Protein AF-0000000070211841 (afdb_homodimer)

Nearest PDB structures (foldseek):
  2ha1-assembly1_A  TM=3.904E-01  e=1.856E-02  Homo sapiens
  8cka-assembly1_B  TM=4.497E-01  e=9.517E-02  Deinococcus radiodurans R1 = ATCC 13939 = DSM 20539
  4be5-assembly1_A  TM=4.054E-01  e=6.863E-02  Vibrio cholerae MJ-1236
  4yn2-assembly1_A  TM=4.132E-01  e=1.554E-01  unidentified entomopoxvirus
  8ytr-assembly1_A  TM=3.424E-01  e=3.333E-01  Thioalkalivibrio paradoxus ARh 1

Structure (mmCIF, N/CA/C/O backbone):
data_AF-0000000070211841-model_v1
#
loop_
_entity.id
_entity.type
_entity.pdbx_description
1 polymer 'Copper acquisition factor BIM1-like domain-containing protein'
#
loop_
_atom_site.group_PDB
_atom_site.id
_atom_site.type_symbol
_atom_site.label_atom_id
_atom_site.label_alt_id
_atom_site.label_comp_id
_atom_site.label_asym_id
_atom_site.label_entity_id
_atom_site.label_seq_id
_atom_site.pdbx_PDB_ins_code
_atom_site.Cartn_x
_atom_site.Cartn_y
_atom_site.Cartn_z
_atom_site.occupancy
_atom_site.B_iso_or_equiv
_atom_site.auth_seq_id
_atom_site.auth_comp_id
_atom_site.auth_asym_id
_atom_site.auth_atom_id
_atom_site.pdbx_PDB_model_num
ATOM 1 N N . MET A 1 1 ? 43.75 25.234 -26.172 1 31.55 1 MET A N 1
ATOM 2 C CA . MET A 1 1 ? 43 25.344 -24.922 1 31.55 1 MET A CA 1
ATOM 3 C C . MET A 1 1 ? 41.781 24.422 -24.938 1 31.55 1 MET A C 1
ATOM 5 O O . MET A 1 1 ? 40.844 24.625 -25.734 1 31.55 1 MET A O 1
ATOM 9 N N . LEU A 1 2 ? 41.938 23.078 -24.688 1 36.47 2 LEU A N 1
ATOM 10 C CA . LEU A 1 2 ? 41.031 21.938 -24.797 1 36.47 2 LEU A CA 1
ATOM 11 C C . LEU A 1 2 ? 39.906 22.062 -23.781 1 36.47 2 LEU A C 1
ATOM 13 O O . LEU A 1 2 ? 40.125 22.172 -22.578 1 36.47 2 LEU A O 1
ATOM 17 N N . ALA A 1 3 ? 38.719 22.609 -24.188 1 34.94 3 ALA A N 1
ATOM 18 C CA . ALA A 1 3 ? 37.5 22.656 -23.422 1 34.94 3 ALA A CA 1
ATOM 19 C C . ALA A 1 3 ? 37.125 21.297 -22.859 1 34.94 3 ALA A C 1
ATOM 21 O O . ALA A 1 3 ? 36.906 20.344 -23.625 1 34.94 3 ALA A O 1
ATOM 22 N N . LYS A 1 4 ? 37.625 20.906 -21.703 1 37.53 4 LYS A N 1
ATOM 23 C CA . LYS A 1 4 ? 37.156 19.734 -20.969 1 37.53 4 LYS A CA 1
ATOM 24 C C . LYS A 1 4 ? 35.656 19.812 -20.719 1 37.53 4 LYS A C 1
ATOM 26 O O . LYS A 1 4 ? 35.156 20.75 -20.094 1 37.53 4 LYS A O 1
ATOM 31 N N . SER A 1 5 ? 34.844 19.406 -21.719 1 36.03 5 SER A N 1
ATOM 32 C CA . SER A 1 5 ? 33.375 19.281 -21.562 1 36.03 5 SER A CA 1
ATOM 33 C C . SER A 1 5 ? 33.031 18.516 -20.281 1 36.03 5 SER A C 1
ATOM 35 O O . SER A 1 5 ? 33.5 17.391 -20.078 1 36.03 5 SER A O 1
ATOM 37 N N . PHE A 1 6 ? 32.812 19.219 -19.188 1 35.5 6 PHE A N 1
ATOM 38 C CA . PHE A 1 6 ? 32.25 18.672 -17.953 1 35.5 6 PHE A CA 1
ATOM 39 C C . PHE A 1 6 ? 30.953 17.922 -18.25 1 35.5 6 PHE A C 1
ATOM 41 O O . PHE A 1 6 ? 29.969 18.516 -18.672 1 35.5 6 PHE A O 1
ATOM 48 N N . LEU A 1 7 ? 31.031 16.672 -18.703 1 34.47 7 LEU A N 1
ATOM 49 C CA . LEU A 1 7 ? 29.859 15.812 -18.75 1 34.47 7 LEU A CA 1
ATOM 50 C C . LEU A 1 7 ? 29.141 15.789 -17.406 1 34.47 7 LEU A C 1
ATOM 52 O O . LEU A 1 7 ? 29.703 15.305 -16.422 1 34.47 7 LEU A O 1
ATOM 56 N N . ALA A 1 8 ? 28.312 16.766 -17.141 1 34.47 8 ALA A N 1
ATOM 57 C CA . ALA A 1 8 ? 27.406 16.688 -15.992 1 34.47 8 ALA A CA 1
ATOM 58 C C . ALA A 1 8 ? 26.703 15.336 -15.922 1 34.47 8 ALA A C 1
ATOM 60 O O . ALA A 1 8 ? 25.953 14.977 -16.828 1 34.47 8 ALA A O 1
ATOM 61 N N . VAL A 1 9 ? 27.312 14.328 -15.367 1 33.69 9 VAL A N 1
ATOM 62 C CA . VAL A 1 9 ? 26.562 13.117 -15.039 1 33.69 9 VAL A CA 1
ATOM 63 C C . VAL A 1 9 ? 25.312 13.477 -14.258 1 33.69 9 VAL A C 1
ATOM 65 O O . VAL A 1 9 ? 25.391 14.047 -13.164 1 33.69 9 VAL A O 1
ATOM 68 N N . ALA A 1 10 ? 24.25 13.883 -14.922 1 32.19 10 ALA A N 1
ATOM 69 C CA . ALA A 1 10 ? 22.953 13.93 -14.266 1 32.19 10 ALA A CA 1
ATOM 70 C C . ALA A 1 10 ? 22.766 12.734 -13.336 1 32.19 10 ALA A C 1
ATOM 72 O O . ALA A 1 10 ? 22.656 11.594 -13.797 1 32.19 10 ALA A O 1
ATOM 73 N N . ALA A 1 11 ? 23.422 12.734 -12.227 1 31 11 ALA A N 1
ATOM 74 C CA . ALA A 1 11 ? 23.016 11.766 -11.203 1 31 11 ALA A CA 1
ATOM 75 C C . ALA A 1 11 ? 21.5 11.688 -11.086 1 31 11 ALA A C 1
ATOM 77 O O . ALA A 1 11 ? 20.844 12.672 -10.719 1 31 11 ALA A O 1
ATOM 78 N N . LEU A 1 12 ? 20.812 11.055 -12.039 1 33.5 12 LEU A N 1
ATOM 79 C CA . LEU A 1 12 ? 19.438 10.688 -11.695 1 33.5 12 LEU A CA 1
ATOM 80 C C . LEU A 1 12 ? 19.328 10.359 -10.211 1 33.5 12 LEU A C 1
ATOM 82 O O . LEU A 1 12 ? 19.984 9.445 -9.719 1 33.5 12 LEU A O 1
ATOM 86 N N . ALA A 1 13 ? 19.375 11.328 -9.391 1 33.19 13 ALA A N 1
ATOM 87 C CA . ALA A 1 13 ? 18.906 11.008 -8.055 1 33.19 13 ALA A CA 1
ATOM 88 C C . ALA A 1 13 ? 17.828 9.93 -8.094 1 33.19 13 ALA A C 1
ATOM 90 O O . ALA A 1 13 ? 16.703 10.188 -8.508 1 33.19 13 ALA A O 1
ATOM 91 N N . ALA A 1 14 ? 18.094 8.734 -8.688 1 35.88 14 ALA A N 1
ATOM 92 C CA . ALA A 1 14 ? 17.188 7.621 -8.438 1 35.88 14 ALA A CA 1
ATOM 93 C C . ALA A 1 14 ? 16.594 7.699 -7.035 1 35.88 14 ALA A C 1
ATOM 95 O O . ALA A 1 14 ? 17.312 7.562 -6.043 1 35.88 14 ALA A O 1
ATOM 96 N N . GLY A 1 15 ? 15.938 8.773 -6.684 1 38.75 15 GLY A N 1
ATOM 97 C CA . GLY A 1 15 ? 15.234 8.461 -5.449 1 38.75 15 GLY A CA 1
ATOM 98 C C . GLY A 1 15 ? 15.148 6.969 -5.176 1 38.75 15 GLY A C 1
ATOM 99 O O . GLY A 1 15 ? 15.031 6.168 -6.105 1 38.75 15 GLY A O 1
ATOM 100 N N . ALA A 1 16 ? 15.945 6.477 -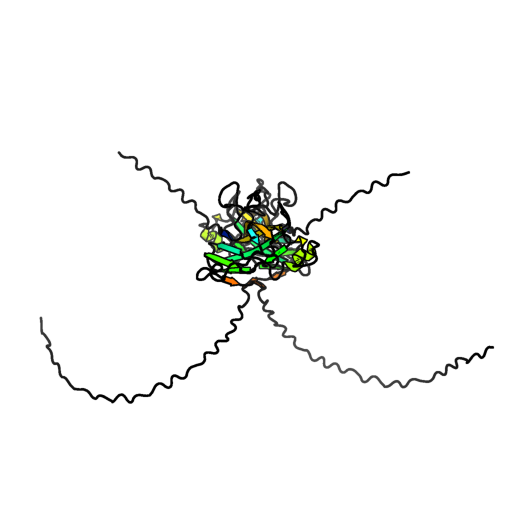4.293 1 43.5 16 ALA A N 1
ATOM 101 C CA . ALA A 1 16 ? 15.93 5.062 -3.922 1 43.5 16 ALA A CA 1
ATOM 102 C C . ALA A 1 16 ? 14.547 4.453 -4.148 1 43.5 16 ALA A C 1
ATOM 104 O O . ALA A 1 16 ? 13.68 4.527 -3.277 1 43.5 16 ALA A O 1
ATOM 105 N N . ASN A 1 17 ? 13.812 4.875 -5.219 1 48.81 17 ASN A N 1
ATOM 106 C CA . ASN A 1 17 ? 12.531 4.234 -5.512 1 48.81 17 ASN A CA 1
ATOM 107 C C . ASN A 1 17 ? 12.625 2.717 -5.383 1 48.81 17 ASN A C 1
ATOM 109 O O . ASN A 1 17 ? 13.453 2.082 -6.039 1 48.81 17 ASN A O 1
ATOM 113 N N . ALA A 1 18 ? 12.477 2.25 -4.25 1 60.25 18 ALA A N 1
ATOM 114 C CA . ALA A 1 18 ? 12.383 0.827 -3.93 1 60.25 18 ALA A CA 1
ATOM 115 C C . ALA A 1 18 ? 11.586 0.076 -4.992 1 60.25 18 ALA A C 1
ATOM 117 O O . ALA A 1 18 ? 10.438 0.419 -5.273 1 60.25 18 ALA A O 1
ATOM 118 N N . HIS A 1 19 ? 12.258 -0.409 -5.98 1 86.25 19 HIS A N 1
ATOM 119 C CA . HIS A 1 19 ? 11.719 -1.255 -7.043 1 86.25 19 HIS A CA 1
ATOM 120 C C . HIS A 1 19 ? 12.062 -2.721 -6.801 1 86.25 19 HIS A C 1
ATOM 122 O O . HIS A 1 19 ? 12.906 -3.037 -5.961 1 86.25 19 HIS A O 1
ATOM 128 N N . PHE A 1 20 ? 11.305 -3.547 -7.281 1 95.88 20 PHE A N 1
ATOM 129 C CA . PHE A 1 20 ? 11.586 -4.977 -7.172 1 95.88 20 PHE A CA 1
ATOM 130 C C . PHE A 1 20 ? 11.312 -5.68 -8.492 1 95.88 20 PHE A C 1
ATOM 132 O O . PHE A 1 20 ? 10.602 -5.156 -9.352 1 95.88 20 PHE A O 1
ATOM 139 N N . ARG A 1 21 ? 11.984 -6.848 -8.641 1 96.75 21 ARG A N 1
ATOM 140 C CA . ARG A 1 21 ? 11.75 -7.742 -9.766 1 96.75 21 ARG A CA 1
ATOM 141 C C . ARG A 1 21 ? 10.961 -8.977 -9.336 1 96.75 21 ARG A C 1
ATOM 143 O O . ARG A 1 21 ? 11.164 -9.484 -8.227 1 96.75 21 ARG A O 1
ATOM 150 N N . LEU A 1 22 ? 10.055 -9.391 -10.156 1 97.25 22 LEU A N 1
ATOM 151 C CA . LEU A 1 22 ? 9.422 -10.703 -10.047 1 97.25 22 LEU A CA 1
ATOM 152 C C . LEU A 1 22 ? 10.117 -11.719 -10.945 1 97.25 22 LEU A C 1
ATOM 154 O O . LEU A 1 22 ? 10.062 -11.602 -12.172 1 97.25 22 LEU A O 1
ATOM 158 N N . LEU A 1 23 ? 10.711 -12.703 -10.352 1 97.31 23 LEU A N 1
ATOM 159 C CA . LEU A 1 23 ? 11.562 -13.633 -11.086 1 97.31 23 LEU A CA 1
ATOM 160 C C . LEU A 1 23 ? 10.805 -14.906 -11.438 1 97.31 23 LEU A C 1
ATOM 162 O O . LEU A 1 23 ? 10.945 -15.422 -12.547 1 97.31 23 LEU A O 1
ATOM 166 N N . THR A 1 24 ? 10.07 -15.438 -10.461 1 97.25 24 THR A N 1
ATOM 167 C CA . THR A 1 24 ? 9.203 -16.609 -10.625 1 97.25 24 THR A CA 1
ATOM 168 C C . THR A 1 24 ? 7.855 -16.375 -9.945 1 97.25 24 THR A C 1
ATOM 170 O O . THR A 1 24 ? 7.805 -15.961 -8.781 1 97.25 24 THR A O 1
ATOM 173 N N . PRO A 1 25 ? 6.809 -16.766 -10.641 1 97.19 25 PRO A N 1
ATOM 174 C CA . PRO A 1 25 ? 6.699 -16.984 -12.086 1 97.19 25 PRO A CA 1
ATOM 175 C C . PRO A 1 25 ? 7.262 -15.828 -12.906 1 97.19 25 PRO A C 1
ATOM 177 O O . PRO A 1 25 ? 7.453 -14.734 -12.375 1 97.19 25 PRO A O 1
ATOM 180 N N . THR A 1 26 ? 7.59 -16.094 -14.172 1 95 26 THR A N 1
ATOM 181 C CA . THR A 1 26 ? 8.172 -15.055 -15.008 1 95 26 THR A CA 1
ATOM 182 C C . THR A 1 26 ? 7.223 -13.867 -15.133 1 95 26 THR A C 1
ATOM 184 O O . THR A 1 26 ? 6.059 -14.031 -15.492 1 95 26 THR A O 1
ATOM 187 N N . TRP A 1 27 ? 7.734 -12.727 -14.844 1 94.25 27 TRP A N 1
ATOM 188 C CA . TRP A 1 27 ? 6.867 -11.562 -14.914 1 94.25 27 TRP A CA 1
ATOM 189 C C . TRP A 1 27 ? 6.449 -11.266 -16.344 1 94.25 27 TRP A C 1
ATOM 191 O O . TRP A 1 27 ? 7.074 -11.758 -17.297 1 94.25 27 TRP A O 1
ATOM 201 N N . ARG A 1 28 ? 5.422 -10.492 -16.531 1 92.06 28 ARG A N 1
ATOM 202 C CA . ARG A 1 28 ? 4.91 -10.102 -17.844 1 92.06 28 ARG A CA 1
ATOM 203 C C . ARG A 1 28 ? 5.973 -9.359 -18.641 1 92.06 28 ARG A C 1
ATOM 205 O O . ARG A 1 28 ? 6.023 -9.477 -19.875 1 92.06 28 ARG A O 1
ATOM 212 N N . GLY A 1 29 ? 6.734 -8.602 -17.953 1 90.69 29 GLY A N 1
ATOM 213 C CA . GLY A 1 29 ? 7.762 -7.762 -18.547 1 90.69 29 GLY A CA 1
ATOM 214 C C . GLY A 1 29 ? 8.359 -6.762 -17.578 1 90.69 29 GLY A C 1
ATOM 215 O O . GLY A 1 29 ? 7.906 -6.656 -16.438 1 90.69 29 GLY A O 1
ATOM 216 N N . SER A 1 30 ? 9.344 -6.059 -18.141 1 90.75 30 SER A N 1
ATOM 217 C CA . SER A 1 30 ? 9.984 -5.055 -17.297 1 90.75 30 SER A CA 1
ATOM 218 C C . SER A 1 30 ? 9.016 -3.926 -16.953 1 90.75 30 SER A C 1
ATOM 220 O O . SER A 1 30 ? 8.32 -3.412 -17.828 1 90.75 30 SER A O 1
ATOM 222 N N . SER A 1 31 ? 8.969 -3.66 -15.719 1 94 31 SER A N 1
ATOM 223 C CA . SER A 1 31 ? 8.102 -2.596 -15.227 1 94 31 SER A CA 1
ATOM 224 C C . SER A 1 31 ? 8.891 -1.317 -14.961 1 94 31 SER A C 1
ATOM 226 O O . SER A 1 31 ? 8.422 -0.43 -14.242 1 94 31 SER A O 1
ATOM 228 N N . PHE A 1 32 ? 10.117 -1.175 -15.508 1 92.44 32 PHE A N 1
ATOM 229 C CA . PHE A 1 32 ? 11.016 -0.096 -15.125 1 92.44 32 PHE A CA 1
ATOM 230 C C . PHE A 1 32 ? 11.031 1.002 -16.188 1 92.44 32 PHE A C 1
ATOM 232 O O . PHE A 1 32 ? 11.516 2.105 -15.93 1 92.44 32 PHE A O 1
ATOM 239 N N . GLU A 1 33 ? 10.453 0.623 -17.312 1 91.12 33 GLU A N 1
ATOM 240 C CA . GLU A 1 33 ? 10.516 1.589 -18.406 1 91.12 33 GLU A CA 1
ATOM 241 C C . GLU A 1 33 ? 9.125 1.947 -18.922 1 91.12 33 GLU A C 1
ATOM 243 O O . GLU A 1 33 ? 8.266 1.072 -19.062 1 91.12 33 GLU A O 1
ATOM 248 N N . GLU A 1 34 ? 8.914 3.17 -19.188 1 92.5 34 GLU A N 1
ATOM 249 C CA . GLU A 1 34 ? 7.641 3.627 -19.734 1 92.5 34 GLU A CA 1
ATOM 250 C C . GLU A 1 34 ? 7.305 2.891 -21.031 1 92.5 34 GLU A C 1
ATOM 252 O O . GLU A 1 34 ? 8.195 2.588 -21.828 1 92.5 34 GLU A O 1
ATOM 257 N N . PRO A 1 35 ? 6.066 2.604 -21.25 1 94.94 35 PRO A N 1
ATOM 258 C CA . PRO A 1 35 ? 4.941 3.133 -20.484 1 94.94 35 PRO A CA 1
ATOM 259 C C . PRO A 1 35 ? 4.652 2.318 -19.219 1 94.94 35 PRO A C 1
ATOM 261 O O . PRO A 1 35 ? 3.719 2.633 -18.484 1 94.94 35 PRO A O 1
ATOM 264 N N . ALA A 1 36 ? 5.449 1.376 -18.938 1 95.38 36 ALA A N 1
ATOM 265 C CA . ALA A 1 36 ? 5.293 0.592 -17.703 1 95.38 36 ALA A CA 1
ATOM 266 C C . ALA A 1 36 ? 5.828 1.353 -16.5 1 95.38 36 ALA A C 1
ATOM 268 O O . ALA A 1 36 ? 6.738 2.176 -16.625 1 95.38 36 ALA A O 1
ATOM 269 N N . SER A 1 37 ? 5.168 1.138 -15.391 1 95.56 37 SER A N 1
ATOM 270 C CA . SER A 1 37 ? 5.609 1.665 -14.102 1 95.56 37 SER A CA 1
ATOM 271 C C . SER A 1 37 ? 5.047 0.844 -12.945 1 95.56 37 SER A C 1
ATOM 273 O O . SER A 1 37 ? 3.844 0.587 -12.891 1 95.56 37 SER A O 1
ATOM 275 N N . GLN A 1 38 ? 5.859 0.569 -12.031 1 95.81 38 GLN A N 1
ATOM 276 C CA . GLN A 1 38 ? 5.414 -0.226 -10.891 1 95.81 38 GLN A CA 1
ATOM 277 C C . GLN A 1 38 ? 4.391 0.537 -10.055 1 95.81 38 GLN A C 1
ATOM 279 O O . GLN A 1 38 ? 3.701 -0.052 -9.219 1 95.81 38 GLN A O 1
ATOM 284 N N . TRP A 1 39 ? 4.281 1.789 -10.305 1 94.06 39 TRP A N 1
ATOM 285 C CA . TRP A 1 39 ? 3.363 2.619 -9.539 1 94.06 39 TRP A CA 1
ATOM 286 C C . TRP A 1 39 ? 1.939 2.498 -10.07 1 94.06 39 TRP A C 1
ATOM 288 O O . TRP A 1 39 ? 1 3.037 -9.484 1 94.06 39 TRP A O 1
ATOM 298 N N . ILE A 1 40 ? 1.813 1.771 -11.188 1 94.25 40 ILE A N 1
ATOM 299 C CA . ILE A 1 40 ? 0.509 1.729 -11.836 1 94.25 40 ILE A CA 1
ATOM 300 C C . ILE A 1 40 ? -0.201 0.424 -11.484 1 94.25 40 ILE A C 1
ATOM 302 O O . ILE A 1 40 ? 0.254 -0.658 -11.867 1 94.25 40 ILE A O 1
ATOM 306 N N . TYR A 1 41 ? -1.296 0.522 -10.859 1 95 41 TYR A N 1
ATOM 307 C CA . TYR A 1 41 ? -2.172 -0.605 -10.555 1 95 41 TYR A CA 1
ATOM 308 C C . TYR A 1 41 ? -2.811 -1.151 -11.828 1 95 41 TYR A C 1
ATOM 310 O O . TYR A 1 41 ? -3.168 -0.387 -12.727 1 95 41 TYR A O 1
ATOM 318 N N . PRO A 1 42 ? -3.072 -2.385 -11.844 1 95.38 42 PRO A N 1
ATOM 319 C CA . PRO A 1 42 ? -2.695 -3.461 -10.922 1 95.38 42 PRO A CA 1
ATOM 320 C C . PRO A 1 42 ? -1.423 -4.188 -11.352 1 95.38 42 PRO A C 1
ATOM 322 O O . PRO A 1 42 ? -0.873 -4.98 -10.586 1 95.38 42 PRO A O 1
ATOM 325 N N . CYS A 1 43 ? -0.907 -4.016 -12.523 1 96.31 43 CYS A N 1
ATOM 326 C CA . CYS A 1 43 ? 0.16 -4.84 -13.078 1 96.31 43 CYS A CA 1
ATOM 327 C C . CYS A 1 43 ? 1.222 -3.977 -13.75 1 96.31 43 CYS A C 1
ATOM 329 O O . CYS A 1 43 ? 1.796 -4.371 -14.766 1 96.31 43 CYS A O 1
ATOM 331 N N . ALA A 1 44 ? 1.345 -2.748 -13.32 1 96.06 44 ALA A N 1
ATOM 332 C CA . ALA A 1 44 ? 2.424 -1.854 -13.734 1 96.06 44 ALA A CA 1
ATOM 333 C C . ALA A 1 44 ? 2.246 -1.415 -15.188 1 96.06 44 ALA A C 1
ATOM 335 O O . ALA A 1 44 ? 3.217 -1.053 -15.852 1 96.06 44 ALA A O 1
ATOM 336 N N . ASN A 1 45 ? 1.081 -1.588 -15.672 1 95.75 45 ASN A N 1
ATOM 337 C CA . ASN A 1 45 ? 0.749 -1.227 -17.047 1 95.75 45 ASN A CA 1
ATOM 338 C C . ASN A 1 45 ? 1.495 -2.1 -18.047 1 95.75 45 ASN A C 1
ATOM 340 O O . ASN A 1 45 ? 1.902 -1.622 -19.109 1 95.75 45 ASN A O 1
ATOM 344 N N . VAL A 1 46 ? 1.75 -3.33 -17.688 1 94.44 46 VAL A N 1
ATOM 345 C CA . VAL A 1 46 ? 2.303 -4.324 -18.594 1 94.44 46 VAL A CA 1
ATOM 346 C C . VAL A 1 46 ? 1.205 -5.297 -19.031 1 94.44 46 VAL A C 1
ATOM 348 O O . VAL A 1 46 ? 0.562 -5.93 -18.188 1 94.44 46 VAL A O 1
ATOM 351 N N . ASN A 1 47 ? 1.054 -5.438 -20.297 1 90.69 47 ASN A N 1
ATOM 352 C CA . ASN A 1 47 ? -0.044 -6.234 -20.828 1 90.69 47 ASN A CA 1
ATOM 353 C C . ASN A 1 47 ? 0.176 -7.727 -20.594 1 90.69 47 ASN A C 1
ATOM 355 O O . ASN A 1 47 ? 1.316 -8.195 -20.562 1 90.69 47 ASN A O 1
ATOM 359 N N . GLU A 1 48 ? -0.932 -8.367 -20.422 1 89.62 48 GLU A N 1
ATOM 360 C CA . GLU A 1 48 ? -0.885 -9.82 -20.375 1 89.62 48 GLU A CA 1
ATOM 361 C C . GLU A 1 48 ? -0.272 -10.391 -21.656 1 89.62 48 GLU A C 1
ATOM 363 O O . GLU A 1 48 ? -0.459 -9.844 -22.75 1 89.62 48 GLU A O 1
ATOM 368 N N . THR A 1 49 ? 0.381 -11.445 -21.422 1 81.56 49 THR A N 1
ATOM 369 C CA . THR A 1 49 ? 0.948 -12.109 -22.594 1 81.56 49 THR A CA 1
ATOM 370 C C . THR A 1 49 ? -0.153 -12.711 -23.453 1 81.56 49 THR A C 1
ATOM 372 O O . THR A 1 49 ? -1.159 -13.203 -22.938 1 81.56 49 THR A O 1
ATOM 375 N N . THR A 1 50 ? 0.031 -12.594 -24.703 1 76.44 50 THR A N 1
ATOM 376 C CA . THR A 1 50 ? -0.877 -13.273 -25.625 1 76.44 50 THR A CA 1
ATOM 377 C C . THR A 1 50 ? -0.335 -14.648 -26 1 76.44 50 THR A C 1
ATOM 379 O O . THR A 1 50 ? -1.025 -15.438 -26.656 1 76.44 50 THR A O 1
ATOM 382 N N . ASP A 1 51 ? 0.889 -14.883 -25.578 1 76.5 51 ASP A N 1
ATOM 383 C CA . ASP A 1 51 ? 1.541 -16.156 -25.859 1 76.5 51 ASP A CA 1
ATOM 384 C C . ASP A 1 51 ? 1.322 -17.156 -24.719 1 76.5 51 ASP A C 1
ATOM 386 O O . ASP A 1 51 ? 1.843 -16.969 -23.609 1 76.5 51 ASP A O 1
ATOM 390 N N . MET A 1 52 ? 0.584 -18.188 -25.047 1 77.75 52 MET A N 1
ATOM 391 C CA . MET A 1 52 ? 0.288 -19.219 -24.047 1 77.75 52 MET A CA 1
ATOM 392 C C . MET A 1 52 ? 1.57 -19.859 -23.516 1 77.75 52 MET A C 1
ATOM 394 O O . MET A 1 52 ? 1.638 -20.266 -22.359 1 77.75 52 MET A O 1
ATOM 398 N N . ALA A 1 53 ? 2.584 -19.828 -24.375 1 77.38 53 ALA A N 1
ATOM 399 C CA . ALA A 1 53 ? 3.855 -20.438 -24.016 1 77.38 53 ALA A CA 1
ATOM 400 C C . ALA A 1 53 ? 4.59 -19.609 -22.969 1 77.38 53 ALA A C 1
ATOM 402 O O . ALA A 1 53 ? 5.52 -20.094 -22.312 1 77.38 53 ALA A O 1
ATOM 403 N N . ASN A 1 54 ? 4.105 -18.453 -22.797 1 78.69 54 ASN A N 1
ATOM 404 C CA . ASN A 1 54 ? 4.773 -17.562 -21.859 1 78.69 54 ASN A CA 1
ATOM 405 C C . ASN A 1 54 ? 4.051 -17.531 -20.516 1 78.69 54 ASN A C 1
ATOM 407 O O . ASN A 1 54 ? 4.234 -16.594 -19.734 1 78.69 54 ASN A O 1
ATOM 411 N N . ARG A 1 55 ? 3.201 -18.531 -20.312 1 93 55 ARG A N 1
ATOM 412 C CA . ARG A 1 55 ? 2.59 -18.656 -19 1 93 55 ARG A CA 1
ATOM 413 C C . ARG A 1 55 ? 3.303 -19.719 -18.172 1 93 55 ARG A C 1
ATOM 415 O O . ARG A 1 55 ? 3.479 -20.859 -18.609 1 93 55 ARG A O 1
ATOM 422 N N . THR A 1 56 ? 3.729 -19.359 -17.062 1 96.25 56 THR A N 1
ATOM 423 C CA . THR A 1 56 ? 4.363 -20.312 -16.156 1 96.25 56 THR A CA 1
ATOM 424 C C . THR A 1 56 ? 3.35 -21.344 -15.672 1 96.25 56 THR A C 1
ATOM 426 O O . THR A 1 56 ? 2.26 -21 -15.219 1 96.25 56 THR A O 1
ATOM 429 N N . LEU A 1 57 ? 3.648 -22.625 -15.805 1 97.06 57 LEU A N 1
ATOM 430 C CA . LEU A 1 57 ? 2.811 -23.672 -15.227 1 97.06 57 LEU A CA 1
ATOM 431 C C . LEU A 1 57 ? 2.928 -23.672 -13.703 1 97.06 57 LEU A C 1
ATOM 433 O O . LEU A 1 57 ? 4.035 -23.609 -13.164 1 97.06 57 LEU A O 1
ATOM 437 N N . TRP A 1 58 ? 1.819 -23.719 -13.078 1 97.5 58 TRP A N 1
ATOM 438 C CA . TRP A 1 58 ? 1.717 -23.531 -11.633 1 97.5 58 TRP A CA 1
ATOM 439 C C . TRP A 1 58 ? 0.829 -24.594 -11 1 97.5 58 TRP A C 1
ATOM 441 O O . TRP A 1 58 ? -0.242 -24.906 -11.523 1 97.5 58 TRP A O 1
ATOM 451 N N . PRO A 1 59 ? 1.283 -25.234 -9.891 1 97.25 59 PRO A N 1
ATOM 452 C CA . PRO A 1 59 ? 0.438 -26.25 -9.258 1 97.25 59 PRO A CA 1
ATOM 453 C C . PRO A 1 59 ? -0.854 -25.688 -8.688 1 97.25 59 PRO A C 1
ATOM 455 O O . PRO A 1 59 ? -0.854 -24.562 -8.148 1 97.25 59 PRO A O 1
ATOM 458 N N . PRO A 1 60 ? -1.964 -26.438 -8.688 1 96.38 60 PRO A N 1
ATOM 459 C CA . PRO A 1 60 ? -3.234 -25.953 -8.148 1 96.38 60 PRO A CA 1
ATOM 460 C C . PRO A 1 60 ? -3.207 -25.781 -6.629 1 96.38 60 PRO A C 1
ATOM 462 O O . PRO A 1 60 ? -4.086 -25.141 -6.059 1 96.38 60 PRO A O 1
ATOM 465 N N . SER A 1 61 ? -2.312 -26.375 -5.984 1 95.31 61 SER A N 1
ATOM 466 C CA . SER A 1 61 ? -2.242 -26.281 -4.527 1 95.31 61 SER A CA 1
ATOM 467 C C . SER A 1 61 ? -1.406 -25.078 -4.094 1 95.31 61 SER A C 1
ATOM 469 O O . SER A 1 61 ? -1.244 -24.828 -2.898 1 95.31 61 SER A O 1
ATOM 471 N N . GLY A 1 62 ? -0.896 -24.312 -4.957 1 97 62 GLY A N 1
ATOM 472 C CA . GLY A 1 62 ? 0.021 -23.219 -4.695 1 97 62 GLY A CA 1
ATOM 473 C C . GLY A 1 62 ? 1.36 -23.375 -5.391 1 97 62 GLY A C 1
ATOM 474 O O . GLY A 1 62 ? 1.867 -24.5 -5.516 1 97 62 GLY A O 1
ATOM 475 N N . GLY A 1 63 ? 1.971 -22.312 -5.805 1 98.19 63 GLY A N 1
ATOM 476 C CA . GLY A 1 63 ? 3.215 -22.375 -6.551 1 98.19 63 GLY A CA 1
ATOM 477 C C . GLY A 1 63 ? 4.312 -21.516 -5.969 1 98.19 63 GLY A C 1
ATOM 478 O O . GLY A 1 63 ? 4.051 -20.672 -5.102 1 98.19 63 GLY A O 1
ATOM 479 N N . SER A 1 64 ? 5.523 -21.734 -6.461 1 98.62 64 SER A N 1
ATOM 480 C CA . SER A 1 64 ? 6.68 -20.969 -5.996 1 98.62 64 SER A CA 1
ATOM 481 C C . SER A 1 64 ? 6.691 -19.562 -6.586 1 98.62 64 SER A C 1
ATOM 483 O O . SER A 1 64 ? 6.363 -19.375 -7.758 1 98.62 64 SER A O 1
ATOM 485 N N . THR A 1 65 ? 7.105 -18.625 -5.789 1 98.69 65 THR A N 1
ATOM 486 C CA . THR A 1 65 ? 7.273 -17.234 -6.195 1 98.69 65 THR A CA 1
ATOM 487 C C . THR A 1 65 ? 8.609 -16.688 -5.703 1 98.69 65 THR A C 1
ATOM 489 O O . THR A 1 65 ? 8.984 -16.891 -4.547 1 98.69 65 THR A O 1
ATOM 492 N N . ILE A 1 66 ? 9.336 -16.078 -6.605 1 98.69 66 ILE A N 1
ATOM 493 C CA . ILE A 1 66 ? 10.617 -15.469 -6.258 1 98.69 66 ILE A CA 1
ATOM 494 C C . ILE A 1 66 ? 10.609 -13.992 -6.648 1 98.69 66 ILE A C 1
ATOM 496 O O . ILE A 1 66 ? 10.289 -13.648 -7.789 1 98.69 66 ILE A O 1
ATOM 500 N N . ILE A 1 67 ? 10.984 -13.18 -5.691 1 98.25 67 ILE A N 1
ATOM 501 C CA . ILE A 1 67 ? 11.172 -11.758 -5.984 1 98.25 67 ILE A CA 1
ATOM 502 C C . ILE A 1 67 ? 12.594 -11.344 -5.637 1 98.25 67 ILE A C 1
ATOM 504 O O . ILE A 1 67 ? 13.289 -12.047 -4.898 1 98.25 67 ILE A O 1
ATOM 508 N N . ASN A 1 68 ? 13.008 -10.242 -6.238 1 97.5 68 ASN A N 1
ATOM 509 C CA . ASN A 1 68 ? 14.258 -9.562 -5.914 1 97.5 68 ASN A CA 1
ATOM 510 C C . ASN A 1 68 ? 14.023 -8.086 -5.605 1 97.5 68 ASN A C 1
ATOM 512 O O . ASN A 1 68 ? 13.828 -7.281 -6.516 1 97.5 68 ASN A O 1
ATOM 516 N N . GLY A 1 69 ? 14.086 -7.828 -4.293 1 94.56 69 GLY A N 1
ATOM 517 C CA . GLY A 1 69 ? 13.82 -6.465 -3.852 1 94.56 69 GLY A CA 1
ATOM 518 C C . GLY A 1 69 ? 15.078 -5.711 -3.465 1 94.56 69 GLY A C 1
ATOM 519 O O . GLY A 1 69 ? 16.094 -6.32 -3.117 1 94.56 69 GLY A O 1
ATOM 520 N N . SER A 1 70 ? 14.961 -4.391 -3.471 1 91.19 70 SER A N 1
ATOM 521 C CA . SER A 1 70 ? 16.125 -3.576 -3.143 1 91.19 70 SER A CA 1
ATOM 522 C C . SER A 1 70 ? 15.961 -2.896 -1.787 1 91.19 70 SER A C 1
ATOM 524 O O . SER A 1 70 ? 16.906 -2.326 -1.252 1 91.19 70 SER A O 1
ATOM 526 N N . HIS A 1 71 ? 14.781 -2.938 -1.183 1 88.19 71 HIS A N 1
ATOM 527 C CA . HIS A 1 71 ? 14.539 -2.264 0.087 1 88.19 71 HIS A CA 1
ATOM 528 C C . HIS A 1 71 ? 15.023 -3.107 1.261 1 88.19 71 HIS A C 1
ATOM 530 O O . HIS A 1 71 ? 15.062 -4.336 1.172 1 88.19 71 HIS A O 1
ATOM 536 N N . THR A 1 72 ? 15.43 -2.398 2.322 1 92.25 72 THR A N 1
ATOM 537 C CA . THR A 1 72 ? 15.805 -3.094 3.549 1 92.25 72 THR A CA 1
ATOM 538 C C . THR A 1 72 ? 14.609 -3.83 4.141 1 92.25 72 THR A C 1
ATOM 540 O O . THR A 1 72 ? 14.766 -4.855 4.809 1 92.25 72 THR A O 1
ATOM 543 N N . SER A 1 73 ? 13.477 -3.303 3.969 1 94.5 73 SER A N 1
ATOM 544 C CA . SER A 1 73 ? 12.227 -3.963 4.336 1 94.5 73 SER A CA 1
ATOM 545 C C . SER A 1 73 ? 11.07 -3.473 3.477 1 94.5 73 SER A C 1
ATOM 547 O O . SER A 1 73 ? 11.094 -2.344 2.979 1 94.5 73 SER A O 1
ATOM 549 N N . ALA A 1 74 ? 10.148 -4.324 3.27 1 96.31 74 ALA A N 1
ATOM 550 C CA . ALA A 1 74 ? 8.969 -3.967 2.486 1 96.31 74 ALA A CA 1
ATOM 551 C C . ALA A 1 74 ? 7.777 -4.848 2.855 1 96.31 74 ALA A C 1
ATOM 553 O O . ALA A 1 74 ? 7.855 -6.074 2.768 1 96.31 74 ALA A O 1
ATOM 554 N N . LEU A 1 75 ? 6.715 -4.188 3.281 1 97 75 LEU A N 1
ATOM 555 C CA . LEU A 1 75 ? 5.48 -4.961 3.373 1 97 75 LEU A CA 1
ATOM 556 C C . LEU A 1 75 ? 5.082 -5.516 2.008 1 97 75 LEU A C 1
ATOM 558 O O . LEU A 1 75 ? 5.141 -4.801 1.005 1 97 75 LEU A O 1
ATOM 562 N N . THR A 1 76 ? 4.715 -6.797 1.979 1 97.75 76 THR A N 1
ATOM 563 C CA . THR A 1 76 ? 4.535 -7.531 0.732 1 97.75 76 THR A CA 1
ATOM 564 C C . THR A 1 76 ? 3.244 -8.344 0.769 1 97.75 76 THR A C 1
ATOM 566 O O . THR A 1 76 ? 2.912 -8.945 1.793 1 97.75 76 THR A O 1
ATOM 569 N N . ALA A 1 77 ? 2.516 -8.32 -0.289 1 98.06 77 ALA A N 1
ATOM 570 C CA . ALA A 1 77 ? 1.343 -9.172 -0.474 1 98.06 77 ALA A CA 1
ATOM 571 C C . ALA A 1 77 ? 1.369 -9.852 -1.839 1 98.06 77 ALA A C 1
ATOM 573 O O . ALA A 1 77 ? 1.989 -9.352 -2.779 1 98.06 77 ALA A O 1
ATOM 574 N N . VAL A 1 78 ? 0.759 -11.008 -1.95 1 98.69 78 VAL A N 1
ATOM 575 C CA . VAL A 1 78 ? 0.618 -11.734 -3.211 1 98.69 78 VAL A CA 1
ATOM 576 C C . VAL A 1 78 ? -0.848 -12.102 -3.436 1 98.69 78 VAL A C 1
ATOM 578 O O . VAL A 1 78 ? -1.511 -12.617 -2.531 1 98.69 78 VAL A O 1
ATOM 581 N N . ASN A 1 79 ? -1.321 -11.836 -4.617 1 98.25 79 ASN A N 1
ATOM 582 C CA . ASN A 1 79 ? -2.723 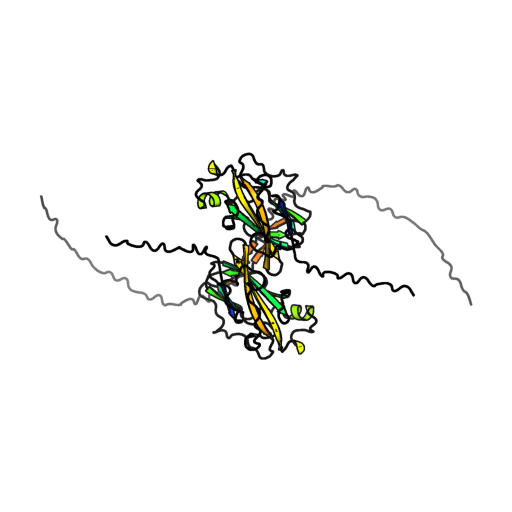-12.047 -4.965 1 98.25 79 ASN A CA 1
ATOM 583 C C . ASN A 1 79 ? -2.865 -12.805 -6.281 1 98.25 79 ASN A C 1
ATOM 585 O O . ASN A 1 79 ? -1.881 -13.008 -6.996 1 98.25 79 ASN A O 1
ATOM 589 N N . LEU A 1 80 ? -4.066 -13.25 -6.508 1 97.94 80 LEU A N 1
ATOM 590 C CA . LEU A 1 80 ? -4.367 -14.023 -7.707 1 97.94 80 LEU A CA 1
ATOM 591 C C . LEU A 1 80 ? -5.668 -13.547 -8.344 1 97.94 80 LEU A C 1
ATOM 593 O O . LEU A 1 80 ? -6.652 -13.289 -7.648 1 97.94 80 LEU A O 1
ATOM 597 N N . ALA A 1 81 ? -5.68 -13.398 -9.602 1 97.19 81 ALA A N 1
ATOM 598 C CA . ALA A 1 81 ? -6.883 -13.242 -10.414 1 97.19 81 ALA A CA 1
ATOM 599 C C . ALA A 1 81 ? -7.078 -14.438 -11.344 1 97.19 81 ALA A C 1
ATOM 601 O O . ALA A 1 81 ? -6.156 -14.828 -12.055 1 97.19 81 ALA A O 1
ATOM 602 N N . LEU A 1 82 ? -8.227 -15.008 -11.336 1 96.25 82 LEU A N 1
ATOM 603 C CA . LEU A 1 82 ? -8.516 -16.141 -12.211 1 96.25 82 LEU A CA 1
ATOM 604 C C . LEU A 1 82 ? -9.008 -15.672 -13.57 1 96.25 82 LEU A C 1
ATOM 606 O O . LEU A 1 82 ? -9.727 -14.672 -13.672 1 96.25 82 LEU A O 1
ATOM 610 N N . GLY A 1 83 ? -8.602 -16.344 -14.602 1 93 83 GLY A N 1
ATOM 611 C CA . GLY A 1 83 ? -9.039 -16.062 -15.961 1 93 83 GLY A CA 1
ATOM 612 C C . GLY A 1 83 ? -7.992 -15.352 -16.797 1 93 83 GLY A C 1
ATOM 613 O O . GLY A 1 83 ? -6.922 -15 -16.297 1 93 83 GLY A O 1
ATOM 614 N N . SER A 1 84 ? -8.25 -15.211 -18.031 1 88.31 84 SER A N 1
ATOM 615 C CA . SER A 1 84 ? -7.422 -14.43 -18.938 1 88.31 84 SER A CA 1
ATOM 616 C C . SER A 1 84 ? -7.766 -12.945 -18.875 1 88.31 84 SER A C 1
ATOM 618 O O . SER A 1 84 ? -8.938 -12.578 -18.766 1 88.31 84 SER A O 1
ATOM 620 N N . ASN A 1 85 ? -6.727 -12.031 -18.984 1 81.94 85 ASN A N 1
ATOM 621 C CA . ASN A 1 85 ? -6.875 -10.586 -18.922 1 81.94 85 ASN A CA 1
ATOM 622 C C . ASN A 1 85 ? -7.617 -10.156 -17.656 1 81.94 85 ASN A C 1
ATOM 624 O O . ASN A 1 85 ? -8.484 -9.281 -17.703 1 81.94 85 ASN A O 1
ATOM 628 N N . ALA A 1 86 ? -7.391 -10.969 -16.609 1 82.19 86 ALA A N 1
ATOM 629 C CA . ALA A 1 86 ? -8.109 -10.719 -15.375 1 82.19 86 ALA A CA 1
ATOM 630 C C . ALA A 1 86 ? -7.523 -9.516 -14.633 1 82.19 86 ALA A C 1
ATOM 632 O O . ALA A 1 86 ? -6.309 -9.32 -14.625 1 82.19 86 ALA A O 1
ATOM 633 N N . THR A 1 87 ? -8.43 -8.672 -14.086 1 80.81 87 THR A N 1
ATOM 634 C CA . THR A 1 87 ? -8 -7.492 -13.336 1 80.81 87 THR A CA 1
ATOM 635 C C . THR A 1 87 ? -8.578 -7.508 -11.922 1 80.81 87 THR A C 1
ATOM 637 O O . THR A 1 87 ? -8.344 -6.582 -11.148 1 80.81 87 THR A O 1
ATOM 640 N N . ASN A 1 88 ? -9.281 -8.586 -11.695 1 89.25 88 ASN A N 1
ATOM 641 C CA . ASN A 1 88 ? -9.867 -8.688 -10.359 1 89.25 88 ASN A CA 1
ATOM 642 C C . ASN A 1 88 ? -9.008 -9.555 -9.445 1 89.25 88 ASN A C 1
ATOM 644 O O . ASN A 1 88 ? -9.234 -10.766 -9.336 1 89.25 88 ASN A O 1
ATOM 648 N N . PHE A 1 89 ? -8.156 -8.992 -8.773 1 95.62 89 PHE A N 1
ATOM 649 C CA . PHE A 1 89 ? -7.258 -9.703 -7.867 1 95.62 89 PHE A CA 1
ATOM 650 C C . PHE A 1 89 ? -7.918 -9.93 -6.512 1 95.62 89 PHE A C 1
ATOM 652 O O . PHE A 1 89 ? -7.449 -9.406 -5.496 1 95.62 89 PHE A O 1
ATOM 659 N N . ASN A 1 90 ? -8.922 -10.82 -6.527 1 93.56 90 ASN A N 1
ATOM 660 C CA . ASN A 1 90 ? -9.781 -10.992 -5.363 1 93.56 90 ASN A CA 1
ATOM 661 C C . ASN A 1 90 ? -9.375 -12.203 -4.531 1 93.56 90 ASN A C 1
ATOM 663 O O . ASN A 1 90 ? -9.984 -12.484 -3.5 1 93.56 90 ASN A O 1
ATOM 667 N N . ILE A 1 91 ? -8.43 -12.953 -4.898 1 95.69 91 ILE A N 1
ATOM 668 C CA . ILE A 1 91 ? -7.941 -14.086 -4.117 1 95.69 91 ILE A CA 1
ATOM 669 C C . ILE A 1 91 ? -6.59 -13.75 -3.5 1 95.69 91 ILE A C 1
ATOM 671 O O . ILE A 1 91 ? -5.598 -13.586 -4.215 1 95.69 91 ILE A O 1
ATOM 675 N N . THR A 1 92 ? -6.574 -13.648 -2.195 1 96.38 92 THR A N 1
ATOM 676 C CA . THR A 1 92 ? -5.312 -13.445 -1.491 1 96.38 92 THR A CA 1
ATOM 677 C C . THR A 1 92 ? -4.523 -14.75 -1.399 1 96.38 92 THR A C 1
ATOM 679 O O . THR A 1 92 ? -4.992 -15.719 -0.804 1 96.38 92 THR A O 1
ATOM 682 N N . LEU A 1 93 ? -3.355 -14.742 -1.986 1 98 93 LEU A N 1
ATOM 683 C CA . LEU A 1 93 ? -2.492 -15.914 -1.883 1 98 93 LEU A CA 1
ATOM 684 C C . LEU A 1 93 ? -1.635 -15.852 -0.623 1 98 93 LEU A C 1
ATOM 686 O O . LEU A 1 93 ? -1.487 -16.844 0.086 1 98 93 LEU A O 1
ATOM 690 N N . LEU A 1 94 ? -1.036 -14.766 -0.385 1 97.31 94 LEU A N 1
ATOM 691 C CA . LEU A 1 94 ? -0.292 -14.469 0.833 1 97.31 94 LEU A CA 1
ATOM 692 C C . LEU A 1 94 ? -0.726 -13.125 1.419 1 97.31 94 LEU A C 1
ATOM 694 O O . LEU A 1 94 ? -0.664 -12.102 0.741 1 97.31 94 LEU A O 1
ATOM 698 N N . GLU A 1 95 ? -1.189 -13.211 2.652 1 95.62 95 GLU A N 1
ATOM 699 C CA . GLU A 1 95 ? -1.506 -11.984 3.371 1 95.62 95 GLU A CA 1
ATOM 700 C C . GLU A 1 95 ? -0.266 -11.109 3.541 1 95.62 95 GLU A C 1
ATOM 702 O O . GLU A 1 95 ? 0.86 -11.609 3.52 1 95.62 95 GLU A O 1
ATOM 707 N N . MET A 1 96 ? -0.562 -9.805 3.748 1 96.81 96 MET A N 1
ATOM 708 C CA . MET A 1 96 ? 0.545 -8.859 3.871 1 96.81 96 MET A CA 1
ATOM 709 C C . MET A 1 96 ? 1.504 -9.281 4.977 1 96.81 96 MET A C 1
ATOM 711 O O . MET A 1 96 ? 1.075 -9.602 6.086 1 96.81 96 MET A O 1
ATOM 715 N N . PHE A 1 97 ? 2.758 -9.336 4.695 1 97 97 PHE A N 1
ATOM 716 C CA . PHE A 1 97 ? 3.844 -9.625 5.621 1 97 97 PHE A CA 1
ATOM 717 C C . PHE A 1 97 ? 5.023 -8.688 5.383 1 97 97 PHE A C 1
ATOM 719 O O . PHE A 1 97 ? 5.035 -7.93 4.414 1 97 97 PHE A O 1
ATOM 726 N N . ASN A 1 98 ? 5.926 -8.656 6.328 1 97.25 98 ASN A N 1
ATOM 727 C CA . ASN A 1 98 ? 7.113 -7.824 6.188 1 97.25 98 ASN A CA 1
ATOM 728 C C . ASN A 1 98 ? 8.289 -8.617 5.633 1 97.25 98 ASN A C 1
ATOM 730 O O . ASN A 1 98 ? 8.844 -9.484 6.32 1 97.25 98 ASN A O 1
ATOM 734 N N . GLN A 1 99 ? 8.609 -8.453 4.414 1 97.5 99 GLN A N 1
ATOM 735 C CA . GLN A 1 99 ? 9.852 -8.969 3.859 1 97.5 99 GLN A CA 1
ATOM 736 C C . GLN A 1 99 ? 11.047 -8.141 4.316 1 97.5 99 GLN A C 1
ATOM 738 O O . GLN A 1 99 ? 11.055 -6.914 4.164 1 97.5 99 GLN A O 1
ATOM 743 N N . THR A 1 100 ? 12.055 -8.773 4.848 1 96.12 100 THR A N 1
ATOM 744 C CA . THR A 1 100 ? 13.203 -8.047 5.371 1 96.12 100 THR A CA 1
ATOM 745 C C . THR A 1 100 ? 14.477 -8.438 4.625 1 96.12 100 THR A C 1
ATOM 747 O O . THR A 1 100 ? 14.625 -9.586 4.195 1 96.12 100 THR A O 1
ATOM 750 N N . GLY A 1 101 ? 15.391 -7.469 4.496 1 95.12 101 GLY A N 1
ATOM 751 C CA . GLY A 1 101 ? 16.625 -7.664 3.742 1 95.12 101 GLY A CA 1
ATOM 752 C C . GLY A 1 101 ? 16.453 -7.422 2.254 1 95.12 101 GLY A C 1
ATOM 753 O O . GLY A 1 101 ? 15.43 -7.789 1.67 1 95.12 101 GLY A O 1
ATOM 754 N N . ALA A 1 102 ? 17.469 -6.785 1.657 1 94.75 102 ALA A N 1
ATOM 755 C CA . ALA A 1 102 ? 17.484 -6.609 0.207 1 94.75 102 ALA A CA 1
ATOM 756 C C . ALA A 1 102 ? 18 -7.863 -0.491 1 94.75 102 ALA A C 1
ATOM 758 O O . ALA A 1 102 ? 18.953 -8.492 -0.019 1 94.75 102 ALA A O 1
ATOM 759 N N . GLY A 1 103 ? 17.344 -8.219 -1.6 1 96.5 103 GLY A N 1
ATOM 760 C CA . GLY A 1 103 ? 17.812 -9.383 -2.342 1 96.5 103 GLY A CA 1
ATOM 761 C C . GLY A 1 103 ? 16.703 -10.344 -2.723 1 96.5 103 GLY A C 1
ATOM 762 O O . GLY A 1 103 ? 15.539 -9.953 -2.77 1 96.5 103 GLY A O 1
ATOM 763 N N . VAL A 1 104 ? 17.125 -11.539 -3.021 1 98.06 104 VAL A N 1
ATOM 764 C CA . VAL A 1 104 ? 16.219 -12.57 -3.516 1 98.06 104 VAL A CA 1
ATOM 765 C C . VAL A 1 104 ? 15.414 -13.164 -2.355 1 98.06 104 VAL A C 1
ATOM 767 O O . VAL A 1 104 ? 15.984 -13.516 -1.317 1 98.06 104 VAL A O 1
ATOM 770 N N . PHE A 1 105 ? 14.18 -13.242 -2.488 1 98.56 105 PHE A N 1
ATOM 771 C CA . PHE A 1 105 ? 13.258 -13.844 -1.539 1 98.56 105 PHE A CA 1
ATOM 772 C C . PHE A 1 105 ? 12.367 -14.867 -2.23 1 98.56 105 PHE A C 1
ATOM 774 O O . PHE A 1 105 ? 11.664 -14.539 -3.191 1 98.56 105 PHE A O 1
ATOM 781 N N . CYS A 1 106 ? 12.391 -16.094 -1.739 1 98.69 106 CYS A N 1
ATOM 782 C CA . CYS A 1 106 ? 11.617 -17.172 -2.338 1 98.69 106 CYS A CA 1
ATOM 783 C C . CYS A 1 106 ? 10.484 -17.609 -1.419 1 98.69 106 CYS A C 1
ATOM 785 O O . CYS A 1 106 ? 10.711 -17.891 -0.239 1 98.69 106 CYS A O 1
ATOM 787 N N . MET A 1 107 ? 9.281 -17.625 -1.891 1 98.12 107 MET A N 1
ATOM 788 C CA . MET A 1 107 ? 8.086 -18.219 -1.287 1 98.12 107 MET A CA 1
ATOM 789 C C . MET A 1 107 ? 7.738 -19.531 -1.959 1 98.12 107 MET A C 1
ATOM 791 O O . MET A 1 107 ? 7.215 -19.547 -3.074 1 98.12 107 MET A O 1
ATOM 795 N N . LYS A 1 108 ? 7.996 -20.578 -1.299 1 97.25 108 LYS A N 1
ATOM 796 C CA . LYS A 1 108 ? 8.016 -21.875 -1.947 1 97.25 108 LYS A CA 1
ATOM 797 C C . LYS A 1 108 ? 6.617 -22.312 -2.375 1 97.25 108 LYS A C 1
ATOM 799 O O . LYS A 1 108 ? 6.422 -22.781 -3.496 1 97.25 108 LYS A O 1
ATOM 804 N N . GLU A 1 109 ? 5.652 -22.141 -1.428 1 96.81 109 GLU A N 1
ATOM 805 C CA . GLU A 1 109 ? 4.297 -22.609 -1.706 1 96.81 109 GLU A CA 1
ATOM 806 C C . GLU A 1 109 ? 3.279 -21.484 -1.528 1 96.81 109 GLU A C 1
ATOM 808 O O . GLU A 1 109 ? 2.41 -21.562 -0.658 1 96.81 109 GLU A O 1
ATOM 813 N N . THR A 1 110 ? 3.373 -20.562 -2.369 1 98.06 110 THR A N 1
ATOM 814 C CA . THR A 1 110 ? 2.484 -19.406 -2.326 1 98.06 110 THR A CA 1
ATOM 815 C C . THR A 1 110 ? 1.042 -19.812 -2.6 1 98.06 110 THR A C 1
ATOM 817 O O . THR A 1 110 ? 0.749 -20.422 -3.633 1 98.06 110 THR A O 1
ATOM 820 N N . GLY A 1 111 ? 0.152 -19.5 -1.698 1 97.06 111 GLY A N 1
ATOM 821 C CA . GLY A 1 111 ? -1.268 -19.75 -1.888 1 97.06 111 GLY A CA 1
ATOM 822 C C . GLY A 1 111 ? -1.743 -21.031 -1.211 1 97.06 111 GLY A C 1
ATOM 823 O O . GLY A 1 111 ? -2.941 -21.312 -1.188 1 97.06 111 GLY A O 1
ATOM 824 N N . ARG A 1 112 ? -0.868 -21.812 -0.626 1 93 112 ARG A N 1
ATOM 825 C CA . ARG A 1 112 ? -1.215 -23.094 -0.022 1 93 112 ARG A CA 1
ATOM 826 C C . ARG A 1 112 ? -2.367 -22.938 0.966 1 93 112 ARG A C 1
ATOM 828 O O . ARG A 1 112 ? -3.305 -23.734 0.963 1 93 112 ARG A O 1
ATOM 835 N N . ALA A 1 113 ? -2.277 -21.891 1.722 1 91.69 113 ALA A N 1
ATOM 836 C CA . ALA A 1 113 ? -3.225 -21.719 2.82 1 91.69 113 ALA A CA 1
ATOM 837 C C . ALA A 1 113 ? -4.562 -21.172 2.314 1 91.69 113 ALA A C 1
ATOM 839 O O . ALA A 1 113 ? -5.586 -21.328 2.982 1 91.69 113 ALA A O 1
ATOM 840 N N . ASN A 1 114 ? -4.598 -20.594 1.117 1 94.81 114 ASN A N 1
ATOM 841 C CA . ASN A 1 114 ? -5.762 -19.781 0.797 1 94.81 114 ASN A CA 1
ATOM 842 C C . ASN A 1 114 ? -6.34 -20.141 -0.569 1 94.81 114 ASN A C 1
ATOM 844 O O . ASN A 1 114 ? -7.469 -19.766 -0.889 1 94.81 114 ASN A O 1
ATOM 848 N N . LEU A 1 115 ? -5.652 -20.844 -1.346 1 96.75 115 LEU A N 1
ATOM 849 C CA . LEU A 1 115 ? -6.035 -21.031 -2.738 1 96.75 115 LEU A CA 1
ATOM 850 C C . LEU A 1 115 ? -7.316 -21.859 -2.836 1 96.75 115 LEU A C 1
ATOM 852 O O . LEU A 1 115 ? -8.172 -21.578 -3.678 1 96.75 115 LEU A O 1
ATOM 856 N N . GLU A 1 116 ? -7.504 -22.875 -2.012 1 96.62 116 GLU A N 1
ATOM 857 C CA . GLU A 1 116 ? -8.711 -23.703 -2.064 1 96.62 116 GLU A CA 1
ATOM 858 C C . GLU A 1 116 ? -9.961 -22.844 -1.848 1 96.62 116 GLU A C 1
ATOM 860 O O . GLU A 1 116 ? -10.922 -22.953 -2.611 1 96.62 116 GLU A O 1
ATOM 865 N N . GLU A 1 117 ? -9.93 -22.078 -0.805 1 96.69 117 GLU A N 1
ATOM 866 C CA . GLU A 1 117 ? -11.062 -21.203 -0.544 1 96.69 117 GLU A CA 1
ATOM 867 C C . GLU A 1 117 ? -11.305 -20.25 -1.712 1 96.69 117 GLU A C 1
ATOM 869 O O . GLU A 1 117 ? -12.453 -19.938 -2.043 1 96.69 117 GLU A O 1
ATOM 874 N N . GLY A 1 118 ? -10.242 -19.812 -2.244 1 96.12 118 GLY A N 1
ATOM 875 C CA . GLY A 1 118 ? -10.375 -18.969 -3.418 1 96.12 118 GLY A CA 1
ATOM 876 C C . GLY A 1 118 ? -11.07 -19.656 -4.574 1 96.12 118 GLY A C 1
ATOM 877 O O . GLY A 1 118 ? -11.945 -19.062 -5.211 1 96.12 118 GLY A O 1
ATOM 878 N N . PHE A 1 119 ? -10.703 -20.844 -4.859 1 97.12 119 PHE A N 1
ATOM 879 C CA . PHE A 1 119 ? -11.352 -21.609 -5.91 1 97.12 119 PHE A CA 1
ATOM 880 C C . PHE A 1 119 ? -12.828 -21.812 -5.605 1 97.12 119 PHE A C 1
ATOM 882 O O . PHE A 1 119 ? -13.68 -21.625 -6.48 1 97.12 119 PHE A O 1
ATOM 889 N N . LYS A 1 120 ? -13.117 -22.188 -4.398 1 97.62 120 LYS A N 1
ATOM 890 C CA . LYS A 1 120 ? -14.508 -22.406 -4.016 1 97.62 120 LYS A CA 1
ATOM 891 C C . LYS A 1 120 ? -15.344 -21.141 -4.188 1 97.62 120 LYS A C 1
ATOM 893 O O . LYS A 1 120 ? -16.453 -21.188 -4.699 1 97.62 120 LYS A O 1
ATOM 898 N N . ALA A 1 121 ? -14.797 -20.062 -3.76 1 95.44 121 ALA A N 1
ATOM 899 C CA . ALA A 1 121 ? -15.477 -18.781 -3.908 1 95.44 121 ALA A CA 1
ATOM 900 C C . ALA A 1 121 ? -15.727 -18.469 -5.379 1 95.44 121 ALA A C 1
ATOM 902 O O . ALA A 1 121 ? -16.672 -17.75 -5.715 1 95.44 121 ALA A O 1
ATOM 903 N N . ALA A 1 122 ? -14.914 -19 -6.199 1 94.81 122 ALA A N 1
ATOM 904 C CA . ALA A 1 122 ? -15.047 -18.75 -7.633 1 94.81 122 ALA A CA 1
ATOM 905 C C . ALA A 1 122 ? -15.93 -19.797 -8.297 1 94.81 122 ALA A C 1
ATOM 907 O O . ALA A 1 122 ? -16.078 -19.812 -9.523 1 94.81 122 ALA A O 1
ATOM 908 N N . GLY A 1 123 ? -16.469 -20.719 -7.551 1 96.5 123 GLY A N 1
ATOM 909 C CA . GLY A 1 123 ? -17.438 -21.672 -8.078 1 96.5 123 GLY A CA 1
ATOM 910 C C . GLY A 1 123 ? -16.844 -23.047 -8.344 1 96.5 123 GLY A C 1
ATOM 911 O O . GLY A 1 123 ? -17.516 -23.906 -8.93 1 96.5 123 GLY A O 1
ATOM 912 N N . TYR A 1 124 ? -15.656 -23.266 -7.957 1 97.06 124 TYR A N 1
ATOM 913 C CA . TYR A 1 124 ? -15.055 -24.594 -8.094 1 97.06 124 TYR A CA 1
ATOM 914 C C . TYR A 1 124 ? -15.312 -25.438 -6.852 1 97.06 124 TYR A C 1
ATOM 916 O O . TYR A 1 124 ? -15.68 -24.906 -5.797 1 97.06 124 TYR A O 1
ATOM 924 N N . SER A 1 125 ? -15.172 -26.672 -6.945 1 96.75 125 SER A N 1
ATOM 925 C CA . SER A 1 125 ? -15.508 -27.578 -5.855 1 96.75 125 SER A CA 1
ATOM 926 C C . SER A 1 125 ? -14.375 -27.672 -4.84 1 96.75 125 SER A C 1
ATOM 928 O O . SER A 1 125 ? -14.602 -28.047 -3.686 1 96.75 125 SER A O 1
ATOM 930 N N . GLY A 1 126 ? -13.188 -27.359 -5.262 1 93.88 126 GLY A N 1
ATOM 931 C CA . GLY A 1 126 ? -11.969 -27.438 -4.465 1 93.88 126 GLY A CA 1
ATOM 932 C C . GLY A 1 126 ? -10.727 -27.625 -5.305 1 93.88 126 GLY A C 1
ATOM 933 O O . GLY A 1 126 ? -10.734 -27.359 -6.512 1 93.88 126 GLY A O 1
ATOM 934 N N . LEU A 1 127 ? -9.656 -28.094 -4.676 1 92.88 127 LEU A N 1
ATOM 935 C CA . LEU A 1 127 ? -8.359 -28.203 -5.344 1 92.88 127 LEU A CA 1
ATOM 936 C C . LEU A 1 127 ? -8.391 -29.297 -6.402 1 92.88 127 LEU A C 1
ATOM 938 O O . LEU A 1 127 ? -7.633 -29.25 -7.371 1 92.88 127 LEU A O 1
ATOM 942 N N . ASP A 1 128 ? -9.273 -30.266 -6.27 1 92.12 128 ASP A N 1
ATOM 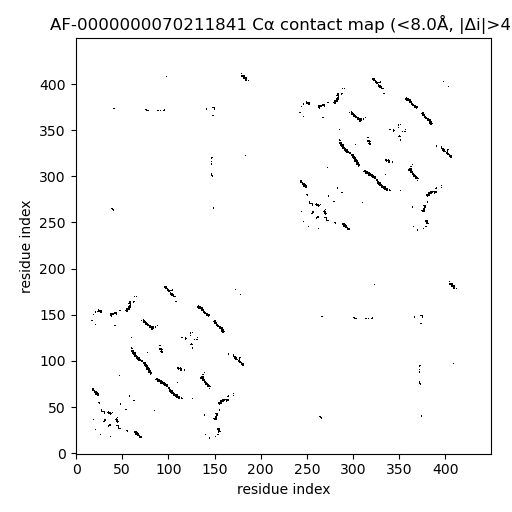943 C CA . ASP A 1 128 ? -9.297 -31.422 -7.16 1 92.12 128 ASP A CA 1
ATOM 944 C C . ASP A 1 128 ? -10.281 -31.219 -8.305 1 92.12 128 ASP A C 1
ATOM 946 O O . ASP A 1 128 ? -10.508 -32.125 -9.109 1 92.12 128 ASP A O 1
ATOM 950 N N . ASP A 1 129 ? -10.852 -30.047 -8.336 1 96.88 129 ASP A N 1
ATOM 951 C CA . ASP A 1 129 ? -11.734 -29.766 -9.461 1 96.88 129 ASP A CA 1
ATOM 952 C C . ASP A 1 129 ? -10.984 -29.875 -10.789 1 96.88 129 ASP A C 1
ATOM 954 O O . ASP A 1 129 ? -10.016 -29.156 -11.023 1 96.88 129 ASP A O 1
ATOM 958 N N . GLU A 1 130 ? -11.445 -30.703 -11.656 1 96.25 130 GLU A N 1
ATOM 959 C CA . GLU A 1 130 ? -10.758 -30.984 -12.914 1 96.25 130 GLU A CA 1
ATOM 960 C C . GLU A 1 130 ? -10.711 -29.75 -13.812 1 96.25 130 GLU A C 1
ATOM 962 O O . GLU A 1 130 ? -9.844 -29.641 -14.672 1 96.25 130 GLU A O 1
ATOM 967 N N . ARG A 1 131 ? -11.625 -28.859 -13.586 1 96.94 131 ARG A N 1
ATOM 968 C CA . ARG A 1 131 ? -11.703 -27.656 -14.414 1 96.94 131 ARG A CA 1
ATOM 969 C C . ARG A 1 131 ? -10.531 -26.734 -14.133 1 96.94 131 ARG A C 1
ATOM 971 O O . ARG A 1 131 ? -10.273 -25.797 -14.906 1 96.94 131 ARG A O 1
ATOM 978 N N . ILE A 1 132 ? -9.828 -27 -13.023 1 97.38 132 ILE A N 1
ATOM 979 C CA . ILE A 1 132 ? -8.734 -26.125 -12.617 1 97.38 132 ILE A CA 1
ATOM 980 C C . ILE A 1 132 ? -7.504 -26.391 -13.484 1 97.38 132 ILE A C 1
ATOM 982 O O . ILE A 1 132 ? -6.734 -25.484 -13.781 1 97.38 132 ILE A O 1
ATOM 986 N N . ASN A 1 133 ? -7.348 -27.625 -13.828 1 97.56 133 ASN A N 1
ATOM 987 C CA . ASN A 1 133 ? -6.234 -27.938 -14.719 1 97.56 133 ASN A CA 1
ATOM 988 C C . ASN A 1 133 ? -6.375 -27.219 -16.062 1 97.56 133 ASN A C 1
ATOM 990 O O . ASN A 1 133 ? -7.375 -27.391 -16.75 1 97.56 133 ASN A O 1
ATOM 994 N N . GLY A 1 134 ? -5.367 -26.328 -16.406 1 96 134 GLY A N 1
ATOM 995 C CA . GLY A 1 134 ? -5.41 -25.547 -17.625 1 96 134 GLY A CA 1
ATOM 996 C C . GLY A 1 134 ? -6.008 -24.172 -17.438 1 96 134 GLY A C 1
ATOM 997 O O . GLY A 1 134 ? -6.016 -23.359 -18.375 1 96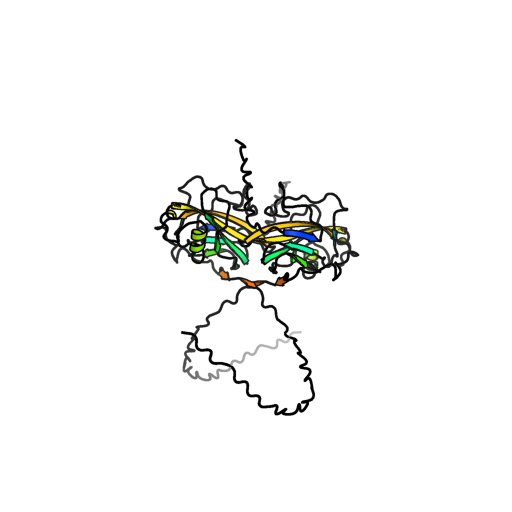 134 GLY A O 1
ATOM 998 N N . LEU A 1 135 ? -6.523 -23.953 -16.281 1 95.94 135 LEU A N 1
ATOM 999 C CA . LEU A 1 135 ? -7.109 -22.656 -15.984 1 95.94 135 LEU A CA 1
ATOM 1000 C C . LEU A 1 135 ? -6.039 -21.562 -15.961 1 95.94 135 LEU A C 1
ATOM 1002 O O . LEU A 1 135 ? -5.004 -21.719 -15.312 1 95.94 135 LEU A O 1
ATOM 1006 N N . MET A 1 136 ? -6.258 -20.469 -16.719 1 96.06 136 MET A N 1
ATOM 1007 C CA . MET A 1 136 ? -5.344 -19.344 -16.734 1 96.06 136 MET A CA 1
ATOM 1008 C C . MET A 1 136 ? -5.594 -18.422 -15.539 1 96.06 136 MET A C 1
ATOM 1010 O O . MET A 1 136 ? -6.719 -18.344 -15.047 1 96.06 136 MET A O 1
ATOM 1014 N N . ALA A 1 137 ? -4.527 -17.828 -15.102 1 96.69 137 ALA A N 1
ATOM 1015 C CA . ALA A 1 137 ? -4.605 -16.875 -14 1 96.69 137 ALA A CA 1
ATOM 1016 C C . ALA A 1 137 ? -3.434 -15.898 -14.039 1 96.69 137 ALA A C 1
ATOM 1018 O O . ALA A 1 137 ? -2.539 -16.031 -14.875 1 96.69 137 ALA A O 1
ATOM 1019 N N . THR A 1 138 ? -3.496 -14.859 -13.227 1 96.81 138 THR A N 1
ATOM 1020 C CA . THR A 1 138 ? -2.434 -13.875 -13.062 1 96.81 138 THR A CA 1
ATOM 1021 C C . THR A 1 138 ? -2.057 -13.734 -11.586 1 96.81 138 THR A C 1
ATOM 1023 O O . THR A 1 138 ? -2.926 -13.562 -10.734 1 96.81 138 THR A O 1
ATOM 1026 N N . VAL A 1 139 ? -0.783 -13.875 -11.297 1 97.44 139 VAL A N 1
ATOM 1027 C CA . VAL A 1 139 ? -0.24 -13.609 -9.969 1 97.44 139 VAL A CA 1
ATOM 1028 C C . VAL A 1 139 ? 0.218 -12.156 -9.867 1 97.44 139 VAL A C 1
ATOM 1030 O O . VAL A 1 139 ? 0.964 -11.68 -10.727 1 97.44 139 VAL A O 1
ATOM 1033 N N . GLN A 1 140 ? -0.26 -11.445 -8.914 1 97.81 140 GLN A N 1
ATOM 1034 C CA . GLN A 1 140 ? 0.172 -10.086 -8.602 1 97.81 140 GLN A CA 1
ATOM 1035 C C . GLN A 1 140 ? 1.013 -10.055 -7.332 1 97.81 140 GLN A C 1
ATOM 1037 O O . GLN A 1 140 ? 0.627 -10.625 -6.312 1 97.81 140 GLN A O 1
ATOM 1042 N N . VAL A 1 141 ? 2.152 -9.445 -7.395 1 98.44 141 VAL A N 1
ATOM 1043 C CA . VAL A 1 141 ? 2.955 -9.164 -6.211 1 98.44 141 VAL A CA 1
ATOM 1044 C C . VAL A 1 141 ? 2.965 -7.66 -5.941 1 98.44 141 VAL A C 1
ATOM 1046 O O . VAL A 1 141 ? 3.188 -6.859 -6.855 1 98.44 141 VAL A O 1
ATOM 1049 N N . ILE A 1 142 ? 2.674 -7.309 -4.711 1 97.62 142 ILE A N 1
ATOM 1050 C CA . ILE A 1 142 ? 2.697 -5.926 -4.246 1 97.62 142 ILE A CA 1
ATOM 1051 C C . ILE A 1 142 ? 3.805 -5.746 -3.213 1 97.62 142 ILE A C 1
ATOM 1053 O O . ILE A 1 142 ? 3.922 -6.535 -2.275 1 97.62 142 ILE A O 1
ATOM 1057 N N . GLN A 1 143 ? 4.609 -4.762 -3.381 1 97.06 143 GLN A N 1
ATOM 1058 C CA . GLN A 1 143 ? 5.527 -4.305 -2.34 1 97.06 143 GLN A CA 1
ATOM 1059 C C . GLN A 1 143 ? 5.312 -2.826 -2.031 1 97.06 143 GLN A C 1
ATOM 1061 O O . GLN A 1 143 ? 5.199 -2.004 -2.943 1 97.06 143 GLN A O 1
ATOM 1066 N N . LEU A 1 144 ? 5.25 -2.586 -0.763 1 96.12 144 LEU A N 1
ATOM 1067 C CA . LEU A 1 144 ? 5.078 -1.195 -0.356 1 96.12 144 LEU A CA 1
ATOM 1068 C C . LEU A 1 144 ? 6.43 -0.52 -0.148 1 96.12 144 LEU A C 1
ATOM 1070 O O . LEU A 1 144 ? 7.359 -1.131 0.385 1 96.12 144 LEU A O 1
ATOM 1074 N N . GLY A 1 145 ? 6.516 0.713 -0.575 1 90.12 145 GLY A N 1
ATOM 1075 C CA . GLY A 1 145 ? 7.645 1.532 -0.165 1 90.12 145 GLY A CA 1
ATOM 1076 C C . GLY A 1 145 ? 7.562 1.982 1.28 1 90.12 145 GLY A C 1
ATOM 1077 O O . GLY A 1 145 ? 6.562 1.735 1.957 1 90.12 145 GLY A O 1
ATOM 1078 N N . HIS A 1 146 ? 8.578 2.693 1.724 1 86.69 146 HIS A N 1
ATOM 1079 C CA . HIS A 1 146 ? 8.672 3.148 3.105 1 86.69 146 HIS A CA 1
ATOM 1080 C C . HIS A 1 146 ? 7.527 4.098 3.449 1 86.69 146 HIS A C 1
ATOM 1082 O O . HIS A 1 146 ? 7.066 4.133 4.594 1 86.69 146 HIS A O 1
ATOM 1088 N N . SER A 1 147 ? 7.09 4.848 2.488 1 91.5 147 SER A N 1
ATOM 1089 C CA . SER A 1 147 ? 6.055 5.844 2.732 1 91.5 147 SER A CA 1
ATOM 1090 C C . SER A 1 147 ? 4.664 5.254 2.539 1 91.5 147 SER A C 1
ATOM 1092 O O . SER A 1 147 ? 3.66 5.961 2.666 1 91.5 147 SER A O 1
ATOM 1094 N N . GLY A 1 148 ? 4.582 3.986 2.162 1 94 148 GLY A N 1
ATOM 1095 C CA . GLY A 1 148 ? 3.291 3.322 2.082 1 94 148 GLY A CA 1
ATOM 1096 C C . GLY A 1 148 ? 2.773 3.193 0.662 1 94 148 GLY A C 1
ATOM 1097 O O . GLY A 1 148 ? 1.747 2.553 0.426 1 94 148 GLY A O 1
ATOM 1098 N N . SER A 1 149 ? 3.43 3.836 -0.286 1 94.12 149 SER A N 1
ATOM 1099 C CA . SER A 1 149 ? 3.027 3.697 -1.682 1 94.12 149 SER A CA 1
ATOM 1100 C C . SER A 1 149 ? 3.242 2.271 -2.18 1 94.12 149 SER A C 1
ATOM 1102 O O . SER A 1 149 ? 4.195 1.604 -1.777 1 94.12 149 SER A O 1
ATOM 1104 N N . ALA A 1 150 ? 2.404 1.86 -3.076 1 96.25 150 ALA A N 1
ATOM 1105 C CA . ALA A 1 150 ? 2.443 0.472 -3.527 1 96.25 150 ALA A CA 1
ATOM 1106 C C . ALA A 1 150 ? 3.111 0.36 -4.895 1 96.25 150 ALA A C 1
ATOM 1108 O O . ALA A 1 150 ? 2.879 1.192 -5.777 1 96.25 150 ALA A O 1
ATOM 1109 N N . LEU A 1 151 ? 3.922 -0.676 -5.07 1 96.69 151 LEU A N 1
ATOM 1110 C CA . LEU A 1 151 ? 4.523 -1.105 -6.328 1 96.69 151 LEU A CA 1
ATOM 1111 C C . LEU A 1 151 ? 3.938 -2.439 -6.781 1 96.69 151 LEU A C 1
ATOM 1113 O O . LEU A 1 151 ? 3.711 -3.334 -5.961 1 96.69 151 LEU A O 1
ATOM 1117 N N . TYR A 1 152 ? 3.766 -2.594 -8.094 1 96.94 152 TYR A N 1
ATOM 1118 C CA . TYR A 1 152 ? 3.07 -3.764 -8.617 1 96.94 152 TYR A CA 1
ATOM 1119 C C . TYR A 1 152 ? 3.916 -4.477 -9.664 1 96.94 152 TYR A C 1
ATOM 1121 O O . TYR A 1 152 ? 4.578 -3.834 -10.484 1 96.94 152 TYR A O 1
ATOM 1129 N N . ASN A 1 153 ? 3.908 -5.738 -9.68 1 96.94 153 ASN A N 1
ATOM 1130 C CA . ASN A 1 153 ? 4.305 -6.613 -10.781 1 96.94 153 ASN A CA 1
ATOM 1131 C C . ASN A 1 153 ? 3.359 -7.801 -10.922 1 96.94 153 ASN A C 1
ATOM 1133 O O . ASN A 1 153 ? 2.848 -8.312 -9.922 1 96.94 153 ASN A O 1
ATOM 1137 N N . CYS A 1 154 ? 3.234 -8.273 -12.172 1 96.69 154 CYS A N 1
ATOM 1138 C CA . CYS A 1 154 ? 2.355 -9.414 -12.414 1 96.69 154 CYS A CA 1
ATOM 1139 C C . CYS A 1 154 ? 3.059 -10.477 -13.25 1 96.69 154 CYS A C 1
ATOM 1141 O O . CYS A 1 154 ? 3.998 -10.172 -13.992 1 96.69 154 CYS A O 1
ATOM 1143 N N . ALA A 1 155 ? 2.615 -11.656 -13.141 1 96.25 155 ALA A N 1
ATOM 1144 C CA . ALA A 1 155 ? 3.016 -12.805 -13.953 1 96.25 155 ALA A CA 1
ATOM 1145 C C . ALA A 1 155 ? 1.806 -13.641 -14.352 1 96.25 155 ALA A C 1
ATOM 1147 O O . ALA A 1 155 ? 0.92 -13.891 -13.531 1 96.25 155 ALA A O 1
ATOM 1148 N N . ASP A 1 156 ? 1.805 -14.055 -15.547 1 96.62 156 ASP A N 1
ATOM 1149 C CA . ASP A 1 156 ? 0.731 -14.914 -16.031 1 96.62 156 ASP A CA 1
ATOM 1150 C C . ASP A 1 156 ? 1.077 -16.391 -15.836 1 96.62 156 ASP A C 1
ATOM 1152 O O . ASP A 1 156 ? 2.184 -16.828 -16.156 1 96.62 156 ASP A O 1
ATOM 1156 N N . ILE A 1 157 ? 0.076 -17.109 -15.336 1 96.94 157 ILE A N 1
ATOM 1157 C CA . ILE A 1 157 ? 0.311 -18.531 -15.062 1 96.94 157 ILE A CA 1
ATOM 1158 C C . ILE A 1 157 ? -0.819 -19.359 -15.664 1 96.94 157 ILE A C 1
ATOM 1160 O O . ILE A 1 157 ? -1.817 -18.812 -16.141 1 96.94 157 ILE A O 1
ATOM 1164 N N . MET A 1 158 ? -0.61 -20.594 -15.727 1 96.81 158 MET A N 1
ATOM 1165 C CA . MET A 1 158 ? -1.619 -21.609 -16 1 96.81 158 MET A CA 1
ATOM 1166 C C . MET A 1 158 ? -1.533 -22.75 -14.984 1 96.81 158 MET A C 1
ATOM 1168 O O . MET A 1 158 ? -0.462 -23.312 -14.773 1 96.81 158 MET A O 1
ATOM 1172 N N . PHE A 1 159 ? -2.674 -23.031 -14.375 1 97.19 159 PHE A N 1
ATOM 1173 C CA . PHE A 1 159 ? -2.674 -24.141 -13.445 1 97.19 159 PHE A CA 1
ATOM 1174 C C . PHE A 1 159 ? -2.492 -25.469 -14.188 1 97.19 159 PHE A C 1
ATOM 1176 O O . PHE A 1 159 ? -3.076 -25.672 -15.25 1 97.19 159 PHE A O 1
ATOM 1183 N N . ASN A 1 160 ? -1.685 -26.25 -13.648 1 97.25 160 ASN A N 1
ATOM 1184 C CA . ASN A 1 160 ? -1.355 -27.562 -14.195 1 97.25 160 ASN A CA 1
ATOM 1185 C C . ASN A 1 160 ? -1.079 -28.562 -13.086 1 97.25 160 ASN A C 1
ATOM 1187 O O . ASN A 1 160 ? -0.223 -28.344 -12.227 1 97.25 160 ASN A O 1
ATOM 1191 N N . SER A 1 161 ? -1.803 -29.672 -13.125 1 95.62 161 SER A N 1
ATOM 1192 C CA . SER A 1 161 ? -1.754 -30.656 -12.039 1 95.62 161 SER A CA 1
ATOM 1193 C C . SER A 1 161 ? -0.391 -31.328 -11.969 1 95.62 161 SER A C 1
ATOM 1195 O O . SER A 1 161 ? -0.032 -31.906 -10.938 1 95.62 161 SER A O 1
ATOM 1197 N N . THR A 1 162 ? 0.416 -31.297 -13.016 1 96.31 162 THR A N 1
ATOM 1198 C CA . THR A 1 162 ? 1.718 -31.953 -13.008 1 96.31 162 THR A CA 1
ATOM 1199 C C . THR A 1 162 ? 2.83 -30.938 -12.742 1 96.31 162 THR A C 1
ATOM 1201 O O . THR A 1 162 ? 4.008 -31.312 -12.68 1 96.31 162 THR A O 1
ATOM 1204 N N . ALA A 1 163 ? 2.477 -29.688 -12.711 1 97 163 ALA A N 1
ATOM 1205 C CA . ALA A 1 163 ? 3.477 -28.672 -12.375 1 97 163 ALA A CA 1
ATOM 1206 C C . ALA A 1 163 ? 4.043 -28.906 -10.977 1 97 163 ALA A C 1
ATOM 1208 O O . ALA A 1 163 ? 3.33 -29.359 -10.078 1 97 163 ALA A O 1
ATOM 1209 N N . GLU A 1 164 ? 5.328 -28.609 -10.812 1 97.12 164 GLU A N 1
ATOM 1210 C CA . GLU A 1 164 ? 6.008 -28.844 -9.547 1 97.12 164 GLU A CA 1
ATOM 1211 C C . GLU A 1 164 ? 6.473 -27.547 -8.914 1 97.12 164 GLU A C 1
ATOM 1213 O O . GLU A 1 164 ? 6.723 -26.562 -9.617 1 97.12 164 GLU A O 1
ATOM 1218 N N . LEU A 1 165 ? 6.578 -27.609 -7.59 1 97.81 165 LEU A N 1
ATOM 1219 C CA . LEU A 1 165 ? 7.246 -26.531 -6.871 1 97.81 165 LEU A CA 1
ATOM 1220 C C . LEU A 1 165 ? 8.727 -26.484 -7.23 1 97.81 165 LEU A C 1
ATOM 1222 O O . LEU A 1 165 ? 9.305 -27.484 -7.645 1 97.81 165 LEU A O 1
ATOM 1226 N N . LEU A 1 166 ? 9.273 -25.281 -7.102 1 97.88 166 LEU A N 1
ATOM 1227 C CA . LEU A 1 166 ? 10.727 -25.219 -7.18 1 97.88 166 LEU A CA 1
ATOM 1228 C C . LEU A 1 166 ? 11.367 -26.109 -6.121 1 97.88 166 LEU A C 1
ATOM 1230 O O . LEU A 1 166 ? 10.867 -26.203 -5 1 97.88 166 LEU A O 1
ATOM 1234 N N . SER A 1 167 ? 12.5 -26.734 -6.527 1 97.75 167 SER A N 1
ATOM 1235 C CA . SER A 1 167 ? 13.258 -27.5 -5.547 1 97.75 167 SER A CA 1
ATOM 1236 C C . SER A 1 167 ? 13.844 -26.609 -4.461 1 97.75 167 SER A C 1
ATOM 1238 O O . SER A 1 167 ? 13.883 -25.391 -4.609 1 97.75 167 SER A O 1
ATOM 1240 N N . ASP A 1 168 ? 14.312 -27.25 -3.355 1 97 168 ASP A N 1
ATOM 1241 C CA . ASP A 1 168 ? 14.898 -26.484 -2.256 1 97 168 ASP A CA 1
ATOM 1242 C C . ASP A 1 168 ? 16.141 -25.719 -2.721 1 97 168 ASP A C 1
ATOM 1244 O O . ASP A 1 168 ? 16.406 -24.625 -2.232 1 97 168 ASP A O 1
ATOM 1248 N N . ASP A 1 169 ? 16.812 -26.281 -3.646 1 97.25 169 ASP A N 1
ATOM 1249 C CA . ASP A 1 169 ? 18.016 -25.625 -4.16 1 97.25 169 ASP A CA 1
ATOM 1250 C C . ASP A 1 169 ? 17.672 -24.406 -5 1 97.25 169 ASP A C 1
ATOM 1252 O O . ASP A 1 169 ? 18.453 -23.453 -5.066 1 97.25 169 ASP A O 1
ATOM 1256 N N . GLN A 1 170 ? 16.547 -24.5 -5.676 1 97.44 170 GLN A N 1
ATOM 1257 C CA . GLN A 1 170 ? 16.125 -23.406 -6.547 1 97.44 170 GLN A CA 1
ATOM 1258 C C . GLN A 1 170 ? 15.422 -22.312 -5.746 1 97.44 170 GLN A C 1
ATOM 1260 O O . GLN A 1 170 ? 15.406 -21.141 -6.164 1 97.44 170 GLN A O 1
ATOM 1265 N N . CYS A 1 171 ? 14.82 -22.688 -4.676 1 98.06 171 CYS A N 1
ATOM 1266 C CA . CYS A 1 171 ? 14.086 -21.75 -3.842 1 98.06 171 CYS A CA 1
ATOM 1267 C C . CYS A 1 171 ? 14.852 -21.438 -2.562 1 98.06 171 CYS A C 1
ATOM 1269 O O . CYS A 1 171 ? 14.641 -22.078 -1.534 1 98.06 171 CYS A O 1
ATOM 1271 N N . GLN A 1 172 ? 15.68 -20.406 -2.674 1 97.56 172 GLN A N 1
ATOM 1272 C CA . GLN A 1 172 ? 16.516 -19.984 -1.556 1 97.56 172 GLN A CA 1
ATOM 1273 C C . GLN A 1 172 ? 16.516 -18.453 -1.405 1 97.56 172 GLN A C 1
ATOM 1275 O O . GLN A 1 172 ? 16.516 -17.734 -2.4 1 97.56 172 GLN A O 1
ATOM 1280 N N . ASN A 1 173 ? 16.516 -18.094 -0.156 1 98.06 173 ASN A N 1
ATOM 1281 C CA . ASN A 1 173 ? 16.641 -16.672 0.12 1 98.06 173 ASN A CA 1
ATOM 1282 C C . ASN A 1 173 ? 18.094 -16.219 0.035 1 98.06 173 ASN A C 1
ATOM 1284 O O . ASN A 1 173 ? 19.016 -16.984 0.342 1 98.06 173 ASN A O 1
ATOM 1288 N N . GLY A 1 174 ? 18.219 -14.977 -0.416 1 97.56 174 GLY A N 1
ATOM 1289 C CA . GLY A 1 174 ? 19.531 -14.359 -0.248 1 97.56 174 GLY A CA 1
ATOM 1290 C C . GLY A 1 174 ? 19.938 -14.211 1.206 1 97.56 174 GLY A C 1
ATOM 1291 O O . GLY A 1 174 ? 19.109 -14.367 2.107 1 97.56 174 GLY A O 1
ATOM 1292 N N . THR A 1 175 ? 21.266 -13.977 1.45 1 96.56 175 THR A N 1
ATOM 1293 C CA . THR A 1 175 ? 21.781 -13.789 2.801 1 96.56 175 THR A CA 1
ATOM 1294 C C . THR A 1 175 ? 21.078 -12.617 3.484 1 96.56 175 THR A C 1
ATOM 1296 O O . THR A 1 175 ? 21 -11.516 2.926 1 96.56 175 THR A O 1
ATOM 1299 N N . GLY A 1 176 ? 20.562 -12.859 4.652 1 96.81 176 GLY A N 1
ATOM 1300 C CA . GLY A 1 176 ? 19.938 -11.812 5.441 1 96.81 176 GLY A CA 1
ATOM 1301 C C . GLY A 1 176 ? 18.531 -11.5 4.996 1 96.81 176 GLY A C 1
ATOM 1302 O O . GLY A 1 176 ? 17.891 -10.578 5.52 1 96.81 176 GLY A O 1
ATOM 1303 N N . VAL A 1 177 ? 17.984 -12.195 3.953 1 97.81 177 VAL A N 1
ATOM 1304 C CA . VAL A 1 177 ? 16.641 -11.953 3.439 1 97.81 177 VAL A CA 1
ATOM 1305 C C . VAL A 1 177 ? 15.648 -12.906 4.102 1 97.81 177 VAL A C 1
ATOM 1307 O O . VAL A 1 177 ? 15.906 -14.109 4.203 1 97.81 177 VAL A O 1
ATOM 1310 N N . SER A 1 178 ? 14.516 -12.367 4.598 1 97.38 178 SER A N 1
ATOM 1311 C CA . SER A 1 178 ? 13.5 -13.18 5.262 1 97.38 178 SER A CA 1
ATOM 1312 C C . SER A 1 178 ? 12.133 -12.516 5.195 1 97.38 178 SER A C 1
ATOM 1314 O O . SER A 1 178 ? 11.984 -11.438 4.609 1 97.38 178 SER A O 1
ATOM 1316 N N . GLY A 1 179 ? 11.109 -13.25 5.695 1 97.31 179 GLY A N 1
ATOM 1317 C CA . GLY A 1 179 ? 9.758 -12.742 5.863 1 97.31 179 GLY A CA 1
ATOM 1318 C C . GLY A 1 179 ? 9.211 -12.953 7.258 1 97.31 179 GLY A C 1
ATOM 1319 O O . GLY A 1 179 ? 9.445 -13.992 7.875 1 97.31 179 GLY A O 1
ATOM 1320 N N . VAL A 1 180 ? 8.531 -11.922 7.742 1 97.19 180 VAL A N 1
ATOM 1321 C CA . VAL A 1 180 ? 7.934 -12.039 9.062 1 97.19 180 VAL A CA 1
ATOM 1322 C C . VAL A 1 180 ? 6.5 -11.523 9.031 1 97.19 180 VAL A C 1
ATOM 1324 O O . VAL A 1 180 ? 6.211 -10.516 8.375 1 97.19 180 VAL A O 1
ATOM 1327 N N . ALA A 1 181 ? 5.621 -12.266 9.68 1 96.62 181 ALA A N 1
ATOM 1328 C CA . ALA A 1 181 ? 4.238 -11.797 9.766 1 96.62 181 ALA A CA 1
ATOM 1329 C C . ALA A 1 181 ? 4.156 -10.469 10.516 1 96.62 181 ALA A C 1
ATOM 1331 O O . ALA A 1 181 ? 5.016 -10.164 11.352 1 96.62 181 ALA A O 1
ATOM 1332 N N . ILE A 1 182 ? 3.133 -9.641 10.188 1 96.56 182 ILE A N 1
ATOM 1333 C CA . ILE A 1 182 ? 2.904 -8.406 10.938 1 96.56 182 ILE A CA 1
ATOM 1334 C C . ILE A 1 182 ? 1.668 -8.562 11.82 1 96.56 182 ILE A C 1
ATOM 1336 O O . ILE A 1 182 ? 0.774 -9.352 11.516 1 96.56 182 ILE A O 1
ATOM 1340 N N . GLU A 1 183 ? 1.642 -7.828 12.891 1 96 183 GLU A N 1
ATOM 1341 C CA . GLU A 1 183 ? 0.519 -7.832 13.82 1 96 183 GLU A CA 1
ATOM 1342 C C . GLU A 1 183 ? 0.308 -6.453 14.438 1 96 183 GLU A C 1
ATOM 1344 O O . GLU A 1 183 ? 1.158 -5.57 14.305 1 96 183 GLU A O 1
ATOM 1349 N N . ASN A 1 184 ? -0.902 -6.234 14.945 1 95.44 184 ASN A N 1
ATOM 1350 C CA . ASN A 1 184 ? -1.145 -5.023 15.727 1 95.44 184 ASN A CA 1
ATOM 1351 C C . ASN A 1 184 ? -0.284 -4.988 16.984 1 95.44 184 ASN A C 1
ATOM 1353 O O . ASN A 1 184 ? -0.12 -6.008 17.656 1 95.44 184 ASN A O 1
ATOM 1357 N N . ALA A 1 185 ? 0.25 -3.857 17.203 1 93.31 185 ALA A N 1
ATOM 1358 C CA . ALA A 1 185 ? 1.007 -3.701 18.453 1 93.31 185 ALA A CA 1
ATOM 1359 C C . ALA A 1 185 ? 0.095 -3.824 19.672 1 93.31 185 ALA A C 1
ATOM 1361 O O . ALA A 1 185 ? -1.065 -3.408 19.625 1 93.31 185 ALA A O 1
ATOM 1362 N N . ALA A 1 186 ? 0.616 -4.555 20.672 1 85.19 186 ALA A N 1
ATOM 1363 C CA . ALA A 1 186 ? -0.148 -4.695 21.906 1 85.19 186 ALA A CA 1
ATOM 1364 C C . ALA A 1 186 ? -0.447 -3.334 22.531 1 85.19 186 ALA A C 1
ATOM 1366 O O . ALA A 1 186 ? 0.396 -2.434 22.5 1 85.19 186 ALA A O 1
ATOM 1367 N N . THR A 1 187 ? -1.684 -3.023 22.594 1 72.81 187 THR A N 1
ATOM 1368 C CA . THR A 1 187 ? -2.039 -1.798 23.297 1 72.81 187 THR A CA 1
ATOM 1369 C C . THR A 1 187 ? -1.746 -1.93 24.797 1 72.81 187 THR A C 1
ATOM 1371 O O . THR A 1 187 ? -2.16 -2.9 25.438 1 72.81 187 THR A O 1
ATOM 1374 N N . GLU A 1 188 ? -0.69 -1.399 25.25 1 56.25 188 GLU A N 1
ATOM 1375 C CA . GLU A 1 188 ? -0.502 -1.425 26.703 1 56.25 188 GLU A CA 1
ATOM 1376 C C . GLU A 1 188 ? -1.76 -0.959 27.422 1 56.25 188 GLU A C 1
ATOM 1378 O O . GLU A 1 188 ? -2.23 0.159 27.219 1 56.25 188 GLU A O 1
ATOM 1383 N N . THR A 1 189 ? -2.691 -1.779 27.469 1 48.84 189 THR A N 1
ATOM 1384 C CA . THR A 1 189 ? -3.695 -1.399 28.469 1 48.84 189 THR A CA 1
ATOM 1385 C C . THR A 1 189 ? -3.031 -0.926 29.75 1 48.84 189 THR A C 1
ATOM 1387 O O . THR A 1 189 ? -2.375 -1.708 30.438 1 48.84 189 THR A O 1
ATOM 1390 N N . THR A 1 190 ? -2.488 0.226 29.781 1 41.34 190 THR A N 1
ATOM 1391 C CA . THR A 1 190 ? -2.27 0.669 31.156 1 41.34 190 THR A CA 1
ATOM 1392 C C . THR A 1 190 ? -3.521 0.453 32 1 41.34 190 THR A C 1
ATOM 1394 O O . THR A 1 190 ? -4.559 1.068 31.75 1 41.34 190 THR A O 1
ATOM 1397 N N . ASN A 1 191 ? -3.797 -0.699 32.375 1 37.69 191 ASN A N 1
ATOM 1398 C CA . ASN A 1 191 ? -4.719 -0.997 33.438 1 37.69 191 ASN A CA 1
ATOM 1399 C C . ASN A 1 191 ? -4.52 -0.046 34.625 1 37.69 191 ASN A C 1
ATOM 1401 O O . ASN A 1 191 ? -3.68 -0.292 35.5 1 37.69 191 ASN A O 1
ATOM 1405 N N . GLY A 1 192 ? -4.242 1.192 34.562 1 33.06 192 GLY A N 1
ATOM 1406 C CA . GLY A 1 192 ? -4.43 1.88 35.812 1 33.06 192 GLY A CA 1
ATOM 1407 C C . GLY A 1 192 ? -5.844 1.751 36.375 1 33.06 192 GLY A C 1
ATOM 1408 O O . GLY A 1 192 ? -6.691 2.607 36.125 1 33.06 192 GLY A O 1
ATOM 1409 N N . SER A 1 193 ? -6.574 0.674 36.125 1 33.12 193 SER A N 1
ATOM 1410 C CA . SER A 1 193 ? -7.789 0.497 36.906 1 33.12 193 SER A CA 1
ATOM 1411 C C . SER A 1 193 ? -7.488 0.533 38.406 1 33.12 193 SER A C 1
ATOM 1413 O O . SER A 1 193 ? -6.926 -0.418 38.938 1 33.12 193 SER A O 1
ATOM 1415 N N . SER A 1 194 ? -6.902 1.599 38.969 1 27.53 194 SER A N 1
ATOM 1416 C CA . SER A 1 194 ? -7.188 1.706 40.375 1 27.53 194 SER A CA 1
ATOM 1417 C C . SER A 1 194 ? -8.688 1.625 40.656 1 27.53 194 SER A C 1
ATOM 1419 O O . SER A 1 194 ? -9.43 2.561 40.344 1 27.53 194 SER A O 1
ATOM 1421 N N . GLU A 1 195 ? -9.297 0.521 40.281 1 27.69 195 GLU A N 1
ATOM 1422 C CA . GLU A 1 195 ? -10.602 0.222 40.875 1 27.69 195 GLU A CA 1
ATOM 1423 C C . GLU A 1 195 ? -10.586 0.451 42.406 1 27.69 195 GLU A C 1
ATOM 1425 O O . GLU A 1 195 ? -9.906 -0.267 43.125 1 27.69 195 GLU A O 1
ATOM 1430 N N . ALA A 1 196 ? -10.609 1.702 42.812 1 27.03 196 ALA A N 1
ATOM 1431 C CA . ALA A 1 196 ? -10.961 2.049 44.188 1 27.03 196 ALA A CA 1
ATOM 1432 C C . ALA A 1 196 ? -12.242 1.337 44.625 1 27.03 196 ALA A C 1
ATOM 1434 O O . ALA A 1 196 ? -13.32 1.602 44.094 1 27.03 196 ALA A O 1
ATOM 1435 N N . SER A 1 197 ? -12.188 0.015 44.844 1 24.64 197 SER A N 1
ATOM 1436 C CA . SER A 1 197 ? -13.195 -0.846 45.438 1 24.64 197 SER A CA 1
ATOM 1437 C C . SER A 1 197 ? -13.828 -0.183 46.656 1 24.64 197 SER A C 1
ATOM 1439 O O . SER A 1 197 ? -13.172 -0.019 47.688 1 24.64 197 SER A O 1
ATOM 1441 N N . ALA A 1 198 ? -14.609 0.838 46.375 1 24.09 198 ALA A N 1
ATOM 1442 C CA . ALA A 1 198 ? -15.352 1.449 47.469 1 24.09 198 ALA A CA 1
ATOM 1443 C C . ALA A 1 198 ? -16.203 0.414 48.188 1 24.09 198 ALA A C 1
ATOM 1445 O O . ALA A 1 198 ? -16.969 -0.325 47.562 1 24.09 198 ALA A O 1
ATOM 1446 N N . THR A 1 199 ? -15.641 -0.251 49.188 1 24.44 199 THR A N 1
ATOM 1447 C CA . THR A 1 199 ? -16.219 -1.191 50.125 1 24.44 199 THR A CA 1
ATOM 1448 C C . THR A 1 199 ? -17.562 -0.683 50.656 1 24.44 199 THR A C 1
ATOM 1450 O O . THR A 1 199 ? -17.625 0.36 51.312 1 24.44 199 THR A O 1
ATOM 1453 N N . PRO A 1 200 ? -18.625 -0.811 49.656 1 20.83 200 PRO A N 1
ATOM 1454 C CA . PRO A 1 200 ? -19.906 -0.311 50.219 1 20.83 200 PRO A CA 1
ATOM 1455 C C . PRO A 1 200 ? -20.234 -0.9 51.562 1 20.83 200 PRO A C 1
ATOM 1457 O O . PRO A 1 200 ? -20 -2.086 51.812 1 20.83 200 PRO A O 1
ATOM 1460 N N . THR A 1 201 ? -20.047 -0.228 52.562 1 23.8 201 THR A N 1
ATOM 1461 C CA . THR A 1 201 ? -20.328 -0.552 53.969 1 23.8 201 THR A CA 1
ATOM 1462 C C . THR A 1 201 ? -21.797 -0.886 54.156 1 23.8 201 THR A C 1
ATOM 1464 O O . THR A 1 201 ? -22.281 -0.946 55.281 1 23.8 201 THR A O 1
ATOM 1467 N N . GLY A 1 202 ? -22.453 -1.247 52.969 1 19.23 202 GLY A N 1
ATOM 1468 C CA . GLY A 1 202 ? -23.875 -1.24 53.25 1 19.23 202 GLY A CA 1
ATOM 1469 C C . GLY A 1 202 ? -24.266 -2.186 54.375 1 19.23 202 GLY A C 1
ATOM 1470 O O . GLY A 1 202 ? -23.609 -3.209 54.594 1 19.23 202 GLY A O 1
ATOM 1471 N N . ALA A 1 203 ? -25.047 -1.73 55.344 1 19.83 203 ALA A N 1
ATOM 1472 C CA . ALA A 1 203 ? -25.688 -2.113 56.594 1 19.83 203 ALA A CA 1
ATOM 1473 C C . ALA A 1 203 ? -26.594 -3.326 56.406 1 19.83 203 ALA A C 1
ATOM 1475 O O . ALA A 1 203 ? -27.375 -3.381 55.438 1 19.83 203 ALA A O 1
ATOM 1476 N N . ALA A 1 204 ? -26.203 -4.551 56.875 1 22.88 204 ALA A N 1
ATOM 1477 C CA . ALA A 1 204 ? -26.703 -5.914 57.031 1 22.88 204 ALA A CA 1
ATOM 1478 C C . ALA A 1 204 ? -28.141 -5.914 57.562 1 22.88 204 ALA A C 1
A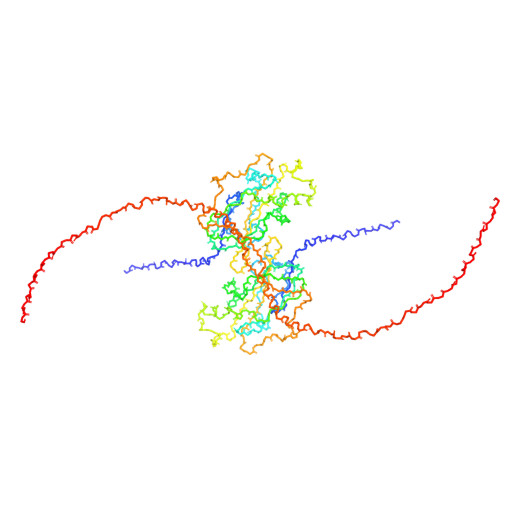TOM 1480 O O . ALA A 1 204 ? -28.359 -5.984 58.781 1 22.88 204 ALA A O 1
ATOM 1481 N N . GLY A 1 205 ? -28.953 -4.934 56.969 1 18.67 205 GLY A N 1
ATOM 1482 C CA . GLY A 1 205 ? -30.172 -4.938 57.75 1 18.67 205 GLY A CA 1
ATOM 1483 C C . GLY A 1 205 ? -30.812 -6.309 57.875 1 18.67 205 GLY A C 1
ATOM 1484 O O . GLY A 1 205 ? -30.672 -7.133 56.969 1 18.67 205 GLY A O 1
ATOM 1485 N N . ARG A 1 206 ? -31.188 -6.742 59 1 19.34 206 ARG A N 1
ATOM 1486 C CA . ARG A 1 206 ? -31.656 -7.887 59.781 1 19.34 206 ARG A CA 1
ATOM 1487 C C . ARG A 1 206 ? -33 -8.375 59.25 1 19.34 206 ARG A C 1
ATOM 1489 O O . ARG A 1 206 ? -33.719 -9.109 59.938 1 19.34 206 ARG A O 1
ATOM 1496 N N . LEU A 1 207 ? -33.188 -8.211 57.844 1 20.22 207 LEU A N 1
ATOM 1497 C CA . LEU A 1 207 ? -34.625 -8.422 57.688 1 20.22 207 LEU A CA 1
ATOM 1498 C C . LEU A 1 207 ? -35 -9.812 58.188 1 20.22 207 LEU A C 1
ATOM 1500 O O . LEU A 1 207 ? -34.25 -10.773 58 1 20.22 207 LEU A O 1
ATOM 1504 N N . SER A 1 208 ? -36.031 -9.852 59 1 19.7 208 SER A N 1
ATOM 1505 C CA . SER A 1 208 ? -36.781 -10.742 59.875 1 19.7 208 SER A CA 1
ATOM 1506 C C . SER A 1 208 ? -37.438 -11.867 59.094 1 19.7 208 SER A C 1
ATOM 1508 O O . SER A 1 208 ? -37.781 -11.695 57.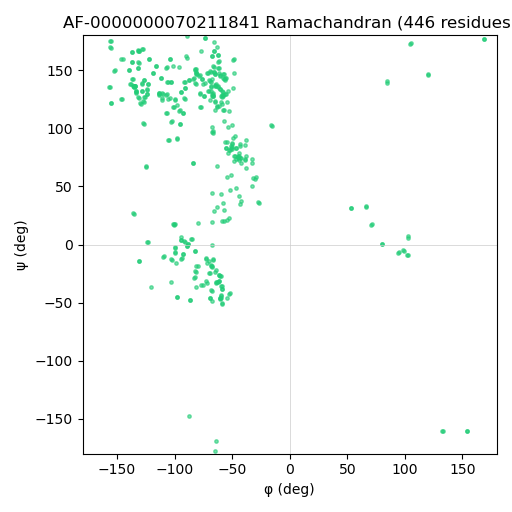938 1 19.7 208 SER A O 1
ATOM 1510 N N . PRO A 1 209 ? -37.406 -13.102 59.531 1 23.95 209 PRO A N 1
ATOM 1511 C CA . PRO A 1 209 ? -37.688 -14.484 59.156 1 23.95 209 PRO A CA 1
ATOM 1512 C C . PRO A 1 209 ? -39.125 -14.719 58.75 1 23.95 209 PRO A C 1
ATOM 1514 O O . PRO A 1 209 ? -39.531 -15.852 58.5 1 23.95 209 PRO A O 1
ATOM 1517 N N . VAL A 1 210 ? -39.781 -13.727 58.062 1 19.94 210 VAL A N 1
ATOM 1518 C CA . VAL A 1 210 ? -41.219 -13.906 58.281 1 19.94 210 VAL A CA 1
ATOM 1519 C C . VAL A 1 210 ? -41.625 -15.297 57.812 1 19.94 210 VAL A C 1
ATOM 1521 O O . VAL A 1 210 ? -41.188 -15.766 56.75 1 19.94 210 VAL A O 1
ATOM 1524 N N . VAL A 1 211 ? -42.312 -16.094 58.625 1 21.19 211 VAL A N 1
ATOM 1525 C CA . VAL A 1 211 ? -42.875 -17.406 58.938 1 21.19 211 VAL A CA 1
ATOM 1526 C C . VAL A 1 211 ? -44 -17.75 57.969 1 21.19 211 VAL A C 1
ATOM 1528 O O . VAL A 1 211 ? -44.531 -18.859 57.969 1 21.19 211 VAL A O 1
ATOM 1531 N N . GLY A 1 212 ? -44.344 -16.828 56.969 1 18.23 212 GLY A N 1
ATOM 1532 C CA . GLY A 1 212 ? -45.781 -16.984 56.906 1 18.23 212 GLY A CA 1
ATOM 1533 C C . GLY A 1 212 ? -46.219 -18.359 56.438 1 18.23 212 GLY A C 1
ATOM 1534 O O . GLY A 1 212 ? -45.438 -19.094 55.844 1 18.23 212 GLY A O 1
ATOM 1535 N N . SER A 1 213 ? -47.562 -18.531 56.312 1 18.41 213 SER A N 1
ATOM 1536 C CA . SER A 1 213 ? -48.719 -19.375 56.594 1 18.41 213 SER A CA 1
ATOM 1537 C C . SER A 1 213 ? -48.938 -20.406 55.469 1 18.41 213 SER A C 1
ATOM 1539 O O . SER A 1 213 ? -48.438 -20.234 54.344 1 18.41 213 SER A O 1
ATOM 1541 N N . GLY A 1 214 ? -49.969 -21.281 55.562 1 18.69 214 GLY A N 1
ATOM 1542 C CA . GLY A 1 214 ? -50.594 -22.594 55.594 1 18.69 214 GLY A CA 1
ATOM 1543 C C . GLY A 1 214 ? -51.281 -22.938 54.281 1 18.69 214 GLY A C 1
ATOM 1544 O O . GLY A 1 214 ? -51.5 -24.125 53.969 1 18.69 214 GLY A O 1
ATOM 1545 N N . ILE A 1 215 ? -51.875 -22.047 53.438 1 18.75 215 ILE A N 1
ATOM 1546 C CA . ILE A 1 215 ? -53.219 -22.5 53.156 1 18.75 215 ILE A CA 1
ATOM 1547 C C . ILE A 1 215 ? -53.188 -23.641 52.156 1 18.75 215 ILE A C 1
ATOM 1549 O O . ILE A 1 215 ? -52.25 -23.734 51.344 1 18.75 215 ILE A O 1
ATOM 1553 N N . LEU A 1 216 ? -54.344 -24.406 51.969 1 18.81 216 LEU A N 1
ATOM 1554 C CA . LEU A 1 216 ? -55.094 -25.656 51.812 1 18.81 216 LEU A CA 1
ATOM 1555 C C . LEU A 1 216 ? -55.375 -25.953 50.344 1 18.81 216 LEU A C 1
ATOM 1557 O O . LEU A 1 216 ? -55.562 -27.109 49.969 1 18.81 216 LEU A O 1
ATOM 1561 N N . ALA A 1 217 ? -55.281 -25.078 49.344 1 19.38 217 ALA A N 1
ATOM 1562 C CA . ALA A 1 217 ? -56.438 -25.297 48.5 1 19.38 217 ALA A CA 1
ATOM 1563 C C . ALA A 1 217 ? -56.375 -26.656 47.812 1 19.38 217 ALA A C 1
ATOM 1565 O O . ALA A 1 217 ? -55.312 -27.062 47.375 1 19.38 217 ALA A O 1
ATOM 1566 N N . ALA A 1 218 ? -57.531 -27.359 47.656 1 20.06 218 ALA A N 1
ATOM 1567 C CA . ALA A 1 218 ? -58.281 -28.594 47.438 1 20.06 218 ALA A CA 1
ATOM 1568 C C . ALA A 1 218 ? -58.312 -28.969 45.938 1 20.06 218 ALA A C 1
ATOM 1570 O O . ALA A 1 218 ? -58.344 -30.141 45.594 1 20.06 218 ALA A O 1
ATOM 1571 N N . VAL A 1 219 ? -58.406 -28.016 45 1 20.05 219 VAL A N 1
ATOM 1572 C CA . VAL A 1 219 ? -59.562 -28.344 44.188 1 20.05 219 VAL A CA 1
ATOM 1573 C C . VAL A 1 219 ? -59.344 -29.656 43.469 1 20.05 219 VAL A C 1
ATOM 1575 O O . VAL A 1 219 ? -58.188 -30.094 43.281 1 20.05 219 VAL A O 1
ATOM 1578 N N . LEU A 1 220 ? -60.344 -29.906 42.469 1 19.72 220 LEU A N 1
ATOM 1579 C CA . LEU A 1 220 ? -61.375 -30.812 41.938 1 19.72 220 LEU A CA 1
ATOM 1580 C C . LEU A 1 220 ? -60.812 -31.641 40.781 1 19.72 220 LEU A C 1
ATOM 1582 O O . LEU A 1 220 ? -60.125 -31.125 39.938 1 19.72 220 LEU A O 1
ATOM 1586 N N . ALA A 1 221 ? -60.812 -32.938 40.906 1 23.64 221 ALA A N 1
ATOM 1587 C CA . ALA A 1 221 ? -60.5 -34.188 40.188 1 23.64 221 ALA A CA 1
ATOM 1588 C C . ALA A 1 221 ? -61.312 -34.312 38.906 1 23.64 221 ALA A C 1
ATOM 1590 O O . ALA A 1 221 ? -61.312 -35.375 38.281 1 23.64 221 ALA A O 1
ATOM 1591 N N . TRP A 1 222 ? -61.875 -33.219 38.312 1 21.89 222 TRP A N 1
ATOM 1592 C CA . TRP A 1 222 ? -62.969 -33.75 37.5 1 21.89 222 TRP A CA 1
ATOM 1593 C C . TRP A 1 222 ? -62.5 -34.938 36.656 1 21.89 222 TRP A C 1
ATOM 1595 O O . TRP A 1 222 ? -61.312 -35 36.281 1 21.89 222 TRP A O 1
ATOM 1605 N N . GLY A 1 223 ? -63.406 -35.906 36.406 1 22.14 223 GLY A N 1
ATOM 1606 C CA . GLY A 1 223 ? -63.969 -37.219 36.031 1 22.14 223 GLY A CA 1
ATOM 1607 C C . GLY A 1 223 ? -63.75 -37.531 34.562 1 22.14 223 GLY A C 1
ATOM 1608 O O . GLY A 1 223 ? -63.875 -38.656 34.125 1 22.14 223 GLY A O 1
ATOM 1609 N N . LEU A 1 224 ? -64.062 -36.562 33.594 1 22.95 224 LEU A N 1
ATOM 1610 C CA . LEU A 1 224 ? -64.812 -37.125 32.5 1 22.95 224 LEU A CA 1
ATOM 1611 C C . LEU A 1 224 ? -64 -38.219 31.781 1 22.95 224 LEU A C 1
ATOM 1613 O O . LEU A 1 224 ? -62.812 -38.125 31.656 1 22.95 224 LEU A O 1
ATOM 1617 N N . LEU A 1 225 ? -64.938 -39.281 31.25 1 21.78 225 LEU A N 1
ATOM 1618 C CA . LEU A 1 225 ? -65.25 -40.469 30.484 1 21.78 225 LEU A CA 1
ATOM 1619 C C . LEU A 1 225 ? -64.812 -40.312 29.047 1 21.78 225 LEU A C 1
ATOM 1621 O O . LEU A 1 225 ? -64.875 -39.25 28.453 1 21.78 225 LEU A O 1
ATOM 1625 N N . MET B 1 1 ? -50.969 -6.375 -24.016 1 32 1 MET B N 1
ATOM 1626 C CA . MET B 1 1 ? -49.906 -7.172 -23.422 1 32 1 MET B CA 1
ATOM 1627 C C . MET B 1 1 ? -48.719 -6.293 -23.047 1 32 1 MET B C 1
ATOM 1629 O O . MET B 1 1 ? -48.062 -5.695 -23.922 1 32 1 MET B O 1
ATOM 1633 N N . LEU B 1 2 ? -48.688 -5.633 -21.844 1 37.16 2 LEU B N 1
ATOM 1634 C CA . LEU B 1 2 ? -47.812 -4.625 -21.281 1 37.16 2 LEU B CA 1
ATOM 1635 C C . LEU B 1 2 ? -46.406 -5.215 -21.031 1 37.16 2 LEU B C 1
ATOM 1637 O O . LEU B 1 2 ? -46.281 -6.211 -20.328 1 37.16 2 LEU B O 1
ATOM 1641 N N . ALA B 1 3 ? -45.469 -5.008 -21.969 1 36.09 3 ALA B N 1
ATOM 1642 C CA . ALA B 1 3 ? -44.062 -5.34 -21.859 1 36.09 3 ALA B CA 1
ATOM 1643 C C . ALA B 1 3 ? -43.469 -4.793 -20.562 1 36.09 3 ALA B C 1
ATOM 1645 O O . ALA B 1 3 ? -43.469 -3.58 -20.328 1 36.09 3 ALA B O 1
ATOM 1646 N N . LYS B 1 4 ? -43.531 -5.504 -19.453 1 37.94 4 LYS B N 1
ATOM 1647 C CA . LYS B 1 4 ? -42.781 -5.191 -18.234 1 37.94 4 LYS B CA 1
ATOM 1648 C C . LYS B 1 4 ? -41.281 -5.102 -18.516 1 37.94 4 LYS B C 1
ATOM 1650 O O . LYS B 1 4 ? -40.688 -6.074 -18.969 1 37.94 4 LYS B O 1
ATOM 1655 N N . SER B 1 5 ? -40.812 -3.951 -19 1 36.41 5 SER B N 1
ATOM 1656 C CA . SER B 1 5 ? -39.375 -3.684 -19.156 1 36.41 5 SER B CA 1
ATOM 1657 C C . SER B 1 5 ? -38.625 -4.027 -17.875 1 36.41 5 SER B C 1
ATOM 1659 O O . SER B 1 5 ? -38.906 -3.502 -16.797 1 36.41 5 SER B O 1
ATOM 1661 N N . PHE B 1 6 ? -38.125 -5.254 -17.75 1 34.94 6 PHE B N 1
ATOM 1662 C CA . PHE B 1 6 ? -37.188 -5.648 -16.703 1 34.94 6 PHE B CA 1
ATOM 1663 C C . PHE B 1 6 ? -35.969 -4.703 -16.672 1 34.94 6 PHE B C 1
ATOM 1665 O O . PHE B 1 6 ? -35.219 -4.621 -17.641 1 34.94 6 PHE B O 1
ATOM 1672 N N . LEU B 1 7 ? -36.094 -3.537 -16.031 1 33.75 7 LEU B N 1
ATOM 1673 C CA . LEU B 1 7 ? -34.938 -2.711 -15.734 1 33.75 7 LEU B CA 1
ATOM 1674 C C . LEU B 1 7 ? -33.844 -3.531 -15.039 1 33.75 7 LEU B C 1
ATOM 1676 O O . LEU B 1 7 ? -34.062 -4.012 -13.922 1 33.75 7 LEU B O 1
ATOM 1680 N N . ALA B 1 8 ? -33.031 -4.207 -15.797 1 33.72 8 ALA B N 1
ATOM 1681 C CA . ALA B 1 8 ? -31.812 -4.809 -15.258 1 33.72 8 ALA B CA 1
ATOM 1682 C C . ALA B 1 8 ? -31.047 -3.816 -14.383 1 33.72 8 ALA B C 1
ATOM 1684 O O . ALA B 1 8 ? -30.594 -2.777 -14.867 1 33.72 8 ALA B O 1
ATOM 1685 N N . VAL B 1 9 ? -31.391 -3.654 -13.133 1 33.09 9 VAL B N 1
ATOM 1686 C CA . VAL B 1 9 ? -30.516 -2.932 -12.211 1 33.09 9 VAL B CA 1
ATOM 1687 C C . VAL B 1 9 ? -29.094 -3.479 -12.305 1 33.09 9 VAL B C 1
ATOM 1689 O O . VAL B 1 9 ? -28.859 -4.66 -12.039 1 33.09 9 VAL B O 1
ATOM 1692 N N . ALA B 1 10 ? -28.297 -3.025 -13.25 1 31.84 10 ALA B N 1
ATOM 1693 C CA . ALA B 1 10 ? -26.859 -3.266 -13.211 1 31.84 10 ALA B CA 1
ATOM 1694 C C . ALA B 1 10 ? -26.328 -3.172 -11.789 1 31.84 10 ALA B C 1
ATOM 1696 O O . ALA B 1 10 ? -26.344 -2.098 -11.18 1 31.84 10 ALA B O 1
ATOM 1697 N N . ALA B 1 11 ? -26.547 -4.152 -10.984 1 30.92 11 ALA B N 1
ATOM 1698 C CA . ALA B 1 11 ? -25.812 -4.219 -9.727 1 30.92 11 ALA B CA 1
ATOM 1699 C C . ALA B 1 11 ? -24.328 -3.908 -9.945 1 30.92 11 ALA B C 1
ATOM 1701 O O . ALA B 1 11 ? -23.625 -4.68 -10.594 1 30.92 11 ALA B O 1
ATOM 1702 N N . LEU B 1 12 ? -23.922 -2.66 -10.203 1 33.53 12 LEU B N 1
ATOM 1703 C CA . LEU B 1 12 ? -22.516 -2.369 -10.016 1 33.53 12 LEU B CA 1
ATOM 1704 C C . LEU B 1 12 ? -21.938 -3.188 -8.867 1 33.53 12 LEU B C 1
ATOM 1706 O O . LEU B 1 12 ? -22.375 -3.055 -7.723 1 33.53 12 LEU B O 1
ATOM 1710 N N . ALA B 1 13 ? -21.797 -4.434 -9.031 1 33.09 13 ALA B N 1
ATOM 1711 C CA . ALA B 1 13 ? -20.938 -5.09 -8.047 1 33.09 13 ALA B CA 1
ATOM 1712 C C . ALA B 1 13 ? -19.875 -4.133 -7.527 1 33.09 13 ALA B C 1
ATOM 1714 O O . ALA B 1 13 ? -18.938 -3.791 -8.25 1 33.09 13 ALA B O 1
ATOM 1715 N N . ALA B 1 14 ? -20.219 -2.969 -6.934 1 35.72 14 ALA B N 1
ATOM 1716 C CA . ALA B 1 14 ? -19.234 -2.234 -6.152 1 35.72 14 ALA B CA 1
ATOM 1717 C C . ALA B 1 14 ? -18.25 -3.189 -5.461 1 35.72 14 ALA B C 1
ATOM 1719 O O . ALA B 1 14 ? -18.641 -3.916 -4.543 1 35.72 14 ALA B O 1
ATOM 1720 N N . GLY B 1 15 ? -17.656 -4.113 -6.16 1 38.66 15 GLY B N 1
ATOM 1721 C CA . GLY B 1 15 ? -16.578 -4.645 -5.324 1 38.66 15 GLY B CA 1
ATOM 1722 C C . GLY B 1 15 ? -16.25 -3.746 -4.145 1 38.66 15 GLY B C 1
ATOM 1723 O O . GLY B 1 15 ? -16.281 -2.52 -4.262 1 38.66 15 GLY B O 1
ATOM 1724 N N . ALA B 1 16 ? -16.703 -4.086 -2.988 1 44.03 16 ALA B N 1
ATOM 1725 C CA . ALA B 1 16 ? -16.438 -3.326 -1.769 1 44.03 16 ALA B CA 1
ATOM 1726 C C . ALA B 1 16 ? -15.117 -2.564 -1.87 1 44.03 16 ALA B C 1
ATOM 1728 O O . ALA B 1 16 ? -14.047 -3.117 -1.588 1 44.03 16 ALA B O 1
ATOM 1729 N N . ASN B 1 17 ? -14.758 -2.033 -3.074 1 49.28 17 ASN B N 1
ATOM 1730 C CA . ASN B 1 17 ? -13.555 -1.216 -3.197 1 49.28 17 ASN B CA 1
ATOM 1731 C C . ASN B 1 17 ? -13.422 -0.23 -2.039 1 49.28 17 ASN B C 1
ATOM 1733 O O . ASN B 1 17 ? -14.336 0.558 -1.784 1 49.28 17 ASN B O 1
ATOM 1737 N N . ALA B 1 18 ? -12.867 -0.651 -1.018 1 60.44 18 ALA B N 1
ATOM 1738 C CA . ALA B 1 18 ? -12.523 0.158 0.148 1 60.44 18 ALA B CA 1
ATOM 1739 C C . ALA B 1 18 ? -12.023 1.54 -0.27 1 60.44 18 ALA B C 1
ATOM 1741 O O . ALA B 1 18 ? -11.023 1.658 -0.977 1 60.44 18 ALA B O 1
ATOM 1742 N N . HIS B 1 19 ? -12.93 2.445 -0.472 1 86.12 19 HIS B N 1
ATOM 1743 C CA . HIS B 1 19 ? -12.656 3.85 -0.749 1 86.12 19 HIS B CA 1
ATOM 1744 C C . HIS B 1 19 ? -12.742 4.688 0.521 1 86.12 19 HIS B C 1
ATOM 1746 O O . HIS B 1 19 ? -13.273 4.234 1.536 1 86.12 19 HIS B O 1
ATOM 1752 N N . PHE B 1 20 ? -12.062 5.707 0.553 1 95.88 20 PHE B N 1
ATOM 1753 C CA . PHE B 1 20 ? -12.125 6.617 1.691 1 95.88 20 PHE B CA 1
ATOM 1754 C C . PHE B 1 20 ? -12.164 8.07 1.225 1 95.88 20 PHE B C 1
ATOM 1756 O O . PHE B 1 20 ? -11.797 8.367 0.088 1 95.88 20 PHE B O 1
ATOM 1763 N N . ARG B 1 21 ? -12.695 8.922 2.127 1 96.69 21 ARG B N 1
ATOM 1764 C CA . ARG B 1 21 ? -12.688 10.367 1.93 1 96.69 21 ARG B CA 1
ATOM 1765 C C . ARG B 1 21 ? -11.672 11.039 2.844 1 96.69 21 ARG B C 1
ATOM 1767 O O . ARG B 1 21 ? -11.477 10.617 3.986 1 96.69 21 ARG B O 1
ATOM 1774 N N . LEU B 1 22 ? -11 12.008 2.318 1 97.25 22 LEU B N 1
ATOM 1775 C CA . LEU B 1 22 ? -10.211 12.945 3.115 1 97.25 22 LEU B CA 1
ATOM 1776 C C . LEU B 1 22 ? -11.008 14.211 3.41 1 97.25 22 LEU B C 1
ATOM 1778 O O . LEU B 1 22 ? -11.32 14.984 2.5 1 97.25 22 LEU B O 1
ATOM 1782 N N . LEU B 1 23 ? -11.297 14.438 4.652 1 97.31 23 LEU B N 1
ATOM 1783 C CA . LEU B 1 23 ? -12.211 15.508 5.043 1 97.31 23 LEU B CA 1
ATOM 1784 C C . LEU B 1 23 ? -11.438 16.75 5.465 1 97.31 23 LEU B C 1
ATOM 1786 O O . LEU B 1 23 ? -11.82 17.875 5.113 1 97.31 23 LEU B O 1
ATOM 1790 N N . THR B 1 24 ? -10.391 16.547 6.289 1 97.25 24 THR B N 1
ATOM 1791 C CA . THR B 1 24 ? -9.477 17.594 6.734 1 97.25 24 THR B CA 1
ATOM 1792 C C . THR B 1 24 ? -8.031 17.125 6.641 1 97.25 24 THR B C 1
ATOM 1794 O O . THR B 1 24 ? -7.691 16.031 7.109 1 97.25 24 THR B O 1
ATOM 1797 N N . PRO B 1 25 ? -7.176 18 6.145 1 97.25 25 PRO B N 1
ATOM 1798 C CA . PRO B 1 25 ? -7.461 19.172 5.305 1 97.25 25 PRO B CA 1
ATOM 1799 C C . PRO B 1 25 ? -8.367 18.844 4.121 1 97.25 25 PRO B C 1
ATOM 1801 O O . PRO B 1 25 ? -8.516 17.672 3.762 1 97.25 25 PRO B O 1
ATOM 1804 N N . THR B 1 26 ? -9.023 19.859 3.566 1 95 26 THR B N 1
ATOM 1805 C CA . THR B 1 26 ? -9.938 19.625 2.459 1 95 26 THR B CA 1
ATOM 1806 C C . THR B 1 26 ? -9.211 18.984 1.282 1 95 26 THR B C 1
ATOM 1808 O O . THR B 1 26 ? -8.188 19.484 0.819 1 95 26 THR B O 1
ATOM 1811 N N . TRP B 1 27 ? -9.75 17.891 0.836 1 94.31 27 TRP B N 1
ATOM 1812 C CA . TRP B 1 27 ? -9.078 17.203 -0.264 1 94.31 27 TRP B CA 1
ATOM 1813 C C . TRP B 1 27 ? -9.141 18.031 -1.542 1 94.31 27 TRP B C 1
ATOM 1815 O O . TRP B 1 27 ? -9.945 18.969 -1.653 1 94.31 27 TRP B O 1
ATOM 1825 N N . ARG B 1 28 ? -8.297 17.734 -2.494 1 92.19 28 ARG B N 1
ATOM 1826 C CA . ARG B 1 28 ? -8.234 18.422 -3.781 1 92.19 28 ARG B CA 1
ATOM 1827 C C . ARG B 1 28 ? -9.562 18.328 -4.52 1 92.19 28 ARG B C 1
ATOM 1829 O O . ARG B 1 28 ? -9.945 19.234 -5.254 1 92.19 28 ARG B O 1
ATOM 1836 N N . GLY B 1 29 ? -10.188 17.219 -4.363 1 90.69 29 GLY B N 1
ATOM 1837 C CA . GLY B 1 29 ? -11.438 16.906 -5.047 1 90.69 29 GLY B CA 1
ATOM 1838 C C . GLY B 1 29 ? -11.844 15.453 -4.914 1 90.69 29 GLY B C 1
ATOM 1839 O O . GLY B 1 29 ? -11.102 14.648 -4.355 1 90.69 29 GLY B O 1
ATOM 1840 N N . SER B 1 30 ? -13.016 15.219 -5.48 1 90.81 30 SER B N 1
ATOM 1841 C CA . SER B 1 30 ? -13.5 13.844 -5.422 1 90.81 30 SER B CA 1
ATOM 1842 C C . SER B 1 30 ? -12.633 12.914 -6.258 1 90.81 30 SER B C 1
ATOM 1844 O O . SER B 1 30 ? -12.289 13.227 -7.402 1 90.81 30 SER B O 1
ATOM 1846 N N . SER B 1 31 ? -12.25 11.883 -5.641 1 94.12 31 SER B N 1
ATOM 1847 C CA . SER B 1 31 ? -11.414 10.891 -6.297 1 94.12 31 SER B CA 1
ATOM 1848 C C . SER B 1 31 ? -12.234 9.695 -6.773 1 94.12 31 SER B C 1
ATOM 1850 O O . SER B 1 31 ? -11.688 8.625 -7.043 1 94.12 31 SER B O 1
ATOM 1852 N N . PHE B 1 32 ? -13.57 9.82 -6.887 1 92.56 32 PHE B N 1
ATOM 1853 C CA . PHE B 1 32 ? -14.453 8.68 -7.113 1 92.56 32 PHE B CA 1
ATOM 1854 C C . PHE B 1 32 ? -14.891 8.617 -8.57 1 92.56 32 PHE B C 1
ATOM 1856 O O . PHE B 1 32 ? -15.406 7.598 -9.031 1 92.56 32 PHE B O 1
ATOM 1863 N N . GLU B 1 33 ? -14.617 9.75 -9.227 1 91.12 33 GLU B N 1
ATOM 1864 C CA . GLU B 1 33 ? -15.102 9.797 -10.602 1 91.12 33 GLU B CA 1
ATOM 1865 C C . GLU B 1 33 ? -13.961 10.055 -11.578 1 91.12 33 GLU B C 1
ATOM 1867 O O . GLU B 1 33 ? -13.094 10.883 -11.32 1 91.12 33 GLU B O 1
ATOM 1872 N N . GLU B 1 34 ? -13.984 9.359 -12.672 1 92.5 34 GLU B N 1
ATOM 1873 C CA . GLU B 1 34 ? -12.984 9.57 -13.719 1 92.5 34 GLU B CA 1
ATOM 1874 C C . GLU B 1 34 ? -12.953 11.023 -14.172 1 92.5 34 GLU B C 1
ATOM 1876 O O . GLU B 1 34 ? -14 11.68 -14.242 1 92.5 34 GLU B O 1
ATOM 1881 N N . PRO B 1 35 ? -11.82 11.539 -14.477 1 95.12 35 PRO B N 1
ATOM 1882 C CA . PRO B 1 35 ? -10.578 10.781 -14.648 1 95.12 35 PRO B CA 1
ATOM 1883 C C . PRO B 1 35 ? -9.852 10.531 -13.328 1 95.12 35 PRO B C 1
ATOM 1885 O O . PRO B 1 35 ? -8.789 9.906 -13.32 1 95.12 35 PRO B O 1
ATOM 1888 N N . ALA B 1 36 ? -10.422 10.906 -12.266 1 95.5 36 ALA B N 1
ATOM 1889 C CA . ALA B 1 36 ? -9.828 10.648 -10.953 1 95.5 36 ALA B CA 1
ATOM 1890 C C . ALA B 1 36 ? -10.078 9.203 -10.516 1 95.5 36 ALA B C 1
ATOM 1892 O O . ALA B 1 36 ? -11.078 8.594 -10.906 1 95.5 36 ALA B O 1
ATOM 1893 N N . SER B 1 37 ? -9.102 8.672 -9.828 1 95.69 37 SER B N 1
ATOM 1894 C CA . SER B 1 37 ? -9.211 7.355 -9.203 1 95.69 37 SER B CA 1
ATOM 1895 C C . SER B 1 37 ? -8.25 7.215 -8.031 1 95.69 37 SER B C 1
ATOM 1897 O O . SER B 1 37 ? -7.059 7.504 -8.164 1 95.69 37 SER B O 1
ATOM 1899 N N . GLN B 1 38 ? -8.727 6.684 -6.996 1 95.88 38 GLN B N 1
ATOM 1900 C CA . GLN B 1 38 ? -7.879 6.52 -5.816 1 95.88 38 GLN B CA 1
ATOM 1901 C C . GLN B 1 38 ? -6.758 5.516 -6.078 1 95.88 38 GLN B C 1
ATOM 1903 O O . GLN B 1 38 ? -5.793 5.441 -5.316 1 95.88 38 GLN B O 1
ATOM 1908 N N . TRP B 1 39 ? -6.883 4.809 -7.145 1 94.12 39 TRP B N 1
ATOM 1909 C CA . TRP B 1 39 ? -5.887 3.793 -7.469 1 94.12 39 TRP B CA 1
ATOM 1910 C C . TRP B 1 39 ? -4.672 4.414 -8.148 1 94.12 39 TRP B C 1
ATOM 1912 O O . TRP B 1 39 ? -3.676 3.734 -8.398 1 94.12 39 TRP B O 1
ATOM 1922 N N . ILE B 1 40 ? -4.781 5.719 -8.422 1 94.38 40 ILE B N 1
ATOM 1923 C CA . ILE B 1 40 ? -3.723 6.352 -9.203 1 94.38 40 ILE B CA 1
ATOM 1924 C C . ILE B 1 40 ? -2.791 7.125 -8.266 1 94.38 40 ILE B C 1
ATOM 1926 O O . ILE B 1 40 ? -3.203 8.102 -7.637 1 94.38 40 ILE B O 1
ATOM 1930 N N . TYR B 1 41 ? -1.577 6.75 -8.234 1 95 41 TYR B N 1
ATOM 1931 C CA . TYR B 1 41 ? -0.525 7.457 -7.516 1 95 41 TYR B CA 1
ATOM 1932 C C . TYR B 1 41 ? -0.221 8.797 -8.172 1 95 41 TYR B C 1
ATOM 1934 O O . TYR B 1 41 ? -0.23 8.914 -9.398 1 95 41 TYR B O 1
ATOM 1942 N N . PRO B 1 42 ? 0.155 9.727 -7.398 1 95.5 42 PRO B N 1
ATOM 1943 C CA . PRO B 1 42 ? 0.194 9.82 -5.934 1 95.5 42 PRO B CA 1
ATOM 1944 C C . PRO B 1 42 ? -1.051 10.484 -5.352 1 95.5 42 PRO B C 1
ATOM 1946 O O . PRO B 1 42 ? -1.256 10.461 -4.137 1 95.5 42 PRO B O 1
ATOM 1949 N N . CYS B 1 43 ? -1.902 11.109 -6.102 1 96.31 43 CYS B N 1
ATOM 1950 C CA . CYS B 1 43 ? -2.979 11.953 -5.594 1 96.31 43 CYS B CA 1
ATOM 1951 C C . CYS B 1 43 ? -4.281 11.68 -6.336 1 96.31 43 CYS B C 1
ATOM 1953 O O . CYS B 1 43 ? -5.07 12.594 -6.57 1 96.31 43 CYS B O 1
ATOM 1955 N N . ALA B 1 44 ? -4.418 10.477 -6.852 1 96.19 44 ALA B N 1
ATOM 1956 C CA . ALA B 1 44 ? -5.672 10 -7.438 1 96.19 44 ALA B CA 1
ATOM 1957 C C . ALA B 1 44 ? -5.969 10.711 -8.758 1 96.19 44 ALA B C 1
ATOM 1959 O O . ALA B 1 44 ? -7.125 10.797 -9.172 1 96.19 44 ALA B O 1
ATOM 1960 N N . ASN B 1 45 ? -4.984 11.305 -9.297 1 95.75 45 ASN B N 1
ATOM 1961 C CA . ASN B 1 45 ? -5.105 12.031 -10.555 1 95.75 45 ASN B CA 1
ATOM 1962 C C . ASN B 1 45 ? -6.004 13.258 -10.406 1 95.75 45 ASN B C 1
ATOM 1964 O O . ASN B 1 45 ? -6.758 13.594 -11.32 1 95.75 45 ASN B O 1
ATOM 1968 N N . VAL B 1 46 ? -5.98 13.875 -9.258 1 94.44 46 VAL B N 1
ATOM 1969 C CA . VAL B 1 46 ? -6.648 15.148 -9.016 1 94.44 46 VAL B CA 1
ATOM 1970 C C . VAL B 1 46 ? -5.617 16.266 -8.945 1 94.44 46 VAL B C 1
ATOM 1972 O O . VAL B 1 46 ? -4.695 16.219 -8.133 1 94.44 46 VAL B O 1
ATOM 1975 N N . ASN B 1 47 ? -5.82 17.25 -9.742 1 90.75 47 ASN B N 1
ATOM 1976 C CA . ASN B 1 47 ? -4.836 18.312 -9.859 1 90.75 47 ASN B CA 1
ATOM 1977 C C . ASN B 1 47 ? -4.797 19.188 -8.609 1 90.75 47 ASN B C 1
ATOM 1979 O O . ASN B 1 47 ? -5.816 19.359 -7.938 1 90.75 47 ASN B O 1
ATOM 1983 N N . GLU B 1 48 ? -3.615 19.656 -8.367 1 90 48 GLU B N 1
ATOM 1984 C CA . GLU B 1 48 ? -3.473 20.672 -7.316 1 90 48 GLU B CA 1
ATOM 1985 C C . GLU B 1 48 ? -4.348 21.891 -7.598 1 90 48 GLU B C 1
ATOM 1987 O O . GLU B 1 48 ? -4.539 22.266 -8.758 1 90 48 GLU B O 1
ATOM 1992 N N . THR B 1 49 ? -4.777 22.406 -6.527 1 81.69 49 THR B N 1
ATOM 1993 C CA . THR B 1 49 ? -5.57 23.625 -6.684 1 81.69 49 THR B CA 1
ATOM 1994 C C . THR B 1 49 ? -4.695 24.781 -7.164 1 81.69 49 THR B C 1
ATOM 1996 O O . THR B 1 49 ? -3.537 24.891 -6.762 1 81.69 49 THR B O 1
ATOM 1999 N N . THR B 1 50 ? -5.234 25.531 -8.031 1 76.56 50 THR B N 1
ATOM 2000 C CA . THR B 1 50 ? -4.547 26.75 -8.438 1 76.56 50 THR B CA 1
ATOM 2001 C C . THR B 1 50 ? -5.008 27.938 -7.594 1 76.56 50 THR B C 1
ATOM 2003 O O . THR B 1 50 ? -4.438 29.016 -7.676 1 76.56 50 THR B O 1
ATOM 2006 N N . ASP B 1 51 ? -6.027 27.672 -6.801 1 76.69 51 ASP B N 1
ATOM 2007 C CA . ASP B 1 51 ? -6.574 28.703 -5.922 1 76.69 51 ASP B CA 1
ATOM 2008 C C . ASP B 1 51 ? -5.926 28.656 -4.543 1 76.69 51 ASP B C 1
ATOM 2010 O O . ASP B 1 51 ? -6.141 27.703 -3.785 1 76.69 51 ASP B O 1
ATOM 2014 N N . MET B 1 52 ? -5.195 29.703 -4.254 1 77.69 52 MET B N 1
ATOM 2015 C CA . MET B 1 52 ? -4.504 29.766 -2.971 1 77.69 52 MET B CA 1
ATOM 2016 C C . MET B 1 52 ? -5.496 29.734 -1.815 1 77.69 52 MET B C 1
ATOM 2018 O O . MET B 1 52 ? -5.18 29.234 -0.734 1 77.69 52 MET B O 1
ATOM 2022 N N . ALA B 1 53 ? -6.699 30.188 -2.117 1 77 53 ALA B N 1
ATOM 2023 C CA . ALA B 1 53 ? -7.73 30.25 -1.083 1 77 53 ALA B CA 1
ATOM 2024 C C . ALA B 1 53 ? -8.242 28.844 -0.744 1 77 53 ALA B C 1
ATOM 2026 O O . ALA B 1 53 ? -8.883 28.641 0.29 1 77 53 ALA B O 1
ATOM 2027 N N . ASN B 1 54 ? -7.867 27.953 -1.559 1 78.81 54 ASN B N 1
ATOM 2028 C CA . ASN B 1 54 ? -8.359 26.594 -1.354 1 78.81 54 ASN B CA 1
ATOM 2029 C C . ASN B 1 54 ? -7.301 25.719 -0.696 1 78.81 54 ASN B C 1
ATOM 2031 O O . ASN B 1 54 ? -7.375 24.484 -0.773 1 78.81 54 ASN B O 1
ATOM 2035 N N . ARG B 1 55 ? -6.312 26.375 -0.114 1 93 55 ARG B N 1
ATOM 2036 C CA . ARG B 1 55 ? -5.348 25.625 0.673 1 93 55 ARG B CA 1
ATOM 2037 C C . ARG B 1 55 ? -5.66 25.719 2.162 1 93 55 ARG B C 1
ATOM 2039 O O . ARG B 1 55 ? -5.824 26.812 2.699 1 93 55 ARG B O 1
ATOM 2046 N N . THR B 1 56 ? -5.801 24.641 2.771 1 96.19 56 THR B N 1
ATOM 2047 C CA . THR B 1 56 ? -6.027 24.641 4.211 1 96.19 56 THR B CA 1
ATOM 2048 C C . THR B 1 56 ? -4.801 25.156 4.957 1 96.19 56 THR B C 1
ATOM 2050 O O . THR B 1 56 ? -3.68 24.719 4.699 1 96.19 56 THR B O 1
ATOM 2053 N N . LEU B 1 57 ? -4.973 26.125 5.84 1 97.06 57 LEU B N 1
ATOM 2054 C CA . LEU B 1 57 ? -3.885 26.578 6.707 1 97.06 57 LEU B CA 1
ATOM 2055 C C . LEU B 1 57 ? -3.559 25.516 7.754 1 97.06 57 LEU B C 1
ATOM 2057 O O . LEU B 1 57 ? -4.461 24.953 8.383 1 97.06 57 LEU B O 1
ATOM 2061 N N . TRP B 1 58 ? -2.318 25.25 7.883 1 97.5 58 TRP B N 1
ATOM 2062 C CA . TRP B 1 58 ? -1.83 24.125 8.68 1 97.5 58 TRP B CA 1
ATOM 2063 C C . TRP B 1 58 ? -0.681 24.562 9.586 1 97.5 58 TRP B C 1
ATOM 2065 O O . TRP B 1 58 ? 0.228 25.266 9.148 1 97.5 58 TRP B O 1
ATOM 2075 N N . PRO B 1 59 ? -0.714 24.203 10.906 1 97.25 59 PRO B N 1
ATOM 2076 C CA . PRO B 1 59 ? 0.391 24.594 11.781 1 97.25 59 PRO B CA 1
ATOM 2077 C C . PRO B 1 59 ? 1.715 23.938 11.398 1 97.25 59 PRO B C 1
ATOM 2079 O O . PRO B 1 59 ? 1.735 22.781 10.992 1 97.25 59 PRO B O 1
ATOM 2082 N N . PRO B 1 60 ? 2.863 24.609 11.586 1 96.38 60 PRO B N 1
ATOM 2083 C CA . PRO B 1 60 ? 4.168 24.031 11.242 1 96.38 60 PRO B CA 1
ATOM 2084 C C . PRO B 1 60 ? 4.559 22.875 12.148 1 96.38 60 PRO B C 1
ATOM 2086 O O . PRO B 1 60 ? 5.484 22.125 11.828 1 96.38 60 PRO B O 1
ATOM 2089 N N . SER B 1 61 ? 3.975 22.734 13.25 1 95.31 61 SER B N 1
ATOM 2090 C CA . SER B 1 61 ? 4.316 21.656 14.164 1 95.31 61 SER B CA 1
ATOM 2091 C C . SER B 1 61 ? 3.5 20.406 13.867 1 95.31 61 SER B C 1
ATOM 2093 O O . SER B 1 61 ? 3.662 19.375 14.531 1 95.31 61 SER B O 1
ATOM 2095 N N . GLY B 1 62 ? 2.672 20.391 12.922 1 97 62 GLY B N 1
ATOM 2096 C CA . GLY B 1 62 ? 1.744 19.328 12.602 1 97 62 GLY B CA 1
ATOM 2097 C C . GLY B 1 62 ? 0.292 19.766 12.641 1 97 62 GLY B C 1
ATOM 2098 O O . GLY B 1 62 ? -0.093 20.578 13.477 1 97 62 GLY B O 1
ATOM 2099 N N . GLY B 1 63 ? -0.55 19.219 11.805 1 98.19 63 GLY B N 1
ATOM 2100 C CA . GLY B 1 63 ? -1.94 19.641 11.711 1 98.19 63 GLY B CA 1
ATOM 2101 C C . GLY B 1 63 ? -2.918 18.484 11.812 1 98.19 63 GLY B C 1
ATOM 2102 O O . GLY B 1 63 ? -2.518 17.328 11.742 1 98.19 63 GLY B O 1
ATOM 2103 N N . SER B 1 64 ? -4.18 18.812 11.977 1 98.62 64 SER B N 1
ATOM 2104 C CA . SER B 1 64 ? -5.234 17.812 12.094 1 98.62 64 SER B CA 1
ATOM 2105 C C . SER B 1 64 ? -5.582 17.219 10.734 1 98.62 64 SER B C 1
ATOM 2107 O O . SER B 1 64 ? -5.629 17.938 9.734 1 98.62 64 SER B O 1
ATOM 2109 N N . THR B 1 65 ? -5.855 15.945 10.742 1 98.69 65 THR B N 1
ATOM 2110 C CA . THR B 1 65 ? -6.301 15.219 9.562 1 98.69 65 THR B CA 1
ATOM 2111 C C . THR B 1 65 ? -7.492 14.328 9.898 1 98.69 65 THR B C 1
ATOM 2113 O O . THR B 1 65 ? -7.492 13.633 10.914 1 98.69 65 THR B O 1
ATOM 2116 N N . ILE B 1 66 ? -8.516 14.422 9.078 1 98.69 66 ILE B N 1
ATOM 2117 C CA . ILE B 1 66 ? -9.703 13.594 9.258 1 98.69 66 ILE B CA 1
ATOM 2118 C C . ILE B 1 66 ? -9.984 12.812 7.977 1 98.69 66 ILE B C 1
ATOM 2120 O O . ILE B 1 66 ? -10.047 13.391 6.891 1 98.69 66 ILE B O 1
ATOM 2124 N N . ILE B 1 67 ? -10.156 11.523 8.164 1 98.25 67 ILE B N 1
ATOM 2125 C CA . ILE B 1 67 ? -10.586 10.688 7.043 1 98.25 67 ILE B CA 1
ATOM 2126 C C . ILE B 1 67 ? -11.891 9.984 7.398 1 98.25 67 ILE B C 1
ATOM 2128 O O . ILE B 1 67 ? -12.258 9.891 8.57 1 98.25 67 ILE B O 1
ATOM 2132 N N . ASN B 1 68 ? -12.578 9.562 6.363 1 97.5 68 ASN B N 1
ATOM 2133 C CA . ASN B 1 68 ? -13.75 8.703 6.469 1 97.5 68 ASN B CA 1
ATOM 2134 C C . ASN B 1 68 ? -13.625 7.465 5.594 1 97.5 68 ASN B C 1
ATOM 2136 O O . ASN B 1 68 ? -13.789 7.539 4.375 1 97.5 68 ASN B O 1
ATOM 2140 N N . GLY B 1 69 ? -13.344 6.367 6.309 1 94.62 69 GLY B N 1
ATOM 2141 C CA . GLY B 1 69 ? -13.133 5.117 5.59 1 94.62 69 GLY B CA 1
ATOM 2142 C C . GLY B 1 69 ? -14.312 4.168 5.688 1 94.62 69 GLY B C 1
ATOM 2143 O O . GLY B 1 69 ? -15.109 4.246 6.625 1 94.62 69 GLY B O 1
ATOM 2144 N N . SER B 1 70 ? -14.352 3.244 4.75 1 91.12 70 SER B N 1
ATOM 2145 C CA . SER B 1 70 ? -15.469 2.305 4.738 1 91.12 70 SER B CA 1
ATOM 2146 C C . SER B 1 70 ? -15.016 0.902 5.129 1 91.12 70 SER B C 1
ATOM 2148 O O . SER B 1 70 ? -15.844 0.024 5.383 1 91.12 70 SER B O 1
ATOM 2150 N N . HIS B 1 71 ? -13.719 0.639 5.207 1 88.25 71 HIS B N 1
ATOM 2151 C CA . HIS B 1 71 ? -13.219 -0.696 5.516 1 88.25 71 HIS B CA 1
ATOM 2152 C C . HIS B 1 71 ? -13.227 -0.95 7.02 1 88.25 71 HIS B C 1
ATOM 2154 O O . HIS B 1 71 ? -13.125 -0.009 7.812 1 88.25 71 HIS B O 1
ATOM 2160 N N . THR B 1 72 ? -13.375 -2.23 7.371 1 92.25 72 THR B N 1
ATOM 2161 C CA . THR B 1 72 ? -13.289 -2.619 8.773 1 92.25 72 THR B CA 1
ATOM 2162 C C . THR B 1 72 ? -11.891 -2.359 9.328 1 92.25 72 THR B C 1
ATOM 2164 O O . THR B 1 72 ? -11.727 -2.107 10.523 1 92.25 72 THR B O 1
ATOM 2167 N N . SER B 1 73 ? -10.938 -2.498 8.523 1 94.5 73 SER B N 1
ATOM 2168 C CA . SER B 1 73 ? -9.562 -2.133 8.859 1 94.5 73 SER B CA 1
ATOM 2169 C C . SER B 1 73 ? -8.773 -1.748 7.613 1 94.5 73 SER B C 1
ATOM 2171 O O . SER B 1 73 ? -9.07 -2.211 6.512 1 94.5 73 SER B O 1
ATOM 2173 N N . ALA B 1 74 ? -7.852 -0.894 7.797 1 96.31 74 ALA B N 1
ATOM 2174 C CA . ALA B 1 74 ? -7.004 -0.466 6.688 1 96.31 74 ALA B CA 1
ATOM 2175 C C . ALA B 1 74 ? -5.66 0.049 7.195 1 96.31 74 ALA B C 1
ATOM 2177 O O . ALA B 1 74 ? -5.609 0.978 8.008 1 96.31 74 ALA B O 1
ATOM 2178 N N . LEU B 1 75 ? -4.605 -0.576 6.723 1 97 75 LEU B N 1
ATOM 2179 C CA . LEU B 1 75 ? -3.314 0.058 6.961 1 97 75 LEU B CA 1
ATOM 2180 C C . LEU B 1 75 ? -3.258 1.44 6.32 1 97 75 LEU B C 1
ATOM 2182 O O . LEU B 1 75 ? -3.689 1.616 5.176 1 97 75 LEU B O 1
ATOM 2186 N N . THR B 1 76 ? -2.762 2.42 7.07 1 97.75 76 THR B N 1
ATOM 2187 C CA . THR B 1 76 ? -2.857 3.828 6.699 1 97.75 76 THR B CA 1
ATOM 2188 C C . THR B 1 76 ? -1.524 4.535 6.918 1 97.75 76 THR B C 1
ATOM 2190 O O . THR B 1 76 ? -0.847 4.301 7.922 1 97.75 76 THR B O 1
ATOM 2193 N N . ALA B 1 77 ? -1.14 5.332 5.984 1 98.06 77 ALA B N 1
ATOM 2194 C CA . ALA B 1 77 ? 0.024 6.207 6.113 1 98.06 77 ALA B CA 1
ATOM 2195 C C . ALA B 1 77 ? -0.311 7.633 5.684 1 98.06 77 ALA B C 1
ATOM 2197 O O . ALA B 1 77 ? -1.228 7.848 4.887 1 98.06 77 ALA B O 1
ATOM 2198 N N . VAL B 1 78 ? 0.377 8.617 6.23 1 98.69 78 VAL B N 1
ATOM 2199 C CA . VAL B 1 78 ? 0.237 10.016 5.848 1 98.69 78 VAL B CA 1
ATOM 2200 C C . VAL B 1 78 ? 1.609 10.609 5.531 1 98.69 78 VAL B C 1
ATOM 2202 O O . VAL B 1 78 ? 2.559 10.438 6.297 1 98.69 78 VAL B O 1
ATOM 2205 N N . ASN B 1 79 ? 1.69 11.289 4.422 1 98.25 79 ASN B N 1
ATOM 2206 C CA . ASN B 1 79 ? 2.947 11.844 3.936 1 98.25 79 ASN B CA 1
ATOM 2207 C C . ASN B 1 79 ? 2.795 13.312 3.537 1 98.25 79 ASN B C 1
ATOM 2209 O O . ASN B 1 79 ? 1.68 13.828 3.479 1 98.25 79 ASN B O 1
ATOM 2213 N N . LEU B 1 80 ? 3.924 13.93 3.363 1 97.94 80 LEU B N 1
ATOM 2214 C CA . LEU B 1 80 ? 3.959 15.344 3.01 1 97.94 80 LEU B CA 1
ATOM 2215 C C . LEU B 1 80 ? 4.961 15.602 1.888 1 97.94 80 LEU B C 1
ATOM 2217 O O . LEU B 1 80 ? 6.062 15.055 1.896 1 97.94 80 LEU B O 1
ATOM 2221 N N . ALA B 1 81 ? 4.598 16.359 0.946 1 97.19 81 ALA B N 1
ATOM 2222 C CA . ALA B 1 81 ? 5.488 16.953 -0.047 1 97.19 81 ALA B CA 1
ATOM 2223 C C . ALA B 1 81 ? 5.551 18.469 0.104 1 97.19 81 ALA B C 1
ATOM 2225 O O . ALA B 1 81 ? 4.516 19.141 0.167 1 97.19 81 ALA B O 1
ATOM 2226 N N . LEU B 1 82 ? 6.707 19.016 0.164 1 96.19 82 LEU B N 1
ATOM 2227 C CA . LEU B 1 82 ? 6.871 20.453 0.284 1 96.19 82 LEU B CA 1
ATOM 2228 C C . LEU B 1 82 ? 6.891 21.109 -1.09 1 96.19 82 LEU B C 1
ATOM 2230 O O . LEU B 1 82 ? 7.426 20.547 -2.047 1 96.19 82 LEU B O 1
ATOM 2234 N N . GLY B 1 83 ? 6.289 22.25 -1.191 1 93.06 83 GLY B N 1
ATOM 2235 C CA . GLY B 1 83 ? 6.293 23.047 -2.414 1 93.06 83 GLY B CA 1
ATOM 2236 C C . GLY B 1 83 ? 4.973 23 -3.158 1 93.06 83 GLY B C 1
ATOM 2237 O O . GLY B 1 83 ? 4.062 22.266 -2.768 1 93.06 83 GLY B O 1
ATOM 2238 N N . SER B 1 84 ? 4.855 23.781 -4.164 1 88.31 84 SER B N 1
ATOM 2239 C CA . SER B 1 84 ? 3.713 23.75 -5.07 1 88.31 84 SER B CA 1
ATOM 2240 C C . SER B 1 84 ? 3.877 22.688 -6.141 1 88.31 84 SER B C 1
ATOM 2242 O O . SER B 1 84 ? 4.977 22.484 -6.664 1 88.31 84 SER B O 1
ATOM 2244 N N . ASN B 1 85 ? 2.756 21.984 -6.539 1 81.81 85 ASN B N 1
ATOM 2245 C CA . ASN B 1 85 ? 2.734 20.906 -7.531 1 81.81 85 ASN B CA 1
ATOM 2246 C C . ASN B 1 85 ? 3.744 19.812 -7.195 1 81.81 85 ASN B C 1
ATOM 2248 O O . ASN B 1 85 ? 4.449 19.328 -8.078 1 81.81 85 ASN B O 1
ATOM 2252 N N . ALA B 1 86 ? 3.934 19.672 -5.887 1 82.31 86 ALA B N 1
ATOM 2253 C CA . ALA B 1 86 ? 4.941 18.703 -5.438 1 82.31 86 ALA B CA 1
ATOM 2254 C C . ALA B 1 86 ? 4.449 17.266 -5.613 1 82.31 86 ALA B C 1
ATOM 2256 O O . ALA B 1 86 ? 3.271 16.984 -5.391 1 82.31 86 ALA B O 1
ATOM 2257 N N . THR B 1 87 ? 5.371 16.391 -6.078 1 80.81 87 THR B N 1
ATOM 2258 C CA . THR B 1 87 ? 5.039 14.984 -6.273 1 80.81 87 THR B CA 1
ATOM 2259 C C . THR B 1 87 ? 5.996 14.094 -5.484 1 80.81 87 THR B C 1
ATOM 2261 O O . THR B 1 87 ? 5.895 12.867 -5.543 1 80.81 87 THR B O 1
ATOM 2264 N N . ASN B 1 88 ? 6.852 14.781 -4.789 1 89.25 88 ASN B N 1
ATOM 2265 C CA . ASN B 1 88 ? 7.805 14.008 -3.996 1 89.25 88 ASN B CA 1
ATOM 2266 C C . ASN B 1 88 ? 7.355 13.891 -2.541 1 89.25 88 ASN B C 1
ATOM 2268 O O . ASN B 1 88 ? 7.742 14.711 -1.701 1 89.25 88 ASN B O 1
ATOM 2272 N N . PHE B 1 89 ? 6.672 12.93 -2.244 1 95.62 89 PHE B N 1
ATOM 2273 C CA . PHE B 1 89 ? 6.164 12.711 -0.895 1 95.62 89 PHE B CA 1
ATOM 2274 C C . PHE B 1 89 ? 7.207 12.016 -0.03 1 95.62 89 PHE B C 1
ATOM 2276 O O . PHE B 1 89 ? 6.992 10.891 0.429 1 95.62 89 PHE B O 1
ATOM 2283 N N . ASN B 1 90 ? 8.266 12.781 0.283 1 93.56 90 ASN B N 1
ATOM 2284 C CA . ASN B 1 90 ? 9.438 12.203 0.929 1 93.56 90 ASN B CA 1
ATOM 2285 C C . ASN B 1 90 ? 9.43 12.453 2.434 1 93.56 90 ASN B C 1
ATOM 2287 O O . ASN B 1 90 ? 10.344 12.023 3.145 1 93.56 90 ASN B O 1
ATOM 2291 N N . ILE B 1 91 ? 8.508 13.125 2.979 1 95.75 91 ILE B N 1
ATOM 2292 C CA . ILE B 1 91 ? 8.398 13.336 4.418 1 95.75 91 ILE B CA 1
ATOM 2293 C C . ILE B 1 91 ? 7.25 12.508 4.98 1 95.75 91 ILE B C 1
ATOM 2295 O O . ILE B 1 91 ? 6.086 12.766 4.672 1 95.75 91 ILE B O 1
ATOM 2299 N N . THR B 1 92 ? 7.594 11.539 5.789 1 96.44 92 THR B N 1
ATOM 2300 C CA . THR B 1 92 ? 6.574 10.758 6.477 1 96.44 92 THR B CA 1
ATOM 2301 C C . THR B 1 92 ? 6.008 11.531 7.66 1 96.44 92 THR B C 1
ATOM 2303 O O . THR B 1 92 ? 6.738 11.867 8.602 1 96.44 92 THR B O 1
ATOM 2306 N N . LEU B 1 93 ? 4.73 11.797 7.605 1 98 93 LEU B N 1
ATOM 2307 C CA . LEU B 1 93 ? 4.078 12.461 8.727 1 98 93 LEU B CA 1
ATOM 2308 C C . LEU B 1 93 ? 3.613 11.445 9.766 1 98 93 LEU B C 1
ATOM 2310 O O . LEU B 1 93 ? 3.789 11.648 10.969 1 98 93 LEU B O 1
ATOM 2314 N N . LEU B 1 94 ? 2.98 10.438 9.352 1 97.38 94 LEU B N 1
ATOM 2315 C CA . LEU B 1 94 ? 2.58 9.297 10.164 1 97.38 94 LEU B CA 1
ATOM 2316 C C . LEU B 1 94 ? 2.998 7.984 9.508 1 97.38 94 LEU B C 1
ATOM 2318 O O . LEU B 1 94 ? 2.623 7.711 8.359 1 97.38 94 LEU B O 1
ATOM 2322 N N . GLU B 1 95 ? 3.812 7.242 10.266 1 95.62 95 GLU B N 1
ATOM 2323 C CA . GLU B 1 95 ? 4.172 5.906 9.797 1 95.62 95 GLU B CA 1
ATOM 2324 C C . GLU B 1 95 ? 2.939 5.016 9.672 1 95.62 95 GLU B C 1
ATOM 2326 O O . GLU B 1 95 ? 1.925 5.254 10.328 1 95.62 95 GLU B O 1
ATOM 2331 N N . MET B 1 96 ? 3.113 3.979 8.812 1 96.81 96 MET B N 1
ATOM 2332 C CA . MET B 1 96 ? 1.984 3.086 8.555 1 96.81 96 MET B CA 1
ATOM 2333 C C . MET B 1 96 ? 1.441 2.51 9.859 1 96.81 96 MET B C 1
ATOM 2335 O O . MET B 1 96 ? 2.205 2.016 10.695 1 96.81 96 MET B O 1
ATOM 2339 N N . PHE B 1 97 ? 0.178 2.588 10.078 1 97.06 97 PHE B N 1
ATOM 2340 C CA . PHE B 1 97 ? -0.553 2.027 11.211 1 97.06 97 PHE B CA 1
ATOM 2341 C C . PHE B 1 97 ? -1.854 1.383 10.742 1 97.06 97 PHE B C 1
ATOM 2343 O O . PHE B 1 97 ? -2.232 1.509 9.578 1 97.06 97 PHE B O 1
ATOM 2350 N N . ASN B 1 98 ? -2.451 0.599 11.609 1 97.31 98 ASN B N 1
ATOM 2351 C CA . ASN B 1 98 ? -3.723 -0.038 11.281 1 97.31 98 ASN B CA 1
ATOM 2352 C C . ASN B 1 98 ? -4.906 0.772 11.797 1 97.31 98 ASN B C 1
ATOM 2354 O O . ASN B 1 98 ? -5.125 0.855 13.008 1 97.31 98 ASN B O 1
ATOM 2358 N N . GLN B 1 99 ? -5.574 1.456 10.953 1 97.5 99 GLN B N 1
ATOM 2359 C CA . GLN B 1 99 ? -6.855 2.062 11.297 1 97.5 99 GLN B CA 1
ATOM 2360 C C . GLN B 1 99 ? -7.961 1.012 11.375 1 97.5 99 GLN B C 1
ATOM 2362 O O . GLN B 1 99 ? -8.164 0.249 10.43 1 97.5 99 GLN B O 1
ATOM 2367 N N . THR B 1 100 ? -8.68 0.988 12.461 1 96.19 100 THR B N 1
ATOM 2368 C CA . THR B 1 100 ? -9.711 -0.028 12.641 1 96.19 100 THR B CA 1
ATOM 2369 C C . THR B 1 100 ? -11.086 0.617 12.781 1 96.19 100 THR B C 1
ATOM 2371 O O . THR B 1 100 ? -11.211 1.716 13.328 1 96.19 100 THR B O 1
ATOM 2374 N N . GLY B 1 101 ? -12.117 -0.098 12.289 1 95.19 101 GLY B N 1
ATOM 2375 C CA . GLY B 1 101 ? -13.477 0.418 12.281 1 95.19 101 GLY B CA 1
ATOM 2376 C C . GLY B 1 101 ? -13.773 1.29 11.078 1 95.19 101 GLY B C 1
ATOM 2377 O O . GLY B 1 101 ? -12.93 2.078 10.648 1 95.19 101 GLY B O 1
ATOM 2378 N N . ALA B 1 102 ? -14.984 1.116 10.516 1 94.75 102 ALA B N 1
ATOM 2379 C CA . ALA B 1 102 ? -15.43 1.99 9.438 1 94.75 102 ALA B CA 1
ATOM 2380 C C . ALA B 1 102 ? -15.977 3.307 9.984 1 94.75 102 ALA B C 1
ATOM 2382 O O . ALA B 1 102 ? -16.656 3.326 11.008 1 94.75 102 ALA B O 1
ATOM 2383 N N . GLY B 1 103 ? -15.625 4.414 9.305 1 96.5 103 GLY B N 1
ATOM 2384 C CA . GLY B 1 103 ? -16.156 5.699 9.742 1 96.5 103 GLY B CA 1
ATOM 2385 C C . GLY B 1 103 ? -15.086 6.777 9.828 1 96.5 103 GLY B C 1
ATOM 2386 O O . GLY B 1 103 ? -14.031 6.672 9.195 1 96.5 103 GLY B O 1
ATOM 2387 N N . VAL B 1 104 ? -15.422 7.797 10.57 1 98.12 104 VAL B N 1
ATOM 2388 C CA . VAL B 1 104 ? -14.586 8.984 10.695 1 98.12 104 VAL B CA 1
ATOM 2389 C C . VAL B 1 104 ? -13.43 8.703 11.648 1 98.12 104 VAL B C 1
ATOM 2391 O O . VAL B 1 104 ? -13.633 8.172 12.742 1 98.12 104 VAL B O 1
ATOM 2394 N N . PHE B 1 105 ? -12.281 8.984 11.258 1 98.56 105 PHE B N 1
ATOM 2395 C CA . PHE B 1 105 ? -11.055 8.867 12.039 1 98.56 105 PHE B CA 1
ATOM 2396 C C . PHE B 1 105 ? -10.281 10.188 12.031 1 98.56 105 PHE B C 1
ATOM 2398 O O . PHE B 1 105 ? -9.93 10.695 10.969 1 98.56 105 PHE B O 1
ATOM 2405 N N . CYS B 1 106 ? -10.023 10.719 13.203 1 98.69 106 CYS B N 1
ATOM 2406 C CA . CYS B 1 106 ? -9.336 12 13.336 1 98.69 106 CYS B CA 1
ATOM 2407 C C . CYS B 1 106 ? -7.945 11.812 13.93 1 98.69 106 CYS B C 1
ATOM 2409 O O . CYS B 1 106 ? -7.789 11.172 14.969 1 98.69 106 CYS B O 1
ATOM 2411 N N . MET B 1 107 ? -6.934 12.281 13.258 1 98.12 107 MET B N 1
ATOM 2412 C CA . MET B 1 107 ? -5.559 12.43 13.734 1 98.12 107 MET B CA 1
ATOM 2413 C C . MET B 1 107 ? -5.266 13.883 14.102 1 98.12 107 MET B C 1
ATOM 2415 O O . MET B 1 107 ? -5.094 14.727 13.219 1 98.12 107 MET B O 1
ATOM 2419 N N . LYS B 1 108 ? -5.188 14.148 15.328 1 97.19 108 LYS B N 1
ATOM 2420 C CA . LYS B 1 108 ? -5.242 15.523 15.805 1 97.19 108 LYS B CA 1
ATOM 2421 C C . LYS B 1 108 ? -3.98 16.297 15.414 1 97.19 108 LYS B C 1
ATOM 2423 O O . LYS B 1 108 ? -4.062 17.422 14.938 1 97.19 108 LYS B O 1
ATOM 2428 N N . GLU B 1 109 ? -2.809 15.633 15.648 1 96.81 109 GLU B N 1
ATOM 2429 C CA . GLU B 1 109 ? -1.545 16.312 15.398 1 96.81 109 GLU B CA 1
ATOM 2430 C C . GLU B 1 109 ? -0.662 15.516 14.445 1 96.81 109 GLU B C 1
ATOM 2432 O O . GLU B 1 109 ? 0.426 15.078 14.828 1 96.81 109 GLU B O 1
ATOM 2437 N N . THR B 1 110 ? -1.105 15.414 13.273 1 98.06 110 THR B N 1
ATOM 2438 C CA . THR B 1 110 ? -0.387 14.672 12.25 1 98.06 110 THR B CA 1
ATOM 2439 C C . THR B 1 110 ? 0.955 15.328 11.938 1 98.06 110 THR B C 1
ATOM 2441 O O . THR B 1 110 ? 1.007 16.5 11.578 1 98.06 110 THR B O 1
ATOM 2444 N N . GLY B 1 111 ? 2.023 14.594 12.078 1 97 111 GLY B N 1
ATOM 2445 C CA . GLY B 1 111 ? 3.348 15.078 11.719 1 97 111 GLY B CA 1
ATOM 2446 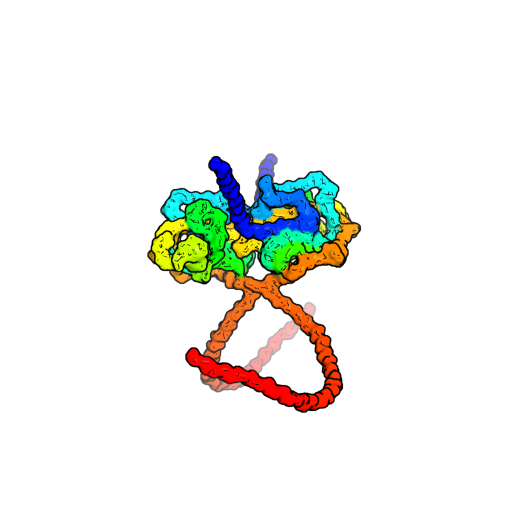C C . GLY B 1 111 ? 4.141 15.57 12.914 1 97 111 GLY B C 1
ATOM 2447 O O . GLY B 1 111 ? 5.324 15.898 12.789 1 97 111 GLY B O 1
ATOM 2448 N N . ARG B 1 112 ? 3.57 15.625 14.086 1 92.69 112 ARG B N 1
ATOM 2449 C CA . ARG B 1 112 ? 4.227 16.156 15.281 1 92.69 112 ARG B CA 1
ATOM 2450 C C . ARG B 1 112 ? 5.586 15.5 15.5 1 92.69 112 ARG B C 1
ATOM 2452 O O . ARG B 1 112 ? 6.57 16.188 15.781 1 92.69 112 ARG B O 1
ATOM 2459 N N . ALA B 1 113 ? 5.605 14.219 15.281 1 91.38 113 ALA B N 1
ATOM 2460 C CA . ALA B 1 113 ? 6.801 13.453 15.625 1 91.38 113 ALA B CA 1
ATOM 2461 C C . ALA B 1 113 ? 7.863 13.578 14.539 1 91.38 113 ALA B C 1
ATOM 2463 O O . ALA B 1 113 ? 9.047 13.344 14.789 1 91.38 113 ALA B O 1
ATOM 2464 N N . ASN B 1 114 ? 7.473 13.992 13.344 1 94.75 114 ASN B N 1
ATOM 2465 C CA . ASN B 1 114 ? 8.391 13.758 12.234 1 94.75 114 ASN B CA 1
ATOM 2466 C C . ASN B 1 114 ? 8.594 15.023 11.406 1 94.75 114 ASN B C 1
ATOM 2468 O O . ASN B 1 114 ? 9.531 15.109 10.609 1 94.75 114 ASN B O 1
ATOM 2472 N N . LEU B 1 115 ? 7.801 15.992 11.57 1 96.69 115 LEU B N 1
ATOM 2473 C CA . LEU B 1 115 ? 7.793 17.141 10.672 1 96.69 115 LEU B CA 1
ATOM 2474 C C . LEU B 1 115 ? 9.078 17.938 10.797 1 96.69 115 LEU B C 1
ATOM 2476 O O . LEU B 1 115 ? 9.625 18.422 9.805 1 96.69 115 LEU B O 1
ATOM 2480 N N . GLU B 1 116 ? 9.625 18.125 12 1 96.62 116 GLU B N 1
ATOM 2481 C CA . GLU B 1 116 ? 10.852 18.891 12.18 1 96.62 116 GLU B CA 1
ATOM 2482 C C . GLU B 1 116 ? 12.008 18.281 11.391 1 96.62 116 GLU B C 1
ATOM 2484 O O . GLU B 1 116 ? 12.711 19 10.672 1 96.62 116 GLU B O 1
ATOM 2489 N N . GLU B 1 117 ? 12.188 17.016 11.562 1 96.69 117 GLU B N 1
ATOM 2490 C CA . GLU B 1 117 ? 13.234 16.344 10.805 1 96.69 117 GLU B CA 1
ATOM 2491 C C . GLU B 1 117 ? 13.016 16.5 9.305 1 96.69 117 GLU B C 1
ATOM 2493 O O . GLU B 1 117 ? 13.977 16.641 8.539 1 96.69 117 GLU B O 1
ATOM 2498 N N . GLY B 1 118 ? 11.805 16.438 8.938 1 96.12 118 GLY B N 1
ATOM 2499 C CA . GLY B 1 118 ? 11.492 16.656 7.535 1 96.12 118 GLY B CA 1
ATOM 2500 C C . GLY B 1 118 ? 11.906 18.031 7.039 1 96.12 118 GLY B C 1
ATOM 2501 O O . GLY B 1 118 ? 12.492 18.156 5.961 1 96.12 118 GLY B O 1
ATOM 2502 N N . PHE B 1 119 ? 11.609 19.031 7.793 1 97.19 119 PHE B N 1
ATOM 2503 C CA . PHE B 1 119 ? 12.016 20.391 7.441 1 97.19 119 PHE B CA 1
ATOM 2504 C C . PHE B 1 119 ? 13.531 20.5 7.363 1 97.19 119 PHE B C 1
ATOM 2506 O O . PHE B 1 119 ? 14.07 21.062 6.41 1 97.19 119 PHE B O 1
ATOM 2513 N N . LYS B 1 120 ? 14.211 19.969 8.344 1 97.62 120 LYS B N 1
ATOM 2514 C CA . LYS B 1 120 ? 15.664 20.031 8.359 1 97.62 120 LYS B CA 1
ATOM 2515 C C . LYS B 1 120 ? 16.266 19.344 7.137 1 97.62 120 LYS B C 1
ATOM 2517 O O . LYS B 1 120 ? 17.188 19.859 6.512 1 97.62 120 LYS B O 1
ATOM 2522 N N . ALA B 1 121 ? 15.734 18.219 6.832 1 95.38 121 ALA B N 1
ATOM 2523 C CA . ALA B 1 121 ? 16.203 17.484 5.656 1 95.38 121 ALA B CA 1
ATOM 2524 C C . ALA B 1 121 ? 15.977 18.297 4.383 1 95.38 121 ALA B C 1
ATOM 2526 O O . ALA B 1 121 ? 16.703 18.125 3.4 1 95.38 121 ALA B O 1
ATOM 2527 N N . ALA B 1 122 ? 15.023 19.156 4.43 1 94.81 122 ALA B N 1
ATOM 2528 C CA . ALA B 1 122 ? 14.703 19.969 3.262 1 94.81 122 ALA B CA 1
ATOM 2529 C C . ALA B 1 122 ? 15.469 21.297 3.291 1 94.81 122 ALA B C 1
ATOM 2531 O O . ALA B 1 122 ? 15.266 22.156 2.434 1 94.81 122 ALA B O 1
ATOM 2532 N N . GLY B 1 123 ? 16.312 21.5 4.266 1 96.44 123 GLY B N 1
ATOM 2533 C CA . GLY B 1 123 ? 17.188 22.672 4.289 1 96.44 123 GLY B CA 1
ATOM 2534 C C . GLY B 1 123 ? 16.719 23.75 5.227 1 96.44 123 GLY B C 1
ATOM 2535 O O . GLY B 1 123 ? 17.266 24.859 5.246 1 96.44 123 GLY B O 1
ATOM 2536 N N . TYR B 1 124 ? 15.719 23.516 5.969 1 97 124 TYR B N 1
ATOM 2537 C CA . TYR B 1 124 ? 15.258 24.469 6.961 1 97 124 TYR B CA 1
ATOM 2538 C C . TYR B 1 124 ? 15.953 24.25 8.297 1 97 124 TYR B C 1
ATOM 2540 O O . TYR B 1 124 ? 16.547 23.203 8.539 1 97 124 TYR B O 1
ATOM 2548 N N . SER B 1 125 ? 15.953 25.188 9.141 1 96.75 125 SER B N 1
ATOM 2549 C CA . SER B 1 125 ? 16.688 25.125 10.398 1 96.75 125 SER B CA 1
ATOM 2550 C C . SER B 1 125 ? 15.922 24.344 11.453 1 96.75 125 SER B C 1
ATOM 2552 O O . SER B 1 125 ? 16.516 23.844 12.414 1 96.75 125 SER B O 1
ATOM 2554 N N . GLY B 1 126 ? 14.625 24.266 11.297 1 93.81 126 GLY B N 1
ATOM 2555 C CA . GLY B 1 126 ? 13.703 23.625 12.234 1 93.81 126 GLY B CA 1
ATOM 2556 C C . GLY B 1 126 ? 12.297 24.188 12.156 1 93.81 126 GLY B C 1
ATOM 2557 O O . GLY B 1 126 ? 11.93 24.828 11.164 1 93.81 126 GLY B O 1
ATOM 2558 N N . LEU B 1 127 ? 11.523 23.969 13.195 1 92.69 127 LEU B N 1
ATOM 2559 C CA . LEU B 1 127 ? 10.109 24.344 13.195 1 92.69 127 LEU B CA 1
ATOM 2560 C C . LEU B 1 127 ? 9.961 25.859 13.234 1 92.69 127 LEU B C 1
ATOM 2562 O O . LEU B 1 127 ? 8.953 26.406 12.766 1 92.69 127 LEU B O 1
ATOM 2566 N N . ASP B 1 128 ? 10.922 26.578 13.734 1 92 128 ASP B N 1
ATOM 2567 C CA . ASP B 1 128 ? 10.82 28.016 13.93 1 92 128 ASP B CA 1
ATOM 2568 C C . ASP B 1 128 ? 11.414 28.781 12.742 1 92 128 ASP B C 1
ATOM 2570 O O . ASP B 1 128 ? 11.5 30.016 12.766 1 92 128 ASP B O 1
ATOM 2574 N N . ASP B 1 129 ? 11.82 28.047 11.766 1 96.69 129 ASP B N 1
ATOM 2575 C CA . ASP B 1 129 ? 12.312 28.703 10.562 1 96.69 129 ASP B CA 1
ATOM 2576 C C . ASP B 1 129 ? 11.234 29.609 9.961 1 96.69 129 ASP B C 1
ATOM 2578 O O . ASP B 1 129 ? 10.172 29.125 9.562 1 96.69 129 ASP B O 1
ATOM 2582 N N . GLU B 1 130 ? 11.508 30.891 9.828 1 96.38 130 GLU B N 1
ATOM 2583 C CA . GLU B 1 130 ? 10.531 31.891 9.375 1 96.38 130 GLU B CA 1
ATOM 2584 C C . GLU B 1 130 ? 10.094 31.625 7.941 1 96.38 130 GLU B C 1
ATOM 2586 O O . GLU B 1 130 ? 9 32.031 7.535 1 96.38 130 GLU B O 1
ATOM 2591 N N . ARG B 1 131 ? 10.914 30.891 7.176 1 97.31 131 ARG B N 1
ATOM 2592 C CA . ARG B 1 131 ? 10.609 30.609 5.777 1 97.31 131 ARG B CA 1
ATOM 2593 C C . ARG B 1 131 ? 9.461 29.625 5.656 1 97.31 131 ARG B C 1
ATOM 2595 O O . ARG B 1 131 ? 8.883 29.453 4.582 1 97.31 131 ARG B O 1
ATOM 2602 N N . ILE B 1 132 ? 9.164 28.938 6.793 1 97.19 132 ILE B N 1
ATOM 2603 C CA . ILE B 1 132 ? 8.141 27.906 6.773 1 97.19 132 ILE B CA 1
ATOM 2604 C C . ILE B 1 132 ? 6.758 28.547 6.738 1 97.19 132 ILE B C 1
ATOM 2606 O O . ILE B 1 132 ? 5.832 28 6.137 1 97.19 132 ILE B O 1
ATOM 2610 N N . ASN B 1 133 ? 6.66 29.672 7.406 1 97.56 133 ASN B N 1
ATOM 2611 C CA . ASN B 1 133 ? 5.379 30.359 7.348 1 97.56 133 ASN B CA 1
ATOM 2612 C C . ASN B 1 133 ? 5.039 30.797 5.926 1 97.56 133 ASN B C 1
ATOM 2614 O O . ASN B 1 133 ? 5.801 31.531 5.297 1 97.56 133 ASN B O 1
ATOM 2618 N N . GLY B 1 134 ? 3.896 30.281 5.379 1 96.06 134 GLY B N 1
ATOM 2619 C CA . GLY B 1 134 ? 3.492 30.578 4.012 1 96.06 134 GLY B CA 1
ATOM 2620 C C . GLY B 1 134 ? 3.947 29.531 3.018 1 96.06 134 GLY B C 1
ATOM 2621 O O . GLY B 1 134 ? 3.594 29.578 1.838 1 96.06 134 GLY B O 1
ATOM 2622 N N . LEU B 1 135 ? 4.73 28.625 3.51 1 95.94 135 LEU B N 1
ATOM 2623 C CA . LEU B 1 135 ? 5.219 27.562 2.639 1 95.94 135 LEU B CA 1
ATOM 2624 C C . LEU B 1 135 ? 4.082 26.641 2.213 1 95.94 135 LEU B C 1
ATOM 2626 O O . LEU B 1 135 ? 3.299 26.188 3.049 1 95.94 135 LEU B O 1
ATOM 2630 N N . MET B 1 136 ? 3.939 26.406 0.898 1 96.12 136 MET B N 1
ATOM 2631 C CA . MET B 1 136 ? 2.932 25.484 0.368 1 96.12 136 MET B CA 1
ATOM 2632 C C . MET B 1 136 ? 3.404 24.047 0.464 1 96.12 136 MET B C 1
ATOM 2634 O O . MET B 1 136 ? 4.605 23.781 0.414 1 96.12 136 MET B O 1
ATOM 2638 N N . ALA B 1 137 ? 2.445 23.203 0.66 1 96.69 137 ALA B N 1
ATOM 2639 C CA . ALA B 1 137 ? 2.723 21.766 0.715 1 96.69 137 ALA B CA 1
ATOM 2640 C C . ALA B 1 137 ? 1.482 20.953 0.35 1 96.69 137 ALA B C 1
ATOM 2642 O O . ALA B 1 137 ? 0.405 21.516 0.14 1 96.69 137 ALA B O 1
ATOM 2643 N N . THR B 1 138 ? 1.654 19.672 0.151 1 96.81 138 THR B N 1
ATOM 2644 C CA . THR B 1 138 ? 0.576 18.719 -0.11 1 96.81 138 THR B CA 1
ATOM 2645 C C . THR B 1 138 ? 0.624 17.562 0.879 1 96.81 138 THR B C 1
ATOM 2647 O O . THR B 1 138 ? 1.678 16.953 1.086 1 96.81 138 THR B O 1
ATOM 2650 N N . VAL B 1 139 ? -0.494 17.297 1.537 1 97.44 139 VAL B N 1
ATOM 2651 C CA . VAL B 1 139 ? -0.659 16.125 2.396 1 97.44 139 VAL B CA 1
ATOM 2652 C C . VAL B 1 139 ? -1.24 14.969 1.59 1 97.44 139 VAL B C 1
ATOM 2654 O O . VAL B 1 139 ? -2.25 15.133 0.9 1 97.44 139 VAL B O 1
ATOM 2657 N N . GLN B 1 140 ? -0.591 13.852 1.61 1 97.81 140 GLN B N 1
ATOM 2658 C CA . GLN B 1 140 ? -1.076 12.617 1.001 1 97.81 140 GLN B CA 1
ATOM 2659 C C . GLN B 1 140 ? -1.515 11.609 2.064 1 97.81 140 GLN B C 1
ATOM 2661 O O . GLN B 1 140 ? -0.787 11.367 3.029 1 97.81 140 GLN B O 1
ATOM 2666 N N . VAL B 1 141 ? -2.695 11.086 1.931 1 98.44 141 VAL B N 1
ATOM 2667 C CA . VAL B 1 141 ? -3.154 9.969 2.75 1 98.44 141 VAL B CA 1
ATOM 2668 C C . VAL B 1 141 ? -3.264 8.711 1.893 1 98.44 141 VAL B C 1
ATOM 2670 O O . VAL B 1 141 ? -3.834 8.742 0.799 1 98.44 141 VAL B O 1
ATOM 2673 N N . ILE B 1 142 ? -2.664 7.641 2.393 1 97.69 142 ILE B N 1
ATOM 2674 C CA . ILE B 1 142 ? -2.717 6.328 1.753 1 97.69 142 ILE B CA 1
ATOM 2675 C C . ILE B 1 142 ? -3.496 5.355 2.635 1 97.69 142 ILE B C 1
ATOM 2677 O O . ILE B 1 142 ? -3.246 5.262 3.84 1 97.69 142 ILE B O 1
ATOM 2681 N N . GLN B 1 143 ? -4.418 4.668 2.078 1 97.06 143 GLN B N 1
ATOM 2682 C CA . GLN B 1 143 ? -5.039 3.514 2.717 1 97.06 143 GLN B CA 1
ATOM 2683 C C . GLN B 1 143 ? -4.922 2.27 1.842 1 97.06 143 GLN B C 1
ATOM 2685 O O . GLN B 1 143 ? -5.168 2.326 0.636 1 97.06 143 GLN B O 1
ATOM 2690 N N . LEU B 1 144 ? -4.539 1.235 2.506 1 96.12 144 LEU B N 1
ATOM 2691 C CA . LEU B 1 144 ? -4.426 -0.02 1.771 1 96.12 144 LEU B CA 1
ATOM 2692 C C . LEU B 1 144 ? -5.727 -0.81 1.836 1 96.12 144 LEU B C 1
ATOM 2694 O O . LEU B 1 144 ? -6.383 -0.853 2.881 1 96.12 144 LEU B O 1
ATOM 2698 N N . GLY B 1 145 ? -6.078 -1.404 0.723 1 90.31 145 GLY B N 1
ATOM 2699 C CA . GLY B 1 145 ? -7.133 -2.408 0.753 1 90.31 145 GLY B CA 1
ATOM 2700 C C . GLY B 1 145 ? -6.688 -3.719 1.375 1 90.31 145 GLY B C 1
ATOM 2701 O O . GLY B 1 145 ? -5.516 -3.887 1.709 1 90.31 145 GLY B O 1
ATOM 2702 N N . HIS B 1 146 ? -7.617 -4.645 1.473 1 86.88 146 HIS B N 1
ATOM 2703 C CA . HIS B 1 146 ? -7.359 -5.934 2.102 1 86.88 146 HIS B CA 1
ATOM 2704 C C . HIS B 1 146 ? -6.289 -6.715 1.349 1 86.88 146 HIS B C 1
ATOM 2706 O O . HIS B 1 146 ? -5.527 -7.477 1.951 1 86.88 146 HIS B O 1
ATOM 2712 N N . SER B 1 147 ? -6.23 -6.535 0.067 1 91.62 147 SER B N 1
ATOM 2713 C CA . SER B 1 147 ? -5.293 -7.293 -0.756 1 91.62 147 SER B CA 1
ATOM 2714 C C . SER B 1 147 ? -3.953 -6.57 -0.872 1 91.62 147 SER B C 1
ATOM 2716 O O . SER B 1 147 ? -3.047 -7.043 -1.564 1 91.62 147 SER B O 1
ATOM 2718 N N . GLY B 1 148 ? -3.846 -5.398 -0.267 1 94.12 148 GLY B N 1
ATOM 2719 C CA . GLY B 1 148 ? -2.564 -4.715 -0.232 1 94.12 148 GLY B CA 1
ATOM 2720 C C . GLY B 1 148 ? -2.465 -3.58 -1.237 1 94.12 148 GLY B C 1
ATOM 2721 O O . GLY B 1 148 ? -1.481 -2.838 -1.249 1 94.12 148 GLY B O 1
ATOM 2722 N N . SER B 1 149 ? -3.436 -3.465 -2.113 1 94.19 149 SER B N 1
ATOM 2723 C CA . SER B 1 149 ? -3.438 -2.357 -3.064 1 94.19 149 SER B CA 1
ATOM 2724 C C . SER B 1 149 ? -3.613 -1.021 -2.354 1 94.19 149 SER B C 1
ATOM 2726 O O . SER B 1 149 ? -4.324 -0.933 -1.351 1 94.19 149 SER B O 1
ATOM 2728 N N . ALA B 1 150 ? -3.035 -0.005 -2.914 1 96.19 150 ALA B N 1
ATOM 2729 C CA . ALA B 1 150 ? -3.039 1.294 -2.246 1 96.19 150 ALA B CA 1
ATOM 2730 C C . ALA B 1 150 ? -4.055 2.238 -2.887 1 96.19 150 ALA B C 1
ATOM 2732 O O . ALA B 1 150 ? -4.188 2.277 -4.113 1 96.19 150 ALA B O 1
ATOM 2733 N N . LEU B 1 151 ? -4.746 2.996 -2.059 1 96.69 151 LEU B N 1
ATOM 2734 C CA . LEU B 1 151 ? -5.625 4.102 -2.428 1 96.69 151 LEU B CA 1
ATOM 2735 C C . LEU B 1 151 ? -5.043 5.434 -1.973 1 96.69 151 LEU B C 1
ATOM 2737 O O . LEU B 1 151 ? -4.488 5.531 -0.876 1 96.69 151 LEU B O 1
ATOM 2741 N N . TYR B 1 152 ? -5.238 6.477 -2.793 1 96.94 152 TYR B N 1
ATOM 2742 C CA . TYR B 1 152 ? -4.586 7.754 -2.533 1 96.94 152 TYR B CA 1
ATOM 2743 C C . TYR B 1 152 ? -5.605 8.891 -2.496 1 96.94 152 TYR B C 1
ATOM 2745 O O . TYR B 1 152 ? -6.547 8.914 -3.295 1 96.94 152 TYR B O 1
ATOM 2753 N N . ASN B 1 153 ? -5.453 9.805 -1.646 1 96.94 153 ASN B N 1
ATOM 2754 C CA . ASN B 1 153 ? -6.039 11.133 -1.659 1 96.94 153 ASN B CA 1
ATOM 2755 C C . ASN B 1 153 ? -5.039 12.195 -1.203 1 96.94 153 ASN B C 1
ATOM 2757 O O . ASN B 1 153 ? -4.207 11.938 -0.332 1 96.94 153 ASN B O 1
ATOM 2761 N N . CYS B 1 154 ? -5.227 13.406 -1.747 1 96.69 154 CYS B N 1
ATOM 2762 C CA . CYS B 1 154 ? -4.324 14.492 -1.379 1 96.69 154 CYS B CA 1
ATOM 2763 C C . CYS B 1 154 ? -5.105 15.742 -1.003 1 96.69 154 CYS B C 1
ATOM 2765 O O . CYS B 1 154 ? -6.25 15.922 -1.43 1 96.69 154 CYS B O 1
ATOM 2767 N N . ALA B 1 155 ? -4.512 16.578 -0.255 1 96.25 155 ALA B N 1
ATOM 2768 C CA . ALA B 1 155 ? -4.992 17.906 0.108 1 96.25 155 ALA B CA 1
ATOM 2769 C C . ALA B 1 155 ? -3.855 18.922 0.078 1 96.25 155 ALA B C 1
ATOM 2771 O O . ALA B 1 155 ? -2.75 18.641 0.544 1 96.25 155 ALA B O 1
ATOM 2772 N N . ASP B 1 156 ? -4.148 20.047 -0.428 1 96.69 156 ASP B N 1
ATOM 2773 C CA . ASP B 1 156 ? -3.166 21.125 -0.465 1 96.69 156 ASP B CA 1
ATOM 2774 C C . ASP B 1 156 ? -3.262 22 0.783 1 96.69 156 ASP B C 1
ATOM 2776 O O . ASP B 1 156 ? -4.359 22.391 1.184 1 96.69 156 ASP B O 1
ATOM 2780 N N . ILE B 1 157 ? -2.086 22.281 1.324 1 96.94 157 ILE B N 1
ATOM 2781 C CA . ILE B 1 157 ? -2.064 23.078 2.547 1 96.94 157 ILE B CA 1
ATOM 2782 C C . ILE B 1 157 ? -1.065 24.219 2.402 1 96.94 157 ILE B C 1
ATOM 2784 O O . ILE B 1 157 ? -0.319 24.281 1.422 1 96.94 157 ILE B O 1
ATOM 2788 N N . MET B 1 158 ? -1.139 25.125 3.262 1 96.81 158 MET B N 1
ATOM 2789 C CA . MET B 1 158 ? -0.137 26.156 3.494 1 96.81 158 MET B CA 1
ATOM 2790 C C . MET B 1 158 ? 0.211 26.266 4.977 1 96.81 158 MET B C 1
ATOM 2792 O O . MET B 1 158 ? -0.677 26.391 5.816 1 96.81 158 MET B O 1
ATOM 2796 N N . PHE B 1 159 ? 1.503 26.172 5.246 1 97.19 159 PHE B N 1
ATOM 2797 C CA . PHE B 1 159 ? 1.905 26.328 6.641 1 97.19 159 PHE B CA 1
ATOM 2798 C C . PHE B 1 159 ? 1.678 27.766 7.109 1 97.19 159 PHE B C 1
ATOM 2800 O O . PHE B 1 159 ? 1.957 28.703 6.375 1 97.19 159 PHE B O 1
ATOM 2807 N N . ASN B 1 160 ? 1.152 27.859 8.234 1 97.25 160 ASN B N 1
ATOM 2808 C CA . ASN B 1 160 ? 0.84 29.141 8.875 1 97.25 160 ASN B CA 1
ATOM 2809 C C . ASN B 1 160 ? 1.013 29.062 10.391 1 97.25 160 ASN B C 1
ATOM 2811 O O . ASN B 1 160 ? 0.414 28.203 11.047 1 97.25 160 ASN B O 1
ATOM 2815 N N . SER B 1 161 ? 1.818 29.953 10.922 1 95.62 161 SER B N 1
ATOM 2816 C CA . SER B 1 161 ? 2.199 29.891 12.328 1 95.62 161 SER B CA 1
ATOM 2817 C C . SER B 1 161 ? 1.004 30.172 13.242 1 95.62 161 SER B C 1
ATOM 2819 O O . SER B 1 161 ? 1.023 29.828 14.422 1 95.62 161 SER B O 1
ATOM 2821 N N . THR B 1 162 ? -0.062 30.781 12.75 1 96.25 162 THR B N 1
ATOM 2822 C CA . THR B 1 162 ? -1.217 31.078 13.586 1 96.25 162 THR B CA 1
ATOM 2823 C C . THR B 1 162 ? -2.322 30.047 13.383 1 96.25 162 THR B C 1
ATOM 2825 O O . THR B 1 162 ? -3.381 30.141 14.008 1 96.25 162 THR B O 1
ATOM 2828 N N . ALA B 1 163 ? -2.135 29.172 12.438 1 96.94 163 ALA B N 1
ATOM 2829 C CA . ALA B 1 163 ? -3.113 28.109 12.25 1 96.94 163 ALA B CA 1
ATOM 2830 C C . ALA B 1 163 ? -3.227 27.234 13.508 1 96.94 163 ALA B C 1
ATOM 2832 O O . ALA B 1 163 ? -2.236 27.016 14.211 1 96.94 163 ALA B O 1
ATOM 2833 N N . GLU B 1 164 ? -4.43 26.766 13.758 1 97.06 164 GLU B N 1
ATOM 2834 C CA . GLU B 1 164 ? -4.68 25.984 14.961 1 97.06 164 GLU B CA 1
ATOM 2835 C C . GLU B 1 164 ? -5.102 24.547 14.609 1 97.06 164 GLU B C 1
ATOM 2837 O O . GLU B 1 164 ? -5.664 24.312 13.539 1 97.06 164 GLU B O 1
ATOM 2842 N N . LEU B 1 165 ? -4.809 23.688 15.578 1 97.88 165 LEU B N 1
ATOM 2843 C CA . LEU B 1 165 ? -5.367 22.328 15.5 1 97.88 165 LEU B CA 1
ATOM 2844 C C . LEU B 1 165 ? -6.883 22.359 15.656 1 97.88 165 LEU B C 1
ATOM 2846 O O . LEU B 1 165 ? -7.434 23.297 16.25 1 97.88 165 LEU B O 1
ATOM 2850 N N . LEU B 1 166 ? -7.512 21.375 15.086 1 97.88 166 LEU B N 1
ATOM 2851 C CA . LEU B 1 166 ? -8.93 21.188 15.406 1 97.88 166 LEU B CA 1
ATOM 2852 C C . LEU B 1 166 ? -9.125 21.016 16.906 1 97.88 166 LEU B C 1
ATOM 2854 O O . LEU B 1 166 ? -8.312 20.391 17.578 1 97.88 166 LEU B O 1
ATOM 2858 N N . SER B 1 167 ? -10.242 21.609 17.391 1 97.69 167 SER B N 1
ATOM 2859 C CA . SER B 1 167 ? -10.578 21.406 18.797 1 97.69 167 SER B CA 1
ATOM 2860 C C . SER B 1 167 ? -10.93 19.938 19.078 1 97.69 167 SER B C 1
ATOM 2862 O O . SER B 1 167 ? -11.164 19.172 18.141 1 97.69 167 SER B O 1
ATOM 2864 N N . ASP B 1 168 ? -10.977 19.578 20.375 1 96.94 168 ASP B N 1
ATOM 2865 C CA . ASP B 1 168 ? -11.32 18.219 20.75 1 96.94 168 ASP B CA 1
ATOM 2866 C C . ASP B 1 168 ? -12.719 17.844 20.281 1 96.94 168 ASP B C 1
ATOM 2868 O O . ASP B 1 168 ? -12.977 16.688 19.922 1 96.94 168 ASP B O 1
ATOM 2872 N N . ASP B 1 169 ? -13.57 18.797 20.234 1 97.19 169 ASP B N 1
ATOM 2873 C CA . ASP B 1 169 ? -14.938 18.547 19.797 1 97.19 169 ASP B CA 1
ATOM 2874 C C . ASP B 1 169 ? -15 18.297 18.281 1 97.19 169 ASP B C 1
ATOM 2876 O O . ASP B 1 169 ? -15.875 17.562 17.812 1 97.19 169 ASP B O 1
ATOM 2880 N N . GLN B 1 170 ? -14.109 18.938 17.594 1 97.31 170 GLN B N 1
ATOM 2881 C CA . GLN B 1 170 ? -14.078 18.812 16.141 1 97.31 170 GLN B CA 1
ATOM 2882 C C . GLN B 1 170 ? -13.32 17.562 15.711 1 97.31 170 GLN B C 1
ATOM 2884 O O . GLN B 1 170 ? -13.562 17.031 14.625 1 97.31 170 GLN B O 1
ATOM 2889 N N . CYS B 1 171 ? -12.398 17.172 16.516 1 98 171 CYS B N 1
ATOM 2890 C CA . CYS B 1 171 ? -11.57 16.016 16.203 1 98 171 CYS B CA 1
ATOM 2891 C C . CYS B 1 171 ? -11.977 14.812 17.047 1 98 171 CYS B C 1
ATOM 2893 O O . CYS B 1 171 ? -11.406 14.594 18.125 1 98 171 CYS B O 1
ATOM 2895 N N . GLN B 1 172 ? -12.914 14.039 16.5 1 97.5 172 GLN B N 1
ATOM 2896 C CA . GLN B 1 172 ? -13.438 12.867 17.203 1 97.5 172 GLN B CA 1
ATOM 2897 C C . GLN B 1 172 ? -13.57 11.68 16.25 1 97.5 172 GLN B C 1
ATOM 2899 O O . GLN B 1 172 ? -13.945 11.852 15.086 1 97.5 172 GLN B O 1
ATOM 2904 N N . ASN B 1 173 ? -13.266 10.57 16.844 1 98.06 173 ASN B N 1
ATOM 2905 C CA . ASN B 1 173 ? -13.477 9.352 16.078 1 98.06 173 ASN B CA 1
ATOM 2906 C C . ASN B 1 173 ? -14.938 8.906 16.125 1 98.06 173 ASN B C 1
ATOM 2908 O O . ASN B 1 173 ? -15.625 9.133 17.109 1 98.06 173 ASN B O 1
ATOM 2912 N N . GLY B 1 174 ? -15.328 8.328 15.008 1 97.56 174 GLY B N 1
ATOM 2913 C CA . GLY B 1 174 ? -16.594 7.609 15.07 1 97.56 174 GLY B CA 1
ATOM 2914 C C . GLY B 1 174 ? -16.578 6.453 16.047 1 97.56 174 GLY B C 1
ATOM 2915 O O . GLY B 1 174 ? -15.508 6.039 16.516 1 97.56 174 GLY B O 1
ATOM 2916 N N . THR B 1 175 ? -17.812 5.949 16.438 1 96.56 175 THR B N 1
ATOM 2917 C CA . THR B 1 175 ? -17.922 4.82 17.359 1 96.56 175 THR B CA 1
ATOM 2918 C C . THR B 1 175 ? -17.203 3.596 16.797 1 96.56 175 THR B C 1
ATOM 2920 O O . THR B 1 175 ? -17.422 3.207 15.648 1 96.56 175 THR B O 1
ATOM 2923 N N . GLY B 1 176 ? -16.344 3.029 17.609 1 96.81 176 GLY B N 1
ATOM 2924 C CA . GLY B 1 176 ? -15.656 1.811 17.219 1 96.81 176 GLY B CA 1
ATOM 2925 C C . GLY B 1 176 ? -14.477 2.059 16.297 1 96.81 176 GLY B C 1
ATOM 2926 O O . GLY B 1 176 ? -13.836 1.114 15.836 1 96.81 176 GLY B O 1
ATOM 2927 N N . VAL B 1 177 ? -14.172 3.346 15.93 1 97.81 177 VAL B N 1
ATOM 2928 C CA . VAL B 1 177 ? -13.07 3.682 15.031 1 97.81 177 VAL B CA 1
ATOM 2929 C C . VAL B 1 177 ? -11.82 4.023 15.844 1 97.81 177 VAL B C 1
ATOM 2931 O O . VAL B 1 177 ? -11.898 4.777 16.812 1 97.81 177 VAL B O 1
ATOM 2934 N N . SER B 1 178 ? -10.672 3.422 15.484 1 97.38 178 SER B N 1
ATOM 2935 C CA . SER B 1 178 ? -9.422 3.664 16.188 1 97.38 178 SER B CA 1
ATOM 2936 C C . SER B 1 178 ? -8.211 3.402 15.297 1 97.38 178 SER B C 1
ATOM 2938 O O . SER B 1 178 ? -8.367 3.061 14.125 1 97.38 178 SER B O 1
ATOM 2940 N N . GLY B 1 179 ? -7.027 3.701 15.844 1 97.31 179 GLY B N 1
ATOM 2941 C CA . GLY B 1 179 ? -5.754 3.385 15.211 1 97.31 179 GLY B CA 1
ATOM 2942 C C . GLY B 1 179 ? -4.801 2.639 16.125 1 97.31 179 GLY B C 1
ATOM 2943 O O . GLY B 1 179 ? -4.727 2.932 17.312 1 97.31 179 GLY B O 1
ATOM 2944 N N . VAL B 1 180 ? -4.137 1.654 15.555 1 97.19 180 VAL B N 1
ATOM 2945 C CA . VAL B 1 180 ? -3.17 0.899 16.344 1 97.19 180 VAL B CA 1
ATOM 2946 C C . VAL B 1 180 ? -1.88 0.721 15.547 1 97.19 180 VAL B C 1
ATOM 2948 O O . VAL B 1 180 ? -1.917 0.489 14.336 1 97.19 180 VAL B O 1
ATOM 2951 N N . ALA B 1 181 ? -0.774 0.915 16.234 1 96.62 181 ALA B N 1
ATOM 2952 C CA . ALA B 1 181 ? 0.508 0.682 15.57 1 96.62 181 ALA B CA 1
ATOM 2953 C C . ALA B 1 181 ? 0.643 -0.774 15.133 1 96.62 181 ALA B C 1
ATOM 2955 O O . ALA B 1 181 ? 0.029 -1.666 15.727 1 96.62 181 ALA B O 1
ATOM 2956 N N . ILE B 1 182 ? 1.434 -1.02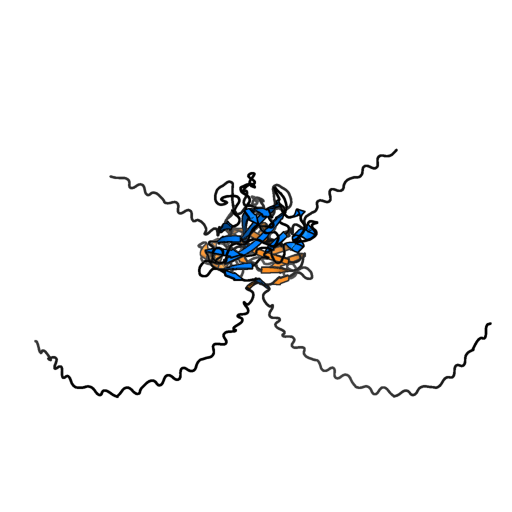4 14.047 1 96.56 182 ILE B N 1
ATOM 2957 C CA . ILE B 1 182 ? 1.716 -2.393 13.633 1 96.56 182 ILE B CA 1
ATOM 2958 C C . ILE B 1 182 ? 3.164 -2.746 13.961 1 96.56 182 ILE B C 1
ATOM 2960 O O . ILE B 1 182 ? 4.02 -1.863 14.047 1 96.56 182 ILE B O 1
ATOM 2964 N N . GLU B 1 183 ? 3.398 -4.004 14.18 1 96 183 GLU B N 1
ATOM 2965 C CA . GLU B 1 183 ? 4.734 -4.508 14.477 1 96 183 GLU B CA 1
ATOM 2966 C C . GLU B 1 183 ? 4.949 -5.895 13.867 1 96 183 GLU B C 1
ATOM 2968 O O . GLU B 1 183 ? 3.996 -6.535 13.422 1 96 183 GLU B O 1
ATOM 2973 N N . ASN B 1 184 ? 6.219 -6.258 13.703 1 95.44 184 ASN B N 1
ATOM 2974 C CA . ASN B 1 184 ? 6.531 -7.633 13.32 1 95.44 184 ASN B CA 1
ATOM 2975 C C . ASN B 1 184 ? 6.07 -8.625 14.383 1 95.44 184 ASN B C 1
ATOM 2977 O O . ASN B 1 184 ? 6.23 -8.383 15.578 1 95.44 184 ASN B O 1
ATOM 2981 N N . ALA B 1 185 ? 5.488 -9.641 13.914 1 93.19 185 ALA B N 1
ATOM 2982 C CA . ALA B 1 185 ? 5.109 -10.695 14.844 1 93.19 185 ALA B CA 1
ATOM 2983 C C . ALA B 1 185 ? 6.34 -11.344 15.469 1 93.19 185 ALA B C 1
ATOM 2985 O O . ALA B 1 185 ? 7.379 -11.477 14.812 1 93.19 185 ALA B O 1
ATOM 2986 N N . ALA B 1 186 ? 6.219 -11.547 16.812 1 84.94 186 ALA B N 1
ATOM 2987 C CA . ALA B 1 186 ? 7.32 -12.211 17.516 1 84.94 186 ALA B CA 1
ATOM 2988 C C . ALA B 1 186 ? 7.613 -13.578 16.906 1 84.94 186 ALA B C 1
ATOM 2990 O O . ALA B 1 186 ? 6.695 -14.297 16.516 1 84.94 186 ALA B O 1
ATOM 2991 N N . THR B 1 187 ? 8.773 -13.68 16.375 1 72.56 187 THR B N 1
ATOM 2992 C CA . THR B 1 187 ? 9.164 -15.008 15.906 1 72.56 187 THR B CA 1
ATOM 2993 C C . THR B 1 187 ? 9.336 -15.969 17.078 1 72.56 187 THR B C 1
ATOM 2995 O O . THR B 1 187 ? 10.039 -15.664 18.031 1 72.56 187 THR B O 1
ATOM 2998 N N . GLU B 1 188 ? 8.391 -16.75 17.375 1 55.81 188 GLU B N 1
ATOM 2999 C CA . GLU B 1 188 ? 8.648 -17.766 18.406 1 55.81 188 GLU B CA 1
ATOM 3000 C C . GLU B 1 188 ? 9.992 -18.453 18.172 1 55.81 188 GLU B C 1
ATOM 3002 O O . GLU B 1 188 ? 10.219 -19.031 17.125 1 55.81 188 GLU B O 1
ATOM 3007 N N . THR B 1 189 ? 10.992 -17.766 18.5 1 48.62 189 THR B N 1
ATOM 3008 C CA . THR B 1 189 ? 12.18 -18.609 18.594 1 48.62 189 THR B CA 1
ATOM 3009 C C . THR B 1 189 ? 11.867 -19.906 19.312 1 48.62 189 THR B C 1
ATOM 3011 O O . THR B 1 189 ? 11.547 -19.906 20.5 1 48.62 189 THR B O 1
ATOM 3014 N N . THR B 1 190 ? 11.25 -20.828 18.75 1 41.12 190 THR B N 1
ATOM 3015 C CA . THR B 1 190 ? 11.414 -22.125 19.406 1 41.12 190 THR B CA 1
ATOM 3016 C C . THR B 1 190 ? 12.883 -22.375 19.734 1 41.12 190 THR B C 1
ATOM 3018 O O . THR B 1 190 ? 13.711 -22.516 18.828 1 41.12 190 THR B O 1
ATOM 3021 N N . ASN B 1 191 ? 13.352 -21.703 20.688 1 37.59 191 ASN B N 1
ATOM 3022 C CA . ASN B 1 191 ? 14.586 -22.109 21.328 1 37.59 191 ASN B CA 1
ATOM 3023 C C . ASN B 1 191 ? 14.633 -23.625 21.562 1 37.59 191 ASN B C 1
ATOM 3025 O O . ASN B 1 191 ? 14.133 -24.109 22.578 1 37.59 191 ASN B O 1
ATOM 3029 N N . GLY B 1 192 ? 14.156 -24.5 20.828 1 33.81 192 GLY B N 1
ATOM 3030 C CA . GLY B 1 192 ? 14.625 -25.828 21.172 1 33.81 192 GLY B CA 1
ATOM 3031 C C . GLY B 1 192 ? 16.141 -25.938 21.203 1 33.81 192 GLY B C 1
ATOM 3032 O O . GLY B 1 192 ? 16.719 -26.797 20.531 1 33.81 192 GLY B O 1
ATOM 3033 N N . SER B 1 193 ? 16.875 -24.906 21.344 1 31.34 193 SER B N 1
ATOM 3034 C CA . SER B 1 193 ? 18.281 -25.25 21.578 1 31.34 193 SER B CA 1
ATOM 3035 C C . SER B 1 193 ? 18.453 -26.016 22.891 1 31.34 193 SER B C 1
ATOM 3037 O O . SER B 1 193 ? 18.25 -25.453 23.969 1 31.34 193 SER B O 1
ATOM 3039 N N . SER B 1 194 ? 17.938 -27.266 23.016 1 29.23 194 SER B N 1
ATOM 3040 C CA . SER B 1 194 ? 18.625 -28.141 23.969 1 29.23 194 SER B CA 1
ATOM 3041 C C . SER B 1 194 ? 20.141 -28.078 23.781 1 29.23 194 SER B C 1
ATOM 3043 O O . SER B 1 194 ? 20.688 -28.703 22.859 1 29.23 194 SER B O 1
ATOM 3045 N N . GLU B 1 195 ? 20.656 -26.938 23.703 1 25.3 195 GLU B N 1
ATOM 3046 C CA . GLU B 1 195 ? 22.109 -26.953 23.859 1 25.3 195 GLU B CA 1
ATOM 3047 C C . GLU B 1 195 ? 22.516 -27.672 25.156 1 25.3 195 GLU B C 1
ATOM 3049 O O . GLU B 1 195 ? 22.156 -27.219 26.25 1 25.3 195 GLU B O 1
ATOM 3054 N N . ALA B 1 196 ? 22.516 -28.984 25.156 1 25.48 196 ALA B N 1
ATOM 3055 C CA . ALA B 1 196 ? 23.25 -29.812 26.094 1 25.48 196 ALA B CA 1
ATOM 3056 C C . ALA B 1 196 ? 24.672 -29.297 26.297 1 25.48 196 ALA B C 1
ATOM 3058 O O . ALA B 1 196 ? 25.453 -29.219 25.328 1 25.48 196 ALA B O 1
ATOM 3059 N N . SER B 1 197 ? 24.766 -28.25 27.109 1 24.95 197 SER B N 1
ATOM 3060 C CA . SER B 1 197 ? 26.016 -27.75 27.641 1 24.95 197 SER B CA 1
ATOM 3061 C C . SER B 1 197 ? 26.969 -28.891 27.984 1 24.95 197 SER B C 1
ATOM 3063 O O . SER B 1 197 ? 26.75 -29.625 28.938 1 24.95 197 SER B O 1
ATOM 3065 N N . ALA B 1 198 ? 27.344 -29.516 26.938 1 26.5 198 ALA B N 1
ATOM 3066 C CA . ALA B 1 198 ? 28.359 -30.547 27.203 1 26.5 198 ALA B CA 1
ATOM 3067 C C . ALA B 1 198 ? 29.562 -29.953 27.938 1 26.5 198 ALA B C 1
ATOM 3069 O O . ALA B 1 198 ? 30.109 -28.938 27.531 1 26.5 198 ALA B O 1
ATOM 3070 N N . THR B 1 199 ? 29.5 -29.922 29.297 1 24.83 199 THR B N 1
ATOM 3071 C CA . THR B 1 199 ? 30.516 -29.594 30.281 1 24.83 199 THR B CA 1
ATOM 3072 C C . THR B 1 199 ? 31.875 -30.156 29.875 1 24.83 199 THR B C 1
ATOM 3074 O O . THR B 1 199 ? 32.031 -31.375 29.797 1 24.83 199 THR B O 1
ATOM 3077 N N . PRO B 1 200 ? 32.5 -29.484 28.812 1 20.45 200 PRO B N 1
ATOM 3078 C CA . PRO B 1 200 ? 33.781 -30.109 28.516 1 20.45 200 PRO B CA 1
ATOM 3079 C C . PRO B 1 200 ? 34.688 -30.219 29.734 1 20.45 200 PRO B C 1
ATOM 3081 O O . PRO B 1 200 ? 34.719 -29.297 30.547 1 20.45 200 PRO B O 1
ATOM 3084 N N . THR B 1 201 ? 34.781 -31.297 30.312 1 24.38 201 THR B N 1
ATOM 3085 C CA . THR B 1 201 ? 35.656 -31.719 31.391 1 24.38 201 THR B CA 1
ATOM 3086 C C . THR B 1 201 ? 37.125 -31.438 31.047 1 24.38 201 THR B C 1
ATOM 3088 O O . THR B 1 201 ? 38.031 -31.859 31.75 1 24.38 201 THR B O 1
ATOM 3091 N N . GLY B 1 202 ? 37.312 -30.438 30.094 1 18.22 202 GLY B N 1
ATOM 3092 C CA . GLY B 1 202 ? 38.719 -30.5 29.719 1 18.22 202 GLY B CA 1
ATOM 3093 C C . GLY B 1 202 ? 39.656 -30.203 30.859 1 18.22 202 GLY B C 1
ATOM 3094 O O . GLY B 1 202 ? 39.375 -29.344 31.703 1 18.22 202 GLY B O 1
ATOM 3095 N N . ALA B 1 203 ? 40.5 -31.078 31.266 1 22.28 203 ALA B N 1
ATOM 3096 C CA . ALA B 1 203 ? 41.594 -31.328 32.188 1 22.28 203 ALA B CA 1
ATOM 3097 C C . ALA B 1 203 ? 42.75 -30.375 31.922 1 22.28 203 ALA B C 1
ATOM 3099 O O . ALA B 1 203 ? 43.5 -30.562 30.969 1 22.28 203 ALA B O 1
ATOM 3100 N N . ALA B 1 204 ? 42.469 -29 31.672 1 22.16 204 ALA B N 1
ATOM 3101 C CA . ALA B 1 204 ? 43.688 -28.266 31.297 1 22.16 204 ALA B CA 1
ATOM 3102 C C . ALA B 1 204 ? 44.781 -28.469 32.312 1 22.16 204 ALA B C 1
ATOM 3104 O O . ALA B 1 204 ? 44.531 -28.438 33.531 1 22.16 204 ALA B O 1
ATOM 3105 N N . GLY B 1 205 ? 45.875 -29.125 31.875 1 18.8 205 GLY B N 1
ATOM 3106 C CA . GLY B 1 205 ? 47.188 -29.453 32.375 1 18.8 205 GLY B CA 1
ATOM 3107 C C . GLY B 1 205 ? 47.969 -28.234 32.844 1 18.8 205 GLY B C 1
ATOM 3108 O O . GLY B 1 205 ? 47.844 -27.141 32.281 1 18.8 205 GLY B O 1
ATOM 3109 N N . ARG B 1 206 ? 48.438 -28.141 34.094 1 19.72 206 ARG B N 1
ATOM 3110 C CA . ARG B 1 206 ? 49.156 -27.281 35.062 1 19.72 206 ARG B CA 1
ATOM 3111 C C . ARG B 1 206 ? 50.469 -26.781 34.469 1 19.72 206 ARG B C 1
ATOM 3113 O O . ARG B 1 206 ? 51.438 -27.531 34.344 1 19.72 206 ARG B O 1
ATOM 3120 N N . LEU B 1 207 ? 50.438 -26.266 33.156 1 20.55 207 LEU B N 1
ATOM 3121 C CA . LEU B 1 207 ? 51.812 -26 32.781 1 20.55 207 LEU B CA 1
ATOM 3122 C C . LEU B 1 207 ? 52.5 -25.047 33.781 1 20.55 207 LEU B C 1
ATOM 3124 O O . LEU B 1 207 ? 51.844 -24.203 34.375 1 20.55 207 LEU B O 1
ATOM 3128 N N . SER B 1 208 ? 53.781 -25.312 34.062 1 19.91 208 SER B N 1
ATOM 3129 C CA . SER B 1 208 ? 54.875 -25.047 35 1 19.91 208 SER B CA 1
ATOM 3130 C C . SER B 1 208 ? 55.375 -23.609 34.875 1 19.91 208 SER B C 1
ATOM 3132 O O . SER B 1 208 ? 55.281 -23 33.781 1 19.91 208 SER B O 1
ATOM 3134 N N . PRO B 1 209 ? 55.75 -22.859 35.906 1 23.66 209 PRO B N 1
ATOM 3135 C CA . PRO B 1 209 ? 56.062 -21.516 36.406 1 23.66 209 PRO B CA 1
ATOM 3136 C C . PRO B 1 209 ? 57.312 -20.953 35.781 1 23.66 209 PRO B C 1
ATOM 3138 O O . PRO B 1 209 ? 57.781 -19.875 36.156 1 23.66 209 PRO B O 1
ATOM 3141 N N . VAL B 1 210 ? 57.594 -21.031 34.406 1 19.88 210 VAL B N 1
ATOM 3142 C CA . VAL B 1 210 ? 59 -20.828 34.125 1 19.88 210 VAL B CA 1
ATOM 3143 C C . VAL B 1 210 ? 59.406 -19.406 34.5 1 19.88 210 VAL B C 1
ATOM 3145 O O . VAL B 1 210 ? 58.75 -18.438 34.094 1 19.88 210 VAL B O 1
ATOM 3148 N N . VAL B 1 211 ? 60.281 -19.109 35.469 1 22.05 211 VAL B N 1
ATOM 3149 C CA . VAL B 1 211 ? 60.969 -18.094 36.281 1 22.05 211 VAL B CA 1
ATOM 3150 C C . VAL B 1 211 ? 61.906 -17.312 35.375 1 22.05 211 VAL B C 1
ATOM 3152 O O . VAL B 1 211 ? 62.656 -16.438 35.875 1 22.05 211 VAL B O 1
ATOM 3155 N N . GLY B 1 212 ? 61.812 -17.25 34 1 18.58 212 GLY B N 1
ATOM 3156 C CA . GLY B 1 212 ? 63.125 -16.969 33.469 1 18.58 212 GLY B CA 1
ATOM 3157 C C . GLY B 1 212 ? 63.625 -15.586 33.875 1 18.58 212 GLY B C 1
ATOM 3158 O O . GLY B 1 212 ? 62.844 -14.711 34.25 1 18.58 212 GLY B O 1
ATOM 3159 N N . SER B 1 213 ? 65 -15.25 33.5 1 18.61 213 SER B N 1
ATOM 3160 C CA . SER B 1 213 ? 66.25 -14.68 33.844 1 18.61 213 SER B CA 1
ATOM 3161 C C . SER B 1 213 ? 66.312 -13.18 33.562 1 18.61 213 SER B C 1
ATOM 3163 O O . SER B 1 213 ? 65.438 -12.648 32.875 1 18.61 213 SER B O 1
ATOM 3165 N N . GLY B 1 214 ? 67.5 -12.547 33.188 1 18.67 214 GLY B N 1
ATOM 3166 C CA . GLY B 1 214 ? 68.625 -11.734 33.656 1 18.67 214 GLY B CA 1
ATOM 3167 C C . GLY B 1 214 ? 68.75 -10.398 32.938 1 18.67 214 GLY B C 1
ATOM 3168 O O . GLY B 1 214 ? 69.25 -9.43 33.5 1 18.67 214 GLY B O 1
ATOM 3169 N N . ILE B 1 215 ? 68.5 -10.117 31.625 1 19.11 215 ILE B N 1
ATOM 3170 C CA . ILE B 1 215 ? 69.625 -9.43 31.047 1 19.11 215 ILE B CA 1
ATOM 3171 C C . ILE B 1 215 ? 69.562 -7.945 31.391 1 19.11 215 ILE B C 1
ATOM 3173 O O . ILE B 1 215 ? 68.5 -7.375 31.516 1 19.11 215 ILE B O 1
ATOM 3177 N N . LEU B 1 216 ? 70.75 -7.195 31.5 1 20 216 LEU B N 1
ATOM 3178 C CA . LEU B 1 216 ? 71.625 -6.156 32.031 1 20 216 LEU B CA 1
ATOM 3179 C C . LEU B 1 216 ? 71.562 -4.887 31.188 1 20 216 LEU B C 1
ATOM 3181 O O . LEU B 1 216 ? 72 -3.832 31.594 1 20 216 LEU B O 1
ATOM 3185 N N . ALA B 1 217 ? 70.75 -4.621 30.172 1 20.45 217 ALA B N 1
ATOM 3186 C CA . ALA B 1 217 ? 71.438 -3.723 29.266 1 20.45 217 ALA B CA 1
ATOM 3187 C C . ALA B 1 217 ? 71.625 -2.34 29.891 1 20.45 217 ALA B C 1
ATOM 3189 O O . ALA B 1 217 ? 70.688 -1.811 30.516 1 20.45 217 ALA B O 1
ATOM 3190 N N . ALA B 1 218 ? 72.812 -1.717 29.859 1 21.53 218 ALA B N 1
ATOM 3191 C CA . ALA B 1 218 ? 73.75 -0.663 30.297 1 21.53 218 ALA B CA 1
ATOM 3192 C C . ALA B 1 218 ? 73.438 0.646 29.578 1 21.53 218 ALA B C 1
ATOM 3194 O O . ALA B 1 218 ? 74.125 1.634 29.75 1 21.53 218 ALA B O 1
ATOM 3195 N N . VAL B 1 219 ? 72.312 0.909 28.984 1 21.33 219 VAL B N 1
ATOM 3196 C CA . VAL B 1 219 ? 72.625 1.983 28.031 1 21.33 219 VAL B CA 1
ATOM 3197 C C . VAL B 1 219 ? 73.062 3.223 28.781 1 21.33 219 VAL B C 1
ATOM 3199 O O . VAL B 1 219 ? 72.562 3.533 29.875 1 21.33 219 VAL B O 1
ATOM 3202 N N . LEU B 1 220 ? 74.125 3.896 28.266 1 20.59 220 LEU B N 1
ATOM 3203 C CA . LEU B 1 220 ? 75.188 4.906 28.375 1 20.59 220 LEU B CA 1
ATOM 3204 C C . LEU B 1 220 ? 74.625 6.309 28.391 1 20.59 220 LEU B C 1
ATOM 3206 O O . LEU B 1 220 ? 73.688 6.594 27.641 1 20.59 220 LEU B O 1
ATOM 3210 N N . ALA B 1 221 ? 74.875 7.188 29.375 1 24.75 221 ALA B N 1
ATOM 3211 C CA . ALA B 1 221 ? 74.688 8.516 29.953 1 24.75 221 ALA B CA 1
ATOM 3212 C C . ALA B 1 221 ? 75.312 9.602 29.078 1 24.75 221 ALA B C 1
ATOM 3214 O O . ALA B 1 221 ? 75.438 10.75 29.5 1 24.75 221 ALA B O 1
ATOM 3215 N N . TRP B 1 222 ? 75.438 9.477 27.75 1 22.47 222 TRP B N 1
ATOM 3216 C CA . TRP B 1 222 ? 76.375 10.453 27.219 1 22.47 222 TRP B CA 1
ATOM 3217 C C . TRP B 1 222 ? 76.062 11.859 27.734 1 22.47 222 TRP B C 1
ATOM 3219 O O . TRP B 1 222 ? 74.875 12.203 27.922 1 22.47 222 TRP B O 1
ATOM 3229 N N . GLY B 1 223 ? 77.062 12.711 28.203 1 22.56 223 GLY B N 1
ATOM 3230 C CA . GLY B 1 223 ? 77.75 13.859 28.766 1 22.56 223 GLY B CA 1
ATOM 3231 C C . GLY B 1 223 ? 77.438 15.156 28.047 1 22.56 223 GLY B C 1
ATOM 3232 O O . GLY B 1 223 ? 77.688 16.25 28.562 1 22.56 223 GLY B O 1
ATOM 3233 N N . LEU B 1 224 ? 77.438 15.258 26.672 1 23.08 224 LEU B N 1
ATOM 3234 C CA . LEU B 1 224 ? 78.188 16.422 26.172 1 23.08 224 LEU B CA 1
ATOM 3235 C C . LEU B 1 224 ? 77.5 17.719 26.672 1 23.08 224 LEU B C 1
ATOM 3237 O O . LEU B 1 224 ? 76.312 17.75 26.922 1 23.08 224 LEU B O 1
ATOM 3241 N N . LEU B 1 225 ? 78.375 18.969 26.391 1 21.8 225 LEU B N 1
ATOM 3242 C CA . LEU B 1 225 ? 78.812 20.359 26.453 1 21.8 225 LEU B CA 1
ATOM 3243 C C . LEU B 1 225 ? 77.75 21.266 25.812 1 21.8 225 LEU B C 1
ATOM 3245 O O . LEU B 1 225 ? 77.188 20.906 24.781 1 21.8 225 LEU B O 1
#

Foldseek 3Di:
DDPPPPPPPPPPVPVPPWDKDKPPPHFLDDQVDPPFHQLDPDARPRFDDPDPVSAAEAALLFAKTKMFIADQKWWKWKFKAWAPPGRDRPWTQGDTWMKGGGTMAMDFGTNNVTSQVVCVVVPAPGSPGPVQAFTKMKMKMWIADPVGRITIHIGIHGYHNPDDTDDPVRGDTDVGIDIDGDDDDDDPPPPPPPVPVPVPPPDPPPPDPPPDDDDDDDDDPDDDD/DDPPPPPPPPPPVPVPPWDKDKPPPHFLDDQVDPPFHQLDPDARPRFDDPDPVSAAEAALLFAKTKMFIADQKWWKWKFKAWAPPGRDRPWTQGDTWMKGGGTMAMDFGTNNVTSQVVCVVVPAPGSPGPVQAQTKMKMKMWIADPVGRITIHIGIHGYHNPDDTDDPVRGDTDVGIDIDGDDDDDDPPPPPPPVPPPVPPPPPDPPDDPPDDDDDDDDDPDDDD

InterPro domains:
  IPR046530 Copper acquisition factor BIM1-like domain [PF20238] (17-176)
  IPR046936 Copper acquisition factor BIM1-like [PTHR34992] (1-225)

Radius of gyration: 33.54 Å; Cα contacts (8 Å, |Δi|>4): 907; chains: 2; bounding box: 144×72×86 Å

Solvent-accessible surface area (backbone atoms only — not comparable to full-atom values): 25678 Å² total; per-residue (Å²): 136,83,79,76,76,76,74,75,74,74,69,69,72,62,62,84,66,65,54,68,45,57,60,33,50,46,40,60,60,78,38,84,47,81,89,18,28,28,56,32,72,73,32,5,67,51,65,75,73,87,49,75,86,67,34,36,64,26,24,62,65,29,28,38,35,28,35,37,36,65,34,64,52,27,47,30,22,32,30,33,13,72,38,78,91,50,84,59,60,78,28,56,32,38,72,66,24,36,34,31,35,45,35,35,43,48,40,58,56,43,13,52,91,30,39,44,61,40,36,36,76,71,71,41,87,35,70,80,34,72,75,47,52,67,35,40,26,35,41,32,41,38,40,27,42,94,68,53,51,44,32,27,41,32,19,39,30,24,24,24,84,81,37,67,60,65,50,73,84,74,47,52,55,31,82,77,29,50,75,38,52,58,37,73,45,81,72,76,69,76,70,73,69,75,71,75,74,72,75,75,74,77,78,82,72,72,83,72,78,80,76,79,89,78,88,73,90,74,86,81,77,86,72,91,131,135,83,80,76,77,77,74,74,74,74,71,71,72,65,61,84,65,63,54,67,46,56,62,33,50,49,40,58,60,78,38,84,46,80,87,18,29,29,56,32,71,73,32,4,66,52,65,75,75,86,50,75,86,66,33,37,66,25,25,63,65,28,27,38,35,29,35,37,36,66,34,64,53,29,47,31,21,31,28,32,13,73,39,78,90,48,83,60,59,80,28,58,32,37,73,67,24,37,34,31,35,45,35,34,43,47,40,58,56,43,13,53,91,31,37,44,60,40,36,36,76,72,72,39,87,36,71,80,35,73,76,47,52,66,34,39,26,34,41,33,42,36,40,27,41,93,68,54,52,44,31,26,39,33,18,39,31,25,25,25,82,82,37,68,59,65,49,72,86,74,47,52,55,32,83,77,29,50,74,40,52,58,36,72,45,80,70,76,69,76,69,72,69,76,67,73,76,70,73,73,72,75,74,82,75,84,80,78,80,83,76,81,90,78,90,72,88,71,88,80,76,89,74,90,133

Organism: Alternaria alternata (NCBI:txid5599)

Sequence (450 aa):
MLAKSFLAVAALAAGANAHFRLLTPTWRGSSFEEPASQWIYPCANVNETTDMANRTLWPPSGGSTIINGSHTSALTAVNLALGSNATNFNITLLEMFNQTGAGVFCMKETGRANLEEGFKAAGYSGLDDERINGLMATVQVIQLGHSGSALYNCADIMFNSTAELLSDDQCQNGTGVSGVAIENAATETTNGSSEASATPTGAAGRLSPVVGSGILAAVLAWGLLMLAKSFLAVAALAAGANAHFRLLTPTWRGSSFEEPASQWIYPCANVNETTDMANRTLWPPSGGSTIINGSHTSALTAVNLALGSNATNFNITLLEMFNQTGAGVFCMKETGRANLEEGFKAAGYSGLDDERINGLMATVQVIQLGHSGSALYNCADIMFNSTAELLSDDQCQNGTGVSGVAIENAATETTNGSSEASATPTGAAGRLSPVVGSGILAAVLAWGLL

Secondary structure (DSSP, 8-state):
-------------------EEEEETTBSS-SSSTT--TTBTTTTT-PPPS-GGGSEEE-TT-EEEEEEE-SSEEEEEEEEEESTT-----EEEEEEEEEESSEEEEEEEETTTTHHHHHHHTT--STT-GGGTT-EEEEEEEEE-TTS-EEEEEEEEEE-TT--PPPTTTS-PPTT-EEEEEEEPP---------------------------------------/-------------------EEEEETTBSS-SSSTT--TTBTTTTT-PPPS-GGGSEEE-TT-EEEEEEE-SSEEEEEEEEEESTT-----EEEEEEEEEESSEEEEEEEETTTTHHHHHHHTT--STT-GGGTT-EEEEEEEEE-TTS-EEEEEEEEEE-TT--PPPTTTS-PPTT-EEEEEEE-----------------------------------------

pLDDT: mean 78.32, std 29.18, range [18.22, 98.69]